Protein 1EIJ (pdb70)

Organism: Methanothermobacter thermautotrophicus (strain ATCC 29096 / DSM 1053 / JCM 10044 / NBRC 100330 / Delta H) (NCBI:txid187420)

CATH classification: 1.10.8.140

Nearest PDB structures (foldseek):
  1eij-assembly1_A  TM=1.014E+00  e=2.139E-12  Methanothermobacter thermautotrophicus
  2jxn-assembly1_A  TM=6.626E-01  e=1.504E-01  Saccharomyces cerevisiae
  2fh0-assembly1_A  TM=5.954E-01  e=1.720E-01  Saccharomyces cerevisiae
  1eij-assembly1_A  TM=9.034E-01  e=3.703E-11  Methanothermobacter thermautotrophicus
  2jxn-assembly1_A  TM=6.481E-01  e=1.674E-01  Saccharomyces cerevisiae

Solvent-accessible surface area: 6238 Å² total; per-residue (Å²): 224,205,139,160,125,122,74,120,106,139,116,16,106,174,86,84,12,50,92,121,0,116,73,79,17,64,93,8,154,137,78,96,90,81,0,12,109,93,0,68,111,87,13,80,117,39,20,134,86,68,214,103,124,3,8,12,20,30,120,94,0,94,87,28,25,145,187,21,23,66,208,230

Structure (mmCIF, N/CA/C/O backbone):
data_1EIJ
#
_entry.id   1EIJ
#
_cell.length_a   1.0
_cell.length_b   1.0
_cell.length_c   1.0
_cell.angle_alpha   90.0
_cell.angle_beta   90.0
_cell.angle_gamma   90.0
#
_symmetry.space_group_name_H-M   'P 1'
#
loop_
_atom_site.group_PDB
_atom_site.id
_atom_site.type_symbol
_atom_site.label_atom_id
_atom_site.label_alt_id
_atom_site.label_comp_id
_atom_site.label_asym_id
_atom_site.label_entity_id
_atom_site.label_seq_id
_atom_site.pdbx_PDB_ins_code
_atom_site.Cartn_x
_atom_site.Cartn_y
_atom_site.Cartn_z
_atom_site.occupancy
_atom_site.B_iso_or_equiv
_atom_site.auth_seq_id
_atom_site.auth_comp_id
_atom_site.auth_asym_id
_atom_site.auth_atom_id
_atom_site.pdbx_PDB_model_num
ATOM 1 N N . MET A 1 1 ? 3.880 21.642 -18.090 1.00 0.00 1 MET A N 1
ATOM 2 C CA . MET A 1 1 ? 2.744 20.695 -18.230 1.00 0.00 1 MET A CA 1
ATOM 3 C C . MET A 1 1 ? 3.096 19.323 -17.666 1.00 0.00 1 MET A C 1
ATOM 4 O O . MET A 1 1 ? 4.135 18.752 -17.999 1.00 0.00 1 MET A O 1
ATOM 20 N N . ARG A 1 2 ? 2.225 18.798 -16.811 1.00 0.00 2 ARG A N 1
ATOM 21 C CA . ARG A 1 2 ? 2.446 17.492 -16.200 1.00 0.00 2 ARG A CA 1
ATOM 22 C C . ARG A 1 2 ? 3.726 17.491 -15.371 1.00 0.00 2 ARG A C 1
ATOM 23 O O . ARG A 1 2 ? 4.450 18.485 -15.326 1.00 0.00 2 ARG A O 1
ATOM 44 N N . GLN A 1 3 ? 3.999 16.367 -14.715 1.00 0.00 3 GLN A N 1
ATOM 45 C CA . GLN A 1 3 ? 5.192 16.238 -13.885 1.00 0.00 3 GLN A CA 1
ATOM 46 C C . GLN A 1 3 ? 5.088 17.114 -12.642 1.00 0.00 3 GLN A C 1
ATOM 47 O O . GLN A 1 3 ? 5.041 16.613 -11.518 1.00 0.00 3 GLN A O 1
ATOM 61 N N . GLN A 1 4 ? 5.053 18.426 -12.851 1.00 0.00 4 GLN A N 1
ATOM 62 C CA . GLN A 1 4 ? 4.952 19.372 -11.746 1.00 0.00 4 GLN A CA 1
ATOM 63 C C . GLN A 1 4 ? 3.503 19.524 -11.292 1.00 0.00 4 GLN A C 1
ATOM 64 O O . GLN A 1 4 ? 3.227 19.663 -10.100 1.00 0.00 4 GLN A O 1
ATOM 78 N N . LEU A 1 5 ? 2.584 19.496 -12.251 1.00 0.00 5 LEU A N 1
ATOM 79 C CA . LEU A 1 5 ? 1.163 19.629 -11.951 1.00 0.00 5 LEU A CA 1
ATOM 80 C C . LEU A 1 5 ? 0.738 18.636 -10.875 1.00 0.00 5 LEU A C 1
ATOM 81 O O . LEU A 1 5 ? 0.457 17.475 -11.168 1.00 0.00 5 LEU A O 1
ATOM 97 N N . GLU A 1 6 ? 0.704 19.102 -9.628 1.00 0.00 6 GLU A N 1
ATOM 98 C CA . GLU A 1 6 ? 0.301 18.271 -8.501 1.00 0.00 6 GLU A CA 1
ATOM 99 C C . GLU A 1 6 ? 1.021 16.921 -8.507 1.00 0.00 6 GLU A C 1
ATOM 100 O O . GLU A 1 6 ? 2.079 16.774 -7.896 1.00 0.00 6 GLU A O 1
ATOM 112 N N . MET A 1 7 ? 0.443 15.934 -9.191 1.00 0.00 7 MET A N 1
ATOM 113 C CA . MET A 1 7 ? 1.038 14.600 -9.268 1.00 0.00 7 MET A CA 1
ATOM 114 C C . MET A 1 7 ? 0.844 13.842 -7.960 1.00 0.00 7 MET A C 1
ATOM 115 O O . MET A 1 7 ? 1.745 13.785 -7.123 1.00 0.00 7 MET A O 1
ATOM 129 N N . GLN A 1 8 ? -0.337 13.254 -7.794 1.00 0.00 8 GLN A N 1
ATOM 130 C CA . GLN A 1 8 ? -0.650 12.496 -6.590 1.00 0.00 8 GLN A CA 1
ATOM 131 C C . GLN A 1 8 ? -0.163 11.056 -6.713 1.00 0.00 8 GLN A C 1
ATOM 132 O O . GLN A 1 8 ? -0.910 10.170 -7.126 1.00 0.00 8 GLN A O 1
ATOM 146 N N . LYS A 1 9 ? 1.097 10.829 -6.355 1.00 0.00 9 LYS A N 1
ATOM 147 C CA . LYS A 1 9 ? 1.684 9.498 -6.427 1.00 0.00 9 LYS A CA 1
ATOM 148 C C . LYS A 1 9 ? 2.934 9.402 -5.559 1.00 0.00 9 LYS A C 1
ATOM 149 O O . LYS A 1 9 ? 2.984 8.617 -4.611 1.00 0.00 9 LYS A O 1
ATOM 168 N N . LYS A 1 10 ? 3.941 10.205 -5.886 1.00 0.00 10 LYS A N 1
ATOM 169 C CA . LYS A 1 10 ? 5.189 10.211 -5.134 1.00 0.00 10 LYS A CA 1
ATOM 170 C C . LYS A 1 10 ? 4.935 10.549 -3.668 1.00 0.00 10 LYS A C 1
ATOM 171 O O . LYS A 1 10 ? 5.618 10.042 -2.777 1.00 0.00 10 LYS A O 1
ATOM 190 N N . GLN A 1 11 ? 3.935 11.391 -3.421 1.00 0.00 11 GLN A N 1
ATOM 191 C CA . GLN A 1 11 ? 3.584 11.772 -2.060 1.00 0.00 11 GLN A CA 1
ATOM 192 C C . GLN A 1 11 ? 3.347 10.525 -1.217 1.00 0.00 11 GLN A C 1
ATOM 193 O O . GLN A 1 11 ? 3.766 10.451 -0.062 1.00 0.00 11 GLN A O 1
ATOM 207 N N . ILE A 1 12 ? 2.707 9.532 -1.824 1.00 0.00 12 ILE A N 1
ATOM 208 C CA . ILE A 1 12 ? 2.451 8.267 -1.162 1.00 0.00 12 ILE A CA 1
ATOM 209 C C . ILE A 1 12 ? 3.752 7.516 -0.921 1.00 0.00 12 ILE A C 1
ATOM 210 O O . ILE A 1 12 ? 3.968 6.941 0.145 1.00 0.00 12 ILE A O 1
ATOM 226 N N . MET A 1 13 ? 4.611 7.520 -1.935 1.00 0.00 13 MET A N 1
ATOM 227 C CA . MET A 1 13 ? 5.889 6.826 -1.866 1.00 0.00 13 MET A CA 1
ATOM 228 C C . MET A 1 13 ? 6.687 7.257 -0.645 1.00 0.00 13 MET A C 1
ATOM 229 O O . MET A 1 13 ? 7.482 6.486 -0.106 1.00 0.00 13 MET A O 1
ATOM 243 N N . MET A 1 14 ? 6.483 8.495 -0.219 1.00 0.00 14 MET A N 1
ATOM 244 C CA . MET A 1 14 ? 7.198 9.034 0.921 1.00 0.00 14 MET A CA 1
ATOM 245 C C . MET A 1 14 ? 6.601 8.537 2.240 1.00 0.00 14 MET A C 1
ATOM 246 O O . MET A 1 14 ? 7.241 8.636 3.287 1.00 0.00 14 MET A O 1
ATOM 260 N N . GLN A 1 15 ? 5.375 8.017 2.198 1.00 0.00 15 GLN A N 1
ATOM 261 C CA . GLN A 1 15 ? 4.722 7.548 3.417 1.00 0.00 15 GLN A CA 1
ATOM 262 C C . GLN A 1 15 ? 4.826 6.031 3.579 1.00 0.00 15 GLN A C 1
ATOM 263 O O . GLN A 1 15 ? 5.206 5.554 4.644 1.00 0.00 15 GLN A O 1
ATOM 277 N N . ILE A 1 16 ? 4.536 5.285 2.507 1.00 0.00 16 ILE A N 1
ATOM 278 C CA . ILE A 1 16 ? 4.624 3.817 2.529 1.00 0.00 16 ILE A CA 1
ATOM 279 C C . ILE A 1 16 ? 4.216 3.210 1.186 1.00 0.00 16 ILE A C 1
ATOM 280 O O . ILE A 1 16 ? 3.539 2.183 1.145 1.00 0.00 16 ILE A O 1
ATOM 296 N N . LEU A 1 17 ? 4.620 3.836 0.087 1.00 0.00 17 LEU A N 1
ATOM 297 C CA . LEU A 1 17 ? 4.269 3.321 -1.232 1.00 0.00 17 LEU A CA 1
ATOM 298 C C . LEU A 1 17 ? 5.513 2.985 -2.047 1.00 0.00 17 LEU A C 1
ATOM 299 O O . LEU A 1 17 ? 6.436 3.790 -2.164 1.00 0.00 17 LEU A O 1
ATOM 315 N N . THR A 1 18 ? 5.534 1.777 -2.598 1.00 0.00 18 THR A N 1
ATOM 316 C CA . THR A 1 18 ? 6.650 1.329 -3.418 1.00 0.00 18 THR A CA 1
ATOM 317 C C . THR A 1 18 ? 6.173 0.976 -4.822 1.00 0.00 18 THR A C 1
ATOM 318 O O . THR A 1 18 ? 5.075 0.448 -4.996 1.00 0.00 18 THR A O 1
ATOM 329 N N . PRO A 1 19 ? 6.996 1.247 -5.847 1.00 0.00 19 PRO A N 1
ATOM 330 C CA . PRO A 1 19 ? 6.648 0.927 -7.232 1.00 0.00 19 PRO A CA 1
ATOM 331 C C . PRO A 1 19 ? 6.135 -0.500 -7.364 1.00 0.00 19 PRO A C 1
ATOM 332 O O . PRO A 1 19 ? 5.315 -0.803 -8.231 1.00 0.00 19 PRO A O 1
ATOM 343 N N . GLU A 1 20 ? 6.621 -1.373 -6.486 1.00 0.00 20 GLU A N 1
ATOM 344 C CA . GLU A 1 20 ? 6.211 -2.770 -6.485 1.00 0.00 20 GLU A CA 1
ATOM 345 C C . GLU A 1 20 ? 4.795 -2.924 -5.940 1.00 0.00 20 GLU A C 1
ATOM 346 O O . GLU A 1 20 ? 4.044 -3.793 -6.379 1.00 0.00 20 GLU A O 1
ATOM 358 N N . ALA A 1 21 ? 4.441 -2.085 -4.971 1.00 0.00 21 ALA A N 1
ATOM 359 C CA . ALA A 1 21 ? 3.117 -2.142 -4.359 1.00 0.00 21 ALA A CA 1
ATOM 360 C C . ALA A 1 21 ? 2.022 -1.964 -5.405 1.00 0.00 21 ALA A C 1
ATOM 361 O O . ALA A 1 21 ? 1.082 -2.756 -5.473 1.00 0.00 21 ALA A O 1
ATOM 368 N N . ARG A 1 22 ? 2.151 -0.924 -6.223 1.00 0.00 22 ARG A N 1
ATOM 369 C CA . ARG A 1 22 ? 1.172 -0.654 -7.269 1.00 0.00 22 ARG A CA 1
ATOM 370 C C . ARG A 1 22 ? 1.172 -1.771 -8.308 1.00 0.00 22 ARG A C 1
ATOM 371 O O . ARG A 1 22 ? 0.120 -2.304 -8.666 1.00 0.00 22 ARG A O 1
ATOM 392 N N . SER A 1 23 ? 2.362 -2.127 -8.785 1.00 0.00 23 SER A N 1
ATOM 393 C CA . SER A 1 23 ? 2.504 -3.187 -9.777 1.00 0.00 23 SER A CA 1
ATOM 394 C C . SER A 1 23 ? 2.061 -4.529 -9.204 1.00 0.00 23 SER A C 1
ATOM 395 O O . SER A 1 23 ? 1.560 -5.390 -9.927 1.00 0.00 23 SER A O 1
ATOM 403 N N . ARG A 1 24 ? 2.252 -4.700 -7.900 1.00 0.00 24 ARG A N 1
ATOM 404 C CA . ARG A 1 24 ? 1.867 -5.931 -7.224 1.00 0.00 24 ARG A CA 1
ATOM 405 C C . ARG A 1 24 ? 0.361 -6.146 -7.331 1.00 0.00 24 ARG A C 1
ATOM 406 O O . ARG A 1 24 ? -0.098 -7.189 -7.798 1.00 0.00 24 ARG A O 1
ATOM 427 N N . LEU A 1 25 ? -0.399 -5.149 -6.898 1.00 0.00 25 LEU A N 1
ATOM 428 C CA . LEU A 1 25 ? -1.852 -5.224 -6.945 1.00 0.00 25 LEU A CA 1
ATOM 429 C C . LEU A 1 25 ? -2.322 -5.600 -8.342 1.00 0.00 25 LEU A C 1
ATOM 430 O O . LEU A 1 25 ? -3.069 -6.562 -8.521 1.00 0.00 25 LEU A O 1
ATOM 446 N N . ALA A 1 26 ? -1.853 -4.852 -9.330 1.00 0.00 26 ALA A N 1
ATOM 447 C CA . ALA A 1 26 ? -2.193 -5.128 -10.718 1.00 0.00 26 ALA A CA 1
ATOM 448 C C . ALA A 1 26 ? -1.758 -6.534 -11.104 1.00 0.00 26 ALA A C 1
ATOM 449 O O . ALA A 1 26 ? -2.389 -7.193 -11.930 1.00 0.00 26 ALA A O 1
ATOM 456 N N . ASN A 1 27 ? -0.651 -6.972 -10.516 1.00 0.00 27 ASN A N 1
ATOM 457 C CA . ASN A 1 27 ? -0.098 -8.290 -10.789 1.00 0.00 27 ASN A CA 1
ATOM 458 C C . ASN A 1 27 ? -0.942 -9.390 -10.161 1.00 0.00 27 ASN A C 1
ATOM 459 O O . ASN A 1 27 ? -1.157 -10.439 -10.761 1.00 0.00 27 ASN A O 1
ATOM 470 N N . LEU A 1 28 ? -1.380 -9.156 -8.931 1.00 0.00 28 LEU A N 1
ATOM 471 C CA . LEU A 1 28 ? -2.168 -10.133 -8.189 1.00 0.00 28 LEU A CA 1
ATOM 472 C C . LEU A 1 28 ? -3.587 -10.250 -8.736 1.00 0.00 28 LEU A C 1
ATOM 473 O O . LEU A 1 28 ? -4.261 -11.259 -8.536 1.00 0.00 28 LEU A O 1
ATOM 489 N N . ARG A 1 29 ? -4.050 -9.199 -9.394 1.00 0.00 29 ARG A N 1
ATOM 490 C CA . ARG A 1 29 ? -5.411 -9.165 -9.919 1.00 0.00 29 ARG A CA 1
ATOM 491 C C . ARG A 1 29 ? -5.730 -10.435 -10.705 1.00 0.00 29 ARG A C 1
ATOM 492 O O . ARG A 1 29 ? -6.881 -10.870 -10.748 1.00 0.00 29 ARG A O 1
ATOM 513 N N . LEU A 1 30 ? -4.710 -11.037 -11.303 1.00 0.00 30 LEU A N 1
ATOM 514 C CA . LEU A 1 30 ? -4.894 -12.256 -12.071 1.00 0.00 30 LEU A CA 1
ATOM 515 C C . LEU A 1 30 ? -4.797 -13.499 -11.183 1.00 0.00 30 LEU A C 1
ATOM 516 O O . LEU A 1 30 ? -5.212 -14.585 -11.587 1.00 0.00 30 LEU A O 1
ATOM 532 N N . THR A 1 31 ? -4.244 -13.342 -9.980 1.00 0.00 31 THR A N 1
ATOM 533 C CA . THR A 1 31 ? -4.104 -14.466 -9.059 1.00 0.00 31 THR A CA 1
ATOM 534 C C . THR A 1 31 ? -5.365 -14.644 -8.216 1.00 0.00 31 THR A C 1
ATOM 535 O O . THR A 1 31 ? -6.219 -15.470 -8.541 1.00 0.00 31 THR A O 1
ATOM 546 N N . ARG A 1 32 ? -5.490 -13.868 -7.141 1.00 0.00 32 ARG A N 1
ATOM 547 C CA . ARG A 1 32 ? -6.670 -13.959 -6.286 1.00 0.00 32 ARG A CA 1
ATOM 548 C C . ARG A 1 32 ? -7.512 -12.687 -6.370 1.00 0.00 32 ARG A C 1
ATOM 549 O O . ARG A 1 32 ? -7.002 -11.584 -6.176 1.00 0.00 32 ARG A O 1
ATOM 570 N N . PRO A 1 33 ? -8.826 -12.824 -6.631 1.00 0.00 33 PRO A N 1
ATOM 571 C CA . PRO A 1 33 ? -9.743 -11.683 -6.682 1.00 0.00 33 PRO A CA 1
ATOM 572 C C . PRO A 1 33 ? -10.039 -11.115 -5.297 1.00 0.00 33 PRO A C 1
ATOM 573 O O . PRO A 1 33 ? -10.534 -9.995 -5.167 1.00 0.00 33 PRO A O 1
ATOM 584 N N . ASP A 1 34 ? -9.783 -11.918 -4.265 1.00 0.00 34 ASP A N 1
ATOM 585 C CA . ASP A 1 34 ? -10.061 -11.514 -2.892 1.00 0.00 34 ASP A CA 1
ATOM 586 C C . ASP A 1 34 ? -9.117 -10.411 -2.437 1.00 0.00 34 ASP A C 1
ATOM 587 O O . ASP A 1 34 ? -9.545 -9.399 -1.882 1.00 0.00 34 ASP A O 1
ATOM 596 N N . PHE A 1 35 ? -7.830 -10.617 -2.672 1.00 0.00 35 PHE A N 1
ATOM 597 C CA . PHE A 1 35 ? -6.815 -9.651 -2.282 1.00 0.00 35 PHE A CA 1
ATOM 598 C C . PHE A 1 35 ? -7.144 -8.263 -2.836 1.00 0.00 35 PHE A C 1
ATOM 599 O O . PHE A 1 35 ? -7.202 -7.287 -2.092 1.00 0.00 35 PHE A O 1
ATOM 616 N N . VAL A 1 36 ? -7.351 -8.187 -4.142 1.00 0.00 36 VAL A N 1
ATOM 617 C CA . VAL A 1 36 ? -7.622 -6.915 -4.797 1.00 0.00 36 VAL A CA 1
ATOM 618 C C . VAL A 1 36 ? -8.887 -6.243 -4.265 1.00 0.00 36 VAL A C 1
ATOM 619 O O . VAL A 1 36 ? -8.884 -5.049 -3.996 1.00 0.00 36 VAL A O 1
ATOM 632 N N . GLU A 1 37 ? -9.973 -6.999 -4.145 1.00 0.00 37 GLU A N 1
ATOM 633 C CA . GLU A 1 37 ? -11.254 -6.427 -3.730 1.00 0.00 37 GLU A CA 1
ATOM 634 C C . GLU A 1 37 ? -11.168 -5.720 -2.375 1.00 0.00 37 GLU A C 1
ATOM 635 O O . GLU A 1 37 ? -11.487 -4.531 -2.262 1.00 0.00 37 GLU A O 1
ATOM 647 N N . GLN A 1 38 ? -10.686 -6.429 -1.361 1.00 0.00 38 GLN A N 1
ATOM 648 C CA . GLN A 1 38 ? -10.574 -5.855 -0.025 1.00 0.00 38 GLN A CA 1
ATOM 649 C C . GLN A 1 38 ? -9.481 -4.797 0.011 1.00 0.00 38 GLN A C 1
ATOM 650 O O . GLN A 1 38 ? -9.707 -3.654 0.430 1.00 0.00 38 GLN A O 1
ATOM 664 N N . ILE A 1 39 ? -8.301 -5.172 -0.460 1.00 0.00 39 ILE A N 1
ATOM 665 C CA . ILE A 1 39 ? -7.185 -4.250 -0.503 1.00 0.00 39 ILE A CA 1
ATOM 666 C C . ILE A 1 39 ? -7.563 -3.006 -1.302 1.00 0.00 39 ILE A C 1
ATOM 667 O O . ILE A 1 39 ? -7.273 -1.896 -0.885 1.00 0.00 39 ILE A O 1
ATOM 683 N N . GLU A 1 40 ? -8.258 -3.191 -2.422 1.00 0.00 40 GLU A N 1
ATOM 684 C CA . GLU A 1 40 ? -8.659 -2.057 -3.251 1.00 0.00 40 GLU A CA 1
ATOM 685 C C . GLU A 1 40 ? -9.393 -1.022 -2.415 1.00 0.00 40 GLU A C 1
ATOM 686 O O . GLU A 1 40 ? -9.054 0.160 -2.441 1.00 0.00 40 GLU A O 1
ATOM 698 N N . LEU A 1 41 ? -10.389 -1.469 -1.658 1.00 0.00 41 LEU A N 1
ATOM 699 C CA . LEU A 1 41 ? -11.155 -0.564 -0.811 1.00 0.00 41 LEU A CA 1
ATOM 700 C C . LEU A 1 41 ? -10.227 0.290 0.051 1.00 0.00 41 LEU A C 1
ATOM 701 O O . LEU A 1 41 ? -10.300 1.521 0.033 1.00 0.00 41 LEU A O 1
ATOM 717 N N . GLN A 1 42 ? -9.327 -0.371 0.774 1.00 0.00 42 GLN A N 1
ATOM 718 C CA . GLN A 1 42 ? -8.384 0.332 1.645 1.00 0.00 42 GLN A CA 1
ATOM 719 C C . GLN A 1 42 ? -7.315 1.061 0.833 1.00 0.00 42 GLN A C 1
ATOM 720 O O . GLN A 1 42 ? -6.830 2.121 1.230 1.00 0.00 42 GLN A O 1
ATOM 734 N N . LEU A 1 43 ? -6.944 0.473 -0.297 1.00 0.00 43 LEU A N 1
ATOM 735 C CA . LEU A 1 43 ? -5.913 1.027 -1.167 1.00 0.00 43 LEU A CA 1
ATOM 736 C C . LEU A 1 43 ? -6.400 2.287 -1.877 1.00 0.00 43 LEU A C 1
ATOM 737 O O . LEU A 1 43 ? -5.729 3.319 -1.862 1.00 0.00 43 LEU A O 1
ATOM 753 N N . ILE A 1 44 ? -7.565 2.192 -2.508 1.00 0.00 44 ILE A N 1
ATOM 754 C CA . ILE A 1 44 ? -8.134 3.317 -3.239 1.00 0.00 44 ILE A CA 1
ATOM 755 C C . ILE A 1 44 ? -8.391 4.509 -2.322 1.00 0.00 44 ILE A C 1
ATOM 756 O O . ILE A 1 44 ? -8.126 5.653 -2.690 1.00 0.00 44 ILE A O 1
ATOM 772 N N . GLN A 1 45 ? -8.913 4.239 -1.129 1.00 0.00 45 GLN A N 1
ATOM 773 C CA . GLN A 1 45 ? -9.218 5.301 -0.178 1.00 0.00 45 GLN A CA 1
ATOM 774 C C . GLN A 1 45 ? -7.946 5.931 0.384 1.00 0.00 45 GLN A C 1
ATOM 775 O O . GLN A 1 45 ? -7.894 7.137 0.622 1.00 0.00 45 GLN A O 1
ATOM 789 N N . LEU A 1 46 ? -6.929 5.105 0.614 1.00 0.00 46 LEU A N 1
ATOM 790 C CA . LEU A 1 46 ? -5.672 5.581 1.185 1.00 0.00 46 LEU A CA 1
ATOM 791 C C . LEU A 1 46 ? -4.881 6.439 0.199 1.00 0.00 46 LEU A C 1
ATOM 792 O O . LEU A 1 46 ? -4.472 7.552 0.526 1.00 0.00 46 LEU A O 1
ATOM 808 N N . ALA A 1 47 ? -4.649 5.912 -1.000 1.00 0.00 47 ALA A N 1
ATOM 809 C CA . ALA A 1 47 ? -3.868 6.623 -2.005 1.00 0.00 47 ALA A CA 1
ATOM 810 C C . ALA A 1 47 ? -4.561 7.906 -2.456 1.00 0.00 47 ALA A C 1
ATOM 811 O O . ALA A 1 47 ? -3.961 8.980 -2.448 1.00 0.00 47 ALA A O 1
ATOM 818 N N . GLN A 1 48 ? -5.821 7.787 -2.857 1.00 0.00 48 GLN A N 1
ATOM 819 C CA . GLN A 1 48 ? -6.584 8.938 -3.327 1.00 0.00 48 GLN A CA 1
ATOM 820 C C . GLN A 1 48 ? -6.574 10.066 -2.298 1.00 0.00 48 GLN A C 1
ATOM 821 O O . GLN A 1 48 ? -6.769 11.232 -2.640 1.00 0.00 48 GLN A O 1
ATOM 835 N N . MET A 1 49 ? -6.340 9.712 -1.038 1.00 0.00 49 MET A N 1
ATOM 836 C CA . MET A 1 49 ? -6.302 10.698 0.036 1.00 0.00 49 MET A CA 1
ATOM 837 C C . MET A 1 49 ? -5.063 11.580 -0.077 1.00 0.00 49 MET A C 1
ATOM 838 O O . MET A 1 49 ? -4.042 11.165 -0.628 1.00 0.00 49 MET A O 1
ATOM 852 N N . GLY A 1 50 ? -5.159 12.799 0.446 1.00 0.00 50 GLY A N 1
ATOM 853 C CA . GLY A 1 50 ? -4.038 13.719 0.390 1.00 0.00 50 GLY A CA 1
ATOM 854 C C . GLY A 1 50 ? -3.779 14.403 1.718 1.00 0.00 50 GLY A C 1
ATOM 855 O O . GLY A 1 50 ? -4.007 15.605 1.859 1.00 0.00 50 GLY A O 1
ATOM 859 N N . ARG A 1 51 ? -3.299 13.638 2.693 1.00 0.00 51 ARG A N 1
ATOM 860 C CA . ARG A 1 51 ? -3.004 14.181 4.015 1.00 0.00 51 ARG A CA 1
ATOM 861 C C . ARG A 1 51 ? -1.965 13.328 4.735 1.00 0.00 51 ARG A C 1
ATOM 862 O O . ARG A 1 51 ? -0.797 13.706 4.831 1.00 0.00 51 ARG A O 1
ATOM 883 N N . VAL A 1 52 ? -2.396 12.176 5.239 1.00 0.00 52 VAL A N 1
ATOM 884 C CA . VAL A 1 52 ? -1.499 11.273 5.953 1.00 0.00 52 VAL A CA 1
ATOM 885 C C . VAL A 1 52 ? -1.877 9.815 5.710 1.00 0.00 52 VAL A C 1
ATOM 886 O O . VAL A 1 52 ? -1.617 8.949 6.547 1.00 0.00 52 VAL A O 1
ATOM 899 N N . ARG A 1 53 ? -2.485 9.549 4.559 1.00 0.00 53 ARG A N 1
ATOM 900 C CA . ARG A 1 53 ? -2.892 8.193 4.202 1.00 0.00 53 ARG A CA 1
ATOM 901 C C . ARG A 1 53 ? -2.290 7.782 2.862 1.00 0.00 53 ARG A C 1
ATOM 902 O O . ARG A 1 53 ? -2.594 8.374 1.826 1.00 0.00 53 ARG A O 1
ATOM 923 N N . SER A 1 54 ? -1.427 6.772 2.890 1.00 0.00 54 SER A N 1
ATOM 924 C CA . SER A 1 54 ? -0.770 6.291 1.680 1.00 0.00 54 SER A CA 1
ATOM 925 C C . SER A 1 54 ? -1.100 4.817 1.430 1.00 0.00 54 SER A C 1
ATOM 926 O O . SER A 1 54 ? -1.312 4.054 2.373 1.00 0.00 54 SER A O 1
ATOM 934 N N . LYS A 1 55 ? -1.118 4.417 0.158 1.00 0.00 55 LYS A N 1
ATOM 935 C CA . LYS A 1 55 ? -1.411 3.043 -0.205 1.00 0.00 55 LYS A CA 1
ATOM 936 C C . LYS A 1 55 ? -0.407 2.084 0.428 1.00 0.00 55 LYS A C 1
ATOM 937 O O . LYS A 1 55 ? 0.765 2.418 0.605 1.00 0.00 55 LYS A O 1
ATOM 956 N N . ILE A 1 56 ? -0.888 0.906 0.795 1.00 0.00 56 ILE A N 1
ATOM 957 C CA . ILE A 1 56 ? -0.060 -0.093 1.452 1.00 0.00 56 ILE A CA 1
ATOM 958 C C . ILE A 1 56 ? 1.065 -0.583 0.541 1.00 0.00 56 ILE A C 1
ATOM 959 O O . ILE A 1 56 ? 0.880 -0.739 -0.665 1.00 0.00 56 ILE A O 1
ATOM 975 N N . THR A 1 57 ? 2.232 -0.822 1.137 1.00 0.00 57 THR A N 1
ATOM 976 C CA . THR A 1 57 ? 3.399 -1.290 0.394 1.00 0.00 57 THR A CA 1
ATOM 977 C C . THR A 1 57 ? 3.289 -2.778 0.077 1.00 0.00 57 THR A C 1
ATOM 978 O O . THR A 1 57 ? 2.524 -3.504 0.713 1.00 0.00 57 THR A O 1
ATOM 989 N N . ASP A 1 58 ? 4.063 -3.226 -0.907 1.00 0.00 58 ASP A N 1
ATOM 990 C CA . ASP A 1 58 ? 4.063 -4.630 -1.302 1.00 0.00 58 ASP A CA 1
ATOM 991 C C . ASP A 1 58 ? 4.333 -5.526 -0.100 1.00 0.00 58 ASP A C 1
ATOM 992 O O . ASP A 1 58 ? 3.815 -6.640 -0.015 1.00 0.00 58 ASP A O 1
ATOM 1001 N N . GLU A 1 59 ? 5.139 -5.030 0.832 1.00 0.00 59 GLU A N 1
ATOM 1002 C CA . GLU A 1 59 ? 5.459 -5.779 2.038 1.00 0.00 59 GLU A CA 1
ATOM 1003 C C . GLU A 1 59 ? 4.212 -5.974 2.892 1.00 0.00 59 GLU A C 1
ATOM 1004 O O . GLU A 1 59 ? 3.869 -7.096 3.263 1.00 0.00 59 GLU A O 1
ATOM 1016 N N . GLN A 1 60 ? 3.531 -4.872 3.189 1.00 0.00 60 GLN A N 1
ATOM 1017 C CA . GLN A 1 60 ? 2.310 -4.927 3.980 1.00 0.00 60 GLN A CA 1
ATOM 1018 C C . GLN A 1 60 ? 1.195 -5.587 3.179 1.00 0.00 60 GLN A C 1
ATOM 1019 O O . GLN A 1 60 ? 0.392 -6.345 3.722 1.00 0.00 60 GLN A O 1
ATOM 1033 N N . LEU A 1 61 ? 1.170 -5.318 1.876 1.00 0.00 61 LEU A N 1
ATOM 1034 C CA . LEU A 1 61 ? 0.186 -5.929 0.994 1.00 0.00 61 LEU A CA 1
ATOM 1035 C C . LEU A 1 61 ? 0.300 -7.444 1.067 1.00 0.00 61 LEU A C 1
ATOM 1036 O O . LEU A 1 61 ? -0.698 -8.149 1.210 1.00 0.00 61 LEU A O 1
ATOM 1052 N N . LYS A 1 62 ? 1.532 -7.933 0.982 1.00 0.00 62 LYS A N 1
ATOM 1053 C CA . LYS A 1 62 ? 1.790 -9.362 1.062 1.00 0.00 62 LYS A CA 1
ATOM 1054 C C . LYS A 1 62 ? 1.173 -9.933 2.332 1.00 0.00 62 LYS A C 1
ATOM 1055 O O . LYS A 1 62 ? 0.400 -10.892 2.283 1.00 0.00 62 LYS A O 1
ATOM 1074 N N . GLU A 1 63 ? 1.487 -9.314 3.468 1.00 0.00 63 GLU A N 1
ATOM 1075 C CA . GLU A 1 63 ? 0.899 -9.723 4.733 1.00 0.00 63 GLU A CA 1
ATOM 1076 C C . GLU A 1 63 ? -0.613 -9.625 4.633 1.00 0.00 63 GLU A C 1
ATOM 1077 O O . GLU A 1 63 ? -1.345 -10.439 5.196 1.00 0.00 63 GLU A O 1
ATOM 1089 N N . LEU A 1 64 ? -1.071 -8.632 3.877 1.00 0.00 64 LEU A N 1
ATOM 1090 C CA . LEU A 1 64 ? -2.492 -8.447 3.639 1.00 0.00 64 LEU A CA 1
ATOM 1091 C C . LEU A 1 64 ? -3.028 -9.601 2.800 1.00 0.00 64 LEU A C 1
ATOM 1092 O O . LEU A 1 64 ? -4.172 -10.026 2.964 1.00 0.00 64 LEU A O 1
ATOM 1108 N N . LEU A 1 65 ? -2.179 -10.122 1.915 1.00 0.00 65 LEU A N 1
ATOM 1109 C CA . LEU A 1 65 ? -2.547 -11.249 1.071 1.00 0.00 65 LEU A CA 1
ATOM 1110 C C . LEU A 1 65 ? -2.953 -12.439 1.927 1.00 0.00 65 LEU A C 1
ATOM 1111 O O . LEU A 1 65 ? -3.974 -13.083 1.682 1.00 0.00 65 LEU A O 1
ATOM 1127 N N . LYS A 1 66 ? -2.141 -12.729 2.935 1.00 0.00 66 LYS A N 1
ATOM 1128 C CA . LYS A 1 66 ? -2.445 -13.804 3.864 1.00 0.00 66 LYS A CA 1
ATOM 1129 C C . LYS A 1 66 ? -3.711 -13.462 4.639 1.00 0.00 66 LYS A C 1
ATOM 1130 O O . LYS A 1 66 ? -4.488 -14.341 5.011 1.00 0.00 66 LYS A O 1
ATOM 1149 N N . ARG A 1 67 ? -3.915 -12.165 4.853 1.00 0.00 67 ARG A N 1
ATOM 1150 C CA . ARG A 1 67 ? -5.092 -11.666 5.550 1.00 0.00 67 ARG A CA 1
ATOM 1151 C C . ARG A 1 67 ? -6.344 -11.876 4.708 1.00 0.00 67 ARG A C 1
ATOM 1152 O O . ARG A 1 67 ? -7.312 -12.499 5.143 1.00 0.00 67 ARG A O 1
ATOM 1173 N N . VAL A 1 68 ? -6.279 -11.392 3.472 1.00 0.00 68 VAL A N 1
ATOM 1174 C CA . VAL A 1 68 ? -7.385 -11.489 2.537 1.00 0.00 68 VAL A CA 1
ATOM 1175 C C . VAL A 1 68 ? -7.569 -12.917 2.031 1.00 0.00 68 VAL A C 1
ATOM 1176 O O . VAL A 1 68 ? -8.694 -13.402 1.912 1.00 0.00 68 VAL A O 1
ATOM 1189 N N . ALA A 1 69 ? -6.459 -13.582 1.725 1.00 0.00 69 ALA A N 1
ATOM 1190 C CA . ALA A 1 69 ? -6.504 -14.950 1.222 1.00 0.00 69 ALA A CA 1
ATOM 1191 C C . ALA A 1 69 ? -6.942 -15.924 2.311 1.00 0.00 69 ALA A C 1
ATOM 1192 O O . ALA A 1 69 ? -6.318 -16.011 3.368 1.00 0.00 69 ALA A O 1
ATOM 1199 N N . GLY A 1 70 ? -8.018 -16.657 2.043 1.00 0.00 70 GLY A N 1
ATOM 1200 C CA . GLY A 1 70 ? -8.519 -17.618 3.008 1.00 0.00 70 GLY A CA 1
ATOM 1201 C C . GLY A 1 70 ? -7.474 -18.645 3.398 1.00 0.00 70 GLY A C 1
ATOM 1202 O O . GLY A 1 70 ? -6.284 -18.455 3.147 1.00 0.00 70 GLY A O 1
ATOM 1206 N N . LYS A 1 71 ? -7.920 -19.735 4.012 1.00 0.00 71 LYS A N 1
ATOM 1207 C CA . LYS A 1 71 ? -7.013 -20.797 4.436 1.00 0.00 71 LYS A CA 1
ATOM 1208 C C . LYS A 1 71 ? -6.810 -21.816 3.320 1.00 0.00 71 LYS A C 1
ATOM 1209 O O . LYS A 1 71 ? -7.619 -21.910 2.397 1.00 0.00 71 LYS A O 1
ATOM 1228 N N . LYS A 1 72 ? -5.725 -22.578 3.411 1.00 0.00 72 LYS A N 1
ATOM 1229 C CA . LYS A 1 72 ? -5.416 -23.590 2.408 1.00 0.00 72 LYS A CA 1
ATOM 1230 C C . LYS A 1 72 ? -4.769 -24.812 3.050 1.00 0.00 72 LYS A C 1
ATOM 1231 O O . LYS A 1 72 ? -5.061 -25.940 2.601 1.00 0.00 72 LYS A O 1
ATOM 1250 N N . MET A 1 1 ? 11.519 20.290 -11.082 1.00 0.00 1 MET A N 2
ATOM 1251 C CA . MET A 1 1 ? 11.366 20.929 -12.415 1.00 0.00 1 MET A CA 2
ATOM 1252 C C . MET A 1 1 ? 9.930 20.824 -12.919 1.00 0.00 1 MET A C 2
ATOM 1253 O O . MET A 1 1 ? 9.379 19.730 -13.034 1.00 0.00 1 MET A O 2
ATOM 1269 N N . ARG A 1 2 ? 9.329 21.972 -13.218 1.00 0.00 2 ARG A N 2
ATOM 1270 C CA . ARG A 1 2 ? 7.957 22.012 -13.711 1.00 0.00 2 ARG A CA 2
ATOM 1271 C C . ARG A 1 2 ? 6.980 21.532 -12.643 1.00 0.00 2 ARG A C 2
ATOM 1272 O O . ARG A 1 2 ? 6.293 20.526 -12.823 1.00 0.00 2 ARG A O 2
ATOM 1293 N N . GLN A 1 3 ? 6.921 22.256 -11.529 1.00 0.00 3 GLN A N 2
ATOM 1294 C CA . GLN A 1 3 ? 6.027 21.903 -10.433 1.00 0.00 3 GLN A CA 2
ATOM 1295 C C . GLN A 1 3 ? 4.963 22.975 -10.226 1.00 0.00 3 GLN A C 2
ATOM 1296 O O . GLN A 1 3 ? 4.953 23.666 -9.207 1.00 0.00 3 GLN A O 2
ATOM 1310 N N . GLN A 1 4 ? 4.066 23.107 -11.199 1.00 0.00 4 GLN A N 2
ATOM 1311 C CA . GLN A 1 4 ? 2.995 24.095 -11.123 1.00 0.00 4 GLN A CA 2
ATOM 1312 C C . GLN A 1 4 ? 1.726 23.479 -10.544 1.00 0.00 4 GLN A C 2
ATOM 1313 O O . GLN A 1 4 ? 0.910 24.170 -9.934 1.00 0.00 4 GLN A O 2
ATOM 1327 N N . LEU A 1 5 ? 1.565 22.174 -10.739 1.00 0.00 5 LEU A N 2
ATOM 1328 C CA . LEU A 1 5 ? 0.394 21.465 -10.235 1.00 0.00 5 LEU A CA 2
ATOM 1329 C C . LEU A 1 5 ? 0.779 20.509 -9.110 1.00 0.00 5 LEU A C 2
ATOM 1330 O O . LEU A 1 5 ? 1.961 20.259 -8.871 1.00 0.00 5 LEU A O 2
ATOM 1346 N N . GLU A 1 6 ? -0.225 19.981 -8.419 1.00 0.00 6 GLU A N 2
ATOM 1347 C CA . GLU A 1 6 ? 0.010 19.057 -7.316 1.00 0.00 6 GLU A CA 2
ATOM 1348 C C . GLU A 1 6 ? -0.265 17.619 -7.739 1.00 0.00 6 GLU A C 2
ATOM 1349 O O . GLU A 1 6 ? -1.366 17.289 -8.176 1.00 0.00 6 GLU A O 2
ATOM 1361 N N . MET A 1 7 ? 0.746 16.767 -7.604 1.00 0.00 7 MET A N 2
ATOM 1362 C CA . MET A 1 7 ? 0.615 15.363 -7.972 1.00 0.00 7 MET A CA 2
ATOM 1363 C C . MET A 1 7 ? -0.066 14.572 -6.859 1.00 0.00 7 MET A C 2
ATOM 1364 O O . MET A 1 7 ? -0.066 14.988 -5.700 1.00 0.00 7 MET A O 2
ATOM 1378 N N . GLN A 1 8 ? -0.644 13.432 -7.219 1.00 0.00 8 GLN A N 2
ATOM 1379 C CA . GLN A 1 8 ? -1.331 12.586 -6.250 1.00 0.00 8 GLN A CA 2
ATOM 1380 C C . GLN A 1 8 ? -0.867 11.137 -6.367 1.00 0.00 8 GLN A C 2
ATOM 1381 O O . GLN A 1 8 ? -1.675 10.230 -6.565 1.00 0.00 8 GLN A O 2
ATOM 1395 N N . LYS A 1 9 ? 0.439 10.928 -6.237 1.00 0.00 9 LYS A N 2
ATOM 1396 C CA . LYS A 1 9 ? 1.011 9.589 -6.322 1.00 0.00 9 LYS A CA 2
ATOM 1397 C C . LYS A 1 9 ? 2.362 9.530 -5.622 1.00 0.00 9 LYS A C 2
ATOM 1398 O O . LYS A 1 9 ? 2.611 8.643 -4.804 1.00 0.00 9 LYS A O 2
ATOM 1417 N N . LYS A 1 10 ? 3.236 10.476 -5.950 1.00 0.00 10 LYS A N 2
ATOM 1418 C CA . LYS A 1 10 ? 4.565 10.526 -5.354 1.00 0.00 10 LYS A CA 2
ATOM 1419 C C . LYS A 1 10 ? 4.478 10.756 -3.849 1.00 0.00 10 LYS A C 2
ATOM 1420 O O . LYS A 1 10 ? 5.295 10.246 -3.081 1.00 0.00 10 LYS A O 2
ATOM 1439 N N . GLN A 1 11 ? 3.468 11.504 -3.423 1.00 0.00 11 GLN A N 2
ATOM 1440 C CA . GLN A 1 11 ? 3.276 11.775 -2.006 1.00 0.00 11 GLN A CA 2
ATOM 1441 C C . GLN A 1 11 ? 3.249 10.468 -1.226 1.00 0.00 11 GLN A C 2
ATOM 1442 O O . GLN A 1 11 ? 3.757 10.385 -0.108 1.00 0.00 11 GLN A O 2
ATOM 1456 N N . ILE A 1 12 ? 2.667 9.445 -1.841 1.00 0.00 12 ILE A N 2
ATOM 1457 C CA . ILE A 1 12 ? 2.576 8.133 -1.224 1.00 0.00 12 ILE A CA 2
ATOM 1458 C C . ILE A 1 12 ? 3.943 7.464 -1.123 1.00 0.00 12 ILE A C 2
ATOM 1459 O O . ILE A 1 12 ? 4.300 6.922 -0.078 1.00 0.00 12 ILE A O 2
ATOM 1475 N N . MET A 1 13 ? 4.701 7.483 -2.220 1.00 0.00 13 MET A N 2
ATOM 1476 C CA . MET A 1 13 ? 5.996 6.833 -2.261 1.00 0.00 13 MET A CA 2
ATOM 1477 C C . MET A 1 13 ? 6.898 7.298 -1.132 1.00 0.00 13 MET A C 2
ATOM 1478 O O . MET A 1 13 ? 7.732 6.541 -0.637 1.00 0.00 13 MET A O 2
ATOM 1492 N N . MET A 1 14 ? 6.743 8.550 -0.742 1.00 0.00 14 MET A N 2
ATOM 1493 C CA . MET A 1 14 ? 7.582 9.126 0.283 1.00 0.00 14 MET A CA 2
ATOM 1494 C C . MET A 1 14 ? 7.070 8.783 1.683 1.00 0.00 14 MET A C 2
ATOM 1495 O O . MET A 1 14 ? 7.803 8.912 2.664 1.00 0.00 14 MET A O 2
ATOM 1509 N N . GLN A 1 15 ? 5.815 8.348 1.778 1.00 0.00 15 GLN A N 2
ATOM 1510 C CA . GLN A 1 15 ? 5.237 8.002 3.071 1.00 0.00 15 GLN A CA 2
ATOM 1511 C C . GLN A 1 15 ? 5.275 6.497 3.316 1.00 0.00 15 GLN A C 2
ATOM 1512 O O . GLN A 1 15 ? 5.672 6.050 4.391 1.00 0.00 15 GLN A O 2
ATOM 1526 N N . ILE A 1 16 ? 4.885 5.714 2.310 1.00 0.00 16 ILE A N 2
ATOM 1527 C CA . ILE A 1 16 ? 4.899 4.258 2.431 1.00 0.00 16 ILE A CA 2
ATOM 1528 C C . ILE A 1 16 ? 4.361 3.579 1.170 1.00 0.00 16 ILE A C 2
ATOM 1529 O O . ILE A 1 16 ? 3.424 2.783 1.237 1.00 0.00 16 ILE A O 2
ATOM 1545 N N . LEU A 1 17 ? 4.957 3.885 0.023 1.00 0.00 17 LEU A N 2
ATOM 1546 C CA . LEU A 1 17 ? 4.540 3.273 -1.237 1.00 0.00 17 LEU A CA 2
ATOM 1547 C C . LEU A 1 17 ? 5.757 2.920 -2.088 1.00 0.00 17 LEU A C 2
ATOM 1548 O O . LEU A 1 17 ? 6.643 3.749 -2.298 1.00 0.00 17 LEU A O 2
ATOM 1564 N N . THR A 1 18 ? 5.797 1.681 -2.568 1.00 0.00 18 THR A N 2
ATOM 1565 C CA . THR A 1 18 ? 6.906 1.215 -3.392 1.00 0.00 18 THR A CA 2
ATOM 1566 C C . THR A 1 18 ? 6.435 0.903 -4.809 1.00 0.00 18 THR A C 2
ATOM 1567 O O . THR A 1 18 ? 5.340 0.373 -5.007 1.00 0.00 18 THR A O 2
ATOM 1578 N N . PRO A 1 19 ? 7.259 1.221 -5.820 1.00 0.00 19 PRO A N 2
ATOM 1579 C CA . PRO A 1 19 ? 6.917 0.974 -7.224 1.00 0.00 19 PRO A CA 2
ATOM 1580 C C . PRO A 1 19 ? 6.394 -0.440 -7.447 1.00 0.00 19 PRO A C 2
ATOM 1581 O O . PRO A 1 19 ? 5.555 -0.675 -8.318 1.00 0.00 19 PRO A O 2
ATOM 1592 N N . GLU A 1 20 ? 6.892 -1.381 -6.650 1.00 0.00 20 GLU A N 2
ATOM 1593 C CA . GLU A 1 20 ? 6.467 -2.771 -6.749 1.00 0.00 20 GLU A CA 2
ATOM 1594 C C . GLU A 1 20 ? 5.058 -2.948 -6.194 1.00 0.00 20 GLU A C 2
ATOM 1595 O O . GLU A 1 20 ? 4.291 -3.784 -6.671 1.00 0.00 20 GLU A O 2
ATOM 1607 N N . ALA A 1 21 ? 4.727 -2.161 -5.176 1.00 0.00 21 ALA A N 2
ATOM 1608 C CA . ALA A 1 21 ? 3.414 -2.236 -4.545 1.00 0.00 21 ALA A CA 2
ATOM 1609 C C . ALA A 1 21 ? 2.296 -2.013 -5.559 1.00 0.00 21 ALA A C 2
ATOM 1610 O O . ALA A 1 21 ? 1.325 -2.769 -5.601 1.00 0.00 21 ALA A O 2
ATOM 1617 N N . ARG A 1 22 ? 2.432 -0.969 -6.372 1.00 0.00 22 ARG A N 2
ATOM 1618 C CA . ARG A 1 22 ? 1.423 -0.652 -7.378 1.00 0.00 22 ARG A CA 2
ATOM 1619 C C . ARG A 1 22 ? 1.405 -1.704 -8.483 1.00 0.00 22 ARG A C 2
ATOM 1620 O O . ARG A 1 22 ? 0.348 -2.234 -8.834 1.00 0.00 22 ARG A O 2
ATOM 1641 N N . SER A 1 23 ? 2.582 -2.012 -9.020 1.00 0.00 23 SER A N 2
ATOM 1642 C CA . SER A 1 23 ? 2.700 -3.007 -10.080 1.00 0.00 23 SER A CA 2
ATOM 1643 C C . SER A 1 23 ? 2.290 -4.384 -9.570 1.00 0.00 23 SER A C 2
ATOM 1644 O O . SER A 1 23 ? 1.746 -5.197 -10.317 1.00 0.00 23 SER A O 2
ATOM 1652 N N . ARG A 1 24 ? 2.549 -4.633 -8.292 1.00 0.00 24 ARG A N 2
ATOM 1653 C CA . ARG A 1 24 ? 2.193 -5.901 -7.673 1.00 0.00 24 ARG A CA 2
ATOM 1654 C C . ARG A 1 24 ? 0.684 -6.109 -7.711 1.00 0.00 24 ARG A C 2
ATOM 1655 O O . ARG A 1 24 ? 0.200 -7.157 -8.136 1.00 0.00 24 ARG A O 2
ATOM 1676 N N . LEU A 1 25 ? -0.055 -5.094 -7.272 1.00 0.00 25 LEU A N 2
ATOM 1677 C CA . LEU A 1 25 ? -1.511 -5.151 -7.278 1.00 0.00 25 LEU A CA 2
ATOM 1678 C C . LEU A 1 25 ? -2.020 -5.531 -8.657 1.00 0.00 25 LEU A C 2
ATOM 1679 O O . LEU A 1 25 ? -2.781 -6.486 -8.812 1.00 0.00 25 LEU A O 2
ATOM 1695 N N . ALA A 1 26 ? -1.565 -4.793 -9.657 1.00 0.00 26 ALA A N 2
ATOM 1696 C CA . ALA A 1 26 ? -1.954 -5.057 -11.036 1.00 0.00 26 ALA A CA 2
ATOM 1697 C C . ALA A 1 26 ? -1.701 -6.517 -11.388 1.00 0.00 26 ALA A C 2
ATOM 1698 O O . ALA A 1 26 ? -2.461 -7.132 -12.136 1.00 0.00 26 ALA A O 2
ATOM 1705 N N . ASN A 1 27 ? -0.613 -7.056 -10.852 1.00 0.00 27 ASN A N 2
ATOM 1706 C CA . ASN A 1 27 ? -0.240 -8.442 -11.090 1.00 0.00 27 ASN A CA 2
ATOM 1707 C C . ASN A 1 27 ? -1.153 -9.402 -10.337 1.00 0.00 27 ASN A C 2
ATOM 1708 O O . ASN A 1 27 ? -1.672 -10.357 -10.906 1.00 0.00 27 ASN A O 2
ATOM 1719 N N . LEU A 1 28 ? -1.308 -9.160 -9.044 1.00 0.00 28 LEU A N 2
ATOM 1720 C CA . LEU A 1 28 ? -2.124 -10.013 -8.188 1.00 0.00 28 LEU A CA 2
ATOM 1721 C C . LEU A 1 28 ? -3.542 -10.195 -8.733 1.00 0.00 28 LEU A C 2
ATOM 1722 O O . LEU A 1 28 ? -4.221 -11.166 -8.404 1.00 0.00 28 LEU A O 2
ATOM 1738 N N . ARG A 1 29 ? -4.000 -9.239 -9.524 1.00 0.00 29 ARG A N 2
ATOM 1739 C CA . ARG A 1 29 ? -5.362 -9.270 -10.050 1.00 0.00 29 ARG A CA 2
ATOM 1740 C C . ARG A 1 29 ? -5.691 -10.616 -10.692 1.00 0.00 29 ARG A C 2
ATOM 1741 O O . ARG A 1 29 ? -6.846 -11.043 -10.684 1.00 0.00 29 ARG A O 2
ATOM 1762 N N . LEU A 1 30 ? -4.685 -11.293 -11.237 1.00 0.00 30 LEU A N 2
ATOM 1763 C CA . LEU A 1 30 ? -4.903 -12.582 -11.874 1.00 0.00 30 LEU A CA 2
ATOM 1764 C C . LEU A 1 30 ? -4.725 -13.737 -10.890 1.00 0.00 30 LEU A C 2
ATOM 1765 O O . LEU A 1 30 ? -5.126 -14.866 -11.175 1.00 0.00 30 LEU A O 2
ATOM 1781 N N . THR A 1 31 ? -4.131 -13.461 -9.728 1.00 0.00 31 THR A N 2
ATOM 1782 C CA . THR A 1 31 ? -3.929 -14.496 -8.717 1.00 0.00 31 THR A CA 2
ATOM 1783 C C . THR A 1 31 ? -5.194 -14.689 -7.885 1.00 0.00 31 THR A C 2
ATOM 1784 O O . THR A 1 31 ? -5.987 -15.594 -8.149 1.00 0.00 31 THR A O 2
ATOM 1795 N N . ARG A 1 32 ? -5.385 -13.834 -6.884 1.00 0.00 32 ARG A N 2
ATOM 1796 C CA . ARG A 1 32 ? -6.574 -13.912 -6.039 1.00 0.00 32 ARG A CA 2
ATOM 1797 C C . ARG A 1 32 ? -7.366 -12.607 -6.091 1.00 0.00 32 ARG A C 2
ATOM 1798 O O . ARG A 1 32 ? -6.808 -11.529 -5.889 1.00 0.00 32 ARG A O 2
ATOM 1819 N N . PRO A 1 33 ? -8.684 -12.685 -6.343 1.00 0.00 33 PRO A N 2
ATOM 1820 C CA . PRO A 1 33 ? -9.549 -11.505 -6.364 1.00 0.00 33 PRO A CA 2
ATOM 1821 C C . PRO A 1 33 ? -9.784 -10.949 -4.964 1.00 0.00 33 PRO A C 2
ATOM 1822 O O . PRO A 1 33 ? -10.137 -9.781 -4.797 1.00 0.00 33 PRO A O 2
ATOM 1833 N N . ASP A 1 34 ? -9.618 -11.809 -3.962 1.00 0.00 34 ASP A N 2
ATOM 1834 C CA . ASP A 1 34 ? -9.824 -11.421 -2.572 1.00 0.00 34 ASP A CA 2
ATOM 1835 C C . ASP A 1 34 ? -8.908 -10.269 -2.188 1.00 0.00 34 ASP A C 2
ATOM 1836 O O . ASP A 1 34 ? -9.356 -9.253 -1.653 1.00 0.00 34 ASP A O 2
ATOM 1845 N N . PHE A 1 35 ? -7.626 -10.432 -2.475 1.00 0.00 35 PHE A N 2
ATOM 1846 C CA . PHE A 1 35 ? -6.635 -9.415 -2.164 1.00 0.00 35 PHE A CA 2
ATOM 1847 C C . PHE A 1 35 ? -7.025 -8.078 -2.792 1.00 0.00 35 PHE A C 2
ATOM 1848 O O . PHE A 1 35 ? -7.078 -7.055 -2.114 1.00 0.00 35 PHE A O 2
ATOM 1865 N N . VAL A 1 36 ? -7.307 -8.105 -4.087 1.00 0.00 36 VAL A N 2
ATOM 1866 C CA . VAL A 1 36 ? -7.654 -6.898 -4.823 1.00 0.00 36 VAL A CA 2
ATOM 1867 C C . VAL A 1 36 ? -8.918 -6.228 -4.283 1.00 0.00 36 VAL A C 2
ATOM 1868 O O . VAL A 1 36 ? -9.008 -5.003 -4.257 1.00 0.00 36 VAL A O 2
ATOM 1881 N N . GLU A 1 37 ? -9.906 -7.024 -3.887 1.00 0.00 37 GLU A N 2
ATOM 1882 C CA . GLU A 1 37 ? -11.181 -6.473 -3.429 1.00 0.00 37 GLU A CA 2
ATOM 1883 C C . GLU A 1 37 ? -11.020 -5.622 -2.171 1.00 0.00 37 GLU A C 2
ATOM 1884 O O . GLU A 1 37 ? -11.390 -4.444 -2.160 1.00 0.00 37 GLU A O 2
ATOM 1896 N N . GLN A 1 38 ? -10.415 -6.191 -1.134 1.00 0.00 38 GLN A N 2
ATOM 1897 C CA . GLN A 1 38 ? -10.218 -5.466 0.109 1.00 0.00 38 GLN A CA 2
ATOM 1898 C C . GLN A 1 38 ? -9.152 -4.398 -0.060 1.00 0.00 38 GLN A C 2
ATOM 1899 O O . GLN A 1 38 ? -9.363 -3.232 0.270 1.00 0.00 38 GLN A O 2
ATOM 1913 N N . ILE A 1 39 ? -8.002 -4.810 -0.569 1.00 0.00 39 ILE A N 2
ATOM 1914 C CA . ILE A 1 39 ? -6.900 -3.891 -0.771 1.00 0.00 39 ILE A CA 2
ATOM 1915 C C . ILE A 1 39 ? -7.349 -2.692 -1.603 1.00 0.00 39 ILE A C 2
ATOM 1916 O O . ILE A 1 39 ? -7.092 -1.559 -1.233 1.00 0.00 39 ILE A O 2
ATOM 1932 N N . GLU A 1 40 ? -8.052 -2.934 -2.702 1.00 0.00 40 GLU A N 2
ATOM 1933 C CA . GLU A 1 40 ? -8.520 -1.832 -3.535 1.00 0.00 40 GLU A CA 2
ATOM 1934 C C . GLU A 1 40 ? -9.312 -0.828 -2.705 1.00 0.00 40 GLU A C 2
ATOM 1935 O O . GLU A 1 40 ? -9.015 0.365 -2.715 1.00 0.00 40 GLU A O 2
ATOM 1947 N N . LEU A 1 41 ? -10.317 -1.317 -1.984 1.00 0.00 41 LEU A N 2
ATOM 1948 C CA . LEU A 1 41 ? -11.140 -0.448 -1.147 1.00 0.00 41 LEU A CA 2
ATOM 1949 C C . LEU A 1 41 ? -10.279 0.301 -0.133 1.00 0.00 41 LEU A C 2
ATOM 1950 O O . LEU A 1 41 ? -10.343 1.527 -0.028 1.00 0.00 41 LEU A O 2
ATOM 1966 N N . GLN A 1 42 ? -9.471 -0.448 0.607 1.00 0.00 42 GLN A N 2
ATOM 1967 C CA . GLN A 1 42 ? -8.597 0.132 1.617 1.00 0.00 42 GLN A CA 2
ATOM 1968 C C . GLN A 1 42 ? -7.561 1.063 0.983 1.00 0.00 42 GLN A C 2
ATOM 1969 O O . GLN A 1 42 ? -7.238 2.116 1.533 1.00 0.00 42 GLN A O 2
ATOM 1983 N N . LEU A 1 43 ? -7.048 0.663 -0.176 1.00 0.00 43 LEU A N 2
ATOM 1984 C CA . LEU A 1 43 ? -6.032 1.433 -0.886 1.00 0.00 43 LEU A CA 2
ATOM 1985 C C . LEU A 1 43 ? -6.617 2.664 -1.565 1.00 0.00 43 LEU A C 2
ATOM 1986 O O . LEU A 1 43 ? -6.117 3.775 -1.391 1.00 0.00 43 LEU A O 2
ATOM 2002 N N . ILE A 1 44 ? -7.666 2.462 -2.355 1.00 0.00 44 ILE A N 2
ATOM 2003 C CA . ILE A 1 44 ? -8.291 3.558 -3.083 1.00 0.00 44 ILE A CA 2
ATOM 2004 C C . ILE A 1 44 ? -8.609 4.714 -2.147 1.00 0.00 44 ILE A C 2
ATOM 2005 O O . ILE A 1 44 ? -8.434 5.881 -2.495 1.00 0.00 44 ILE A O 2
ATOM 2021 N N . GLN A 1 45 ? -9.086 4.375 -0.959 1.00 0.00 45 GLN A N 2
ATOM 2022 C CA . GLN A 1 45 ? -9.450 5.360 0.022 1.00 0.00 45 GLN A CA 2
ATOM 2023 C C . GLN A 1 45 ? -8.219 6.011 0.647 1.00 0.00 45 GLN A C 2
ATOM 2024 O O . GLN A 1 45 ? -8.183 7.224 0.846 1.00 0.00 45 GLN A O 2
ATOM 2038 N N . LEU A 1 46 ? -7.219 5.194 0.968 1.00 0.00 46 LEU A N 2
ATOM 2039 C CA . LEU A 1 46 ? -6.002 5.684 1.607 1.00 0.00 46 LEU A CA 2
ATOM 2040 C C . LEU A 1 46 ? -5.132 6.509 0.658 1.00 0.00 46 LEU A C 2
ATOM 2041 O O . LEU A 1 46 ? -4.766 7.638 0.970 1.00 0.00 46 LEU A O 2
ATOM 2057 N N . ALA A 1 47 ? -4.799 5.940 -0.497 1.00 0.00 47 ALA A N 2
ATOM 2058 C CA . ALA A 1 47 ? -3.926 6.613 -1.455 1.00 0.00 47 ALA A CA 2
ATOM 2059 C C . ALA A 1 47 ? -4.566 7.876 -2.024 1.00 0.00 47 ALA A C 2
ATOM 2060 O O . ALA A 1 47 ? -3.955 8.945 -2.021 1.00 0.00 47 ALA A O 2
ATOM 2067 N N . GLN A 1 48 ? -5.787 7.748 -2.530 1.00 0.00 48 GLN A N 2
ATOM 2068 C CA . GLN A 1 48 ? -6.488 8.878 -3.133 1.00 0.00 48 GLN A CA 2
ATOM 2069 C C . GLN A 1 48 ? -6.591 10.057 -2.169 1.00 0.00 48 GLN A C 2
ATOM 2070 O O . GLN A 1 48 ? -6.696 11.207 -2.598 1.00 0.00 48 GLN A O 2
ATOM 2084 N N . MET A 1 49 ? -6.567 9.773 -0.871 1.00 0.00 49 MET A N 2
ATOM 2085 C CA . MET A 1 49 ? -6.662 10.825 0.136 1.00 0.00 49 MET A CA 2
ATOM 2086 C C . MET A 1 49 ? -5.620 11.910 -0.113 1.00 0.00 49 MET A C 2
ATOM 2087 O O . MET A 1 49 ? -4.874 11.856 -1.090 1.00 0.00 49 MET A O 2
ATOM 2101 N N . GLY A 1 50 ? -5.576 12.893 0.779 1.00 0.00 50 GLY A N 2
ATOM 2102 C CA . GLY A 1 50 ? -4.621 13.977 0.641 1.00 0.00 50 GLY A CA 2
ATOM 2103 C C . GLY A 1 50 ? -4.160 14.513 1.982 1.00 0.00 50 GLY A C 2
ATOM 2104 O O . GLY A 1 50 ? -3.737 15.665 2.086 1.00 0.00 50 GLY A O 2
ATOM 2108 N N . ARG A 1 51 ? -4.245 13.676 3.011 1.00 0.00 51 ARG A N 2
ATOM 2109 C CA . ARG A 1 51 ? -3.840 14.073 4.354 1.00 0.00 51 ARG A CA 2
ATOM 2110 C C . ARG A 1 51 ? -2.613 13.289 4.809 1.00 0.00 51 ARG A C 2
ATOM 2111 O O . ARG A 1 51 ? -1.491 13.790 4.762 1.00 0.00 51 ARG A O 2
ATOM 2132 N N . VAL A 1 52 ? -2.835 12.056 5.256 1.00 0.00 52 VAL A N 2
ATOM 2133 C CA . VAL A 1 52 ? -1.745 11.206 5.724 1.00 0.00 52 VAL A CA 2
ATOM 2134 C C . VAL A 1 52 ? -2.067 9.729 5.521 1.00 0.00 52 VAL A C 2
ATOM 2135 O O . VAL A 1 52 ? -1.844 8.907 6.410 1.00 0.00 52 VAL A O 2
ATOM 2148 N N . ARG A 1 53 ? -2.587 9.398 4.345 1.00 0.00 53 ARG A N 2
ATOM 2149 C CA . ARG A 1 53 ? -2.934 8.019 4.023 1.00 0.00 53 ARG A CA 2
ATOM 2150 C C . ARG A 1 53 ? -2.268 7.582 2.724 1.00 0.00 53 ARG A C 2
ATOM 2151 O O . ARG A 1 53 ? -2.516 8.158 1.666 1.00 0.00 53 ARG A O 2
ATOM 2172 N N . SER A 1 54 ? -1.392 6.589 2.816 1.00 0.00 54 SER A N 2
ATOM 2173 C CA . SER A 1 54 ? -0.681 6.093 1.645 1.00 0.00 54 SER A CA 2
ATOM 2174 C C . SER A 1 54 ? -0.946 4.602 1.421 1.00 0.00 54 SER A C 2
ATOM 2175 O O . SER A 1 54 ? -1.157 3.852 2.374 1.00 0.00 54 SER A O 2
ATOM 2183 N N . LYS A 1 55 ? -0.912 4.175 0.156 1.00 0.00 55 LYS A N 2
ATOM 2184 C CA . LYS A 1 55 ? -1.156 2.783 -0.193 1.00 0.00 55 LYS A CA 2
ATOM 2185 C C . LYS A 1 55 ? -0.151 1.850 0.476 1.00 0.00 55 LYS A C 2
ATOM 2186 O O . LYS A 1 55 ? 1.007 2.210 0.694 1.00 0.00 55 LYS A O 2
ATOM 2205 N N . ILE A 1 56 ? -0.625 0.665 0.834 1.00 0.00 56 ILE A N 2
ATOM 2206 C CA . ILE A 1 56 ? 0.192 -0.331 1.516 1.00 0.00 56 ILE A CA 2
ATOM 2207 C C . ILE A 1 56 ? 1.342 -0.825 0.641 1.00 0.00 56 ILE A C 2
ATOM 2208 O O . ILE A 1 56 ? 1.193 -0.984 -0.571 1.00 0.00 56 ILE A O 2
ATOM 2224 N N . THR A 1 57 ? 2.488 -1.073 1.273 1.00 0.00 57 THR A N 2
ATOM 2225 C CA . THR A 1 57 ? 3.670 -1.562 0.570 1.00 0.00 57 THR A CA 2
ATOM 2226 C C . THR A 1 57 ? 3.538 -3.045 0.244 1.00 0.00 57 THR A C 2
ATOM 2227 O O . THR A 1 57 ? 2.674 -3.733 0.785 1.00 0.00 57 THR A O 2
ATOM 2238 N N . ASP A 1 58 ? 4.399 -3.534 -0.644 1.00 0.00 58 ASP A N 2
ATOM 2239 C CA . ASP A 1 58 ? 4.379 -4.939 -1.035 1.00 0.00 58 ASP A CA 2
ATOM 2240 C C . ASP A 1 58 ? 4.541 -5.843 0.180 1.00 0.00 58 ASP A C 2
ATOM 2241 O O . ASP A 1 58 ? 4.059 -6.975 0.195 1.00 0.00 58 ASP A O 2
ATOM 2250 N N . GLU A 1 59 ? 5.229 -5.336 1.197 1.00 0.00 59 GLU A N 2
ATOM 2251 C CA . GLU A 1 59 ? 5.459 -6.095 2.420 1.00 0.00 59 GLU A CA 2
ATOM 2252 C C . GLU A 1 59 ? 4.168 -6.237 3.218 1.00 0.00 59 GLU A C 2
ATOM 2253 O O . GLU A 1 59 ? 3.750 -7.347 3.554 1.00 0.00 59 GLU A O 2
ATOM 2265 N N . GLN A 1 60 ? 3.523 -5.110 3.496 1.00 0.00 60 GLN A N 2
ATOM 2266 C CA . GLN A 1 60 ? 2.266 -5.125 4.227 1.00 0.00 60 GLN A CA 2
ATOM 2267 C C . GLN A 1 60 ? 1.157 -5.667 3.334 1.00 0.00 60 GLN A C 2
ATOM 2268 O O . GLN A 1 60 ? 0.230 -6.324 3.805 1.00 0.00 60 GLN A O 2
ATOM 2282 N N . LEU A 1 61 ? 1.289 -5.422 2.032 1.00 0.00 61 LEU A N 2
ATOM 2283 C CA . LEU A 1 61 ? 0.337 -5.942 1.061 1.00 0.00 61 LEU A CA 2
ATOM 2284 C C . LEU A 1 61 ? 0.397 -7.463 1.056 1.00 0.00 61 LEU A C 2
ATOM 2285 O O . LEU A 1 61 ? -0.622 -8.141 0.922 1.00 0.00 61 LEU A O 2
ATOM 2301 N N . LYS A 1 62 ? 1.605 -7.988 1.235 1.00 0.00 62 LYS A N 2
ATOM 2302 C CA . LYS A 1 62 ? 1.818 -9.427 1.305 1.00 0.00 62 LYS A CA 2
ATOM 2303 C C . LYS A 1 62 ? 1.032 -10.007 2.477 1.00 0.00 62 LYS A C 2
ATOM 2304 O O . LYS A 1 62 ? 0.262 -10.960 2.321 1.00 0.00 62 LYS A O 2
ATOM 2323 N N . GLU A 1 63 ? 1.220 -9.416 3.652 1.00 0.00 63 GLU A N 2
ATOM 2324 C CA . GLU A 1 63 ? 0.482 -9.839 4.826 1.00 0.00 63 GLU A CA 2
ATOM 2325 C C . GLU A 1 63 ? -1.006 -9.709 4.547 1.00 0.00 63 GLU A C 2
ATOM 2326 O O . GLU A 1 63 ? -1.813 -10.514 5.009 1.00 0.00 63 GLU A O 2
ATOM 2338 N N . LEU A 1 64 ? -1.348 -8.693 3.758 1.00 0.00 64 LEU A N 2
ATOM 2339 C CA . LEU A 1 64 ? -2.730 -8.445 3.372 1.00 0.00 64 LEU A CA 2
ATOM 2340 C C . LEU A 1 64 ? -3.273 -9.600 2.533 1.00 0.00 64 LEU A C 2
ATOM 2341 O O . LEU A 1 64 ? -4.439 -9.975 2.662 1.00 0.00 64 LEU A O 2
ATOM 2357 N N . LEU A 1 65 ? -2.420 -10.175 1.684 1.00 0.00 65 LEU A N 2
ATOM 2358 C CA . LEU A 1 65 ? -2.825 -11.303 0.852 1.00 0.00 65 LEU A CA 2
ATOM 2359 C C . LEU A 1 65 ? -3.283 -12.459 1.725 1.00 0.00 65 LEU A C 2
ATOM 2360 O O . LEU A 1 65 ? -4.375 -12.998 1.545 1.00 0.00 65 LEU A O 2
ATOM 2376 N N . LYS A 1 66 ? -2.441 -12.827 2.683 1.00 0.00 66 LYS A N 2
ATOM 2377 C CA . LYS A 1 66 ? -2.776 -13.891 3.620 1.00 0.00 66 LYS A CA 2
ATOM 2378 C C . LYS A 1 66 ? -3.945 -13.454 4.493 1.00 0.00 66 LYS A C 2
ATOM 2379 O O . LYS A 1 66 ? -4.780 -14.263 4.898 1.00 0.00 66 LYS A O 2
ATOM 2398 N N . ARG A 1 67 ? -4.001 -12.154 4.745 1.00 0.00 67 ARG A N 2
ATOM 2399 C CA . ARG A 1 67 ? -5.065 -11.551 5.531 1.00 0.00 67 ARG A CA 2
ATOM 2400 C C . ARG A 1 67 ? -6.433 -11.872 4.941 1.00 0.00 67 ARG A C 2
ATOM 2401 O O . ARG A 1 67 ? -7.341 -12.314 5.644 1.00 0.00 67 ARG A O 2
ATOM 2422 N N . VAL A 1 68 ? -6.571 -11.622 3.642 1.00 0.00 68 VAL A N 2
ATOM 2423 C CA . VAL A 1 68 ? -7.827 -11.855 2.942 1.00 0.00 68 VAL A CA 2
ATOM 2424 C C . VAL A 1 68 ? -8.033 -13.341 2.651 1.00 0.00 68 VAL A C 2
ATOM 2425 O O . VAL A 1 68 ? -9.104 -13.892 2.906 1.00 0.00 68 VAL A O 2
ATOM 2438 N N . ALA A 1 69 ? -7.002 -13.977 2.103 1.00 0.00 69 ALA A N 2
ATOM 2439 C CA . ALA A 1 69 ? -7.074 -15.390 1.757 1.00 0.00 69 ALA A CA 2
ATOM 2440 C C . ALA A 1 69 ? -7.024 -16.265 3.005 1.00 0.00 69 ALA A C 2
ATOM 2441 O O . ALA A 1 69 ? -6.232 -16.022 3.915 1.00 0.00 69 ALA A O 2
ATOM 2448 N N . GLY A 1 70 ? -7.877 -17.284 3.039 1.00 0.00 70 GLY A N 2
ATOM 2449 C CA . GLY A 1 70 ? -7.914 -18.184 4.177 1.00 0.00 70 GLY A CA 2
ATOM 2450 C C . GLY A 1 70 ? -7.953 -19.641 3.760 1.00 0.00 70 GLY A C 2
ATOM 2451 O O . GLY A 1 70 ? -7.246 -20.475 4.328 1.00 0.00 70 GLY A O 2
ATOM 2455 N N . LYS A 1 71 ? -8.776 -19.947 2.764 1.00 0.00 71 LYS A N 2
ATOM 2456 C CA . LYS A 1 71 ? -8.903 -21.312 2.268 1.00 0.00 71 LYS A CA 2
ATOM 2457 C C . LYS A 1 71 ? -7.612 -21.768 1.594 1.00 0.00 71 LYS A C 2
ATOM 2458 O O . LYS A 1 71 ? -6.780 -20.947 1.207 1.00 0.00 71 LYS A O 2
ATOM 2477 N N . LYS A 1 72 ? -7.454 -23.079 1.457 1.00 0.00 72 LYS A N 2
ATOM 2478 C CA . LYS A 1 72 ? -6.265 -23.642 0.829 1.00 0.00 72 LYS A CA 2
ATOM 2479 C C . LYS A 1 72 ? -6.626 -24.839 -0.046 1.00 0.00 72 LYS A C 2
ATOM 2480 O O . LYS A 1 72 ? -5.741 -25.318 -0.786 1.00 0.00 72 LYS A O 2
ATOM 2499 N N . MET A 1 1 ? 6.974 6.060 -18.620 1.00 0.00 1 MET A N 3
ATOM 2500 C CA . MET A 1 1 ? 5.550 5.875 -19.007 1.00 0.00 1 MET A CA 3
ATOM 2501 C C . MET A 1 1 ? 4.852 7.216 -19.203 1.00 0.00 1 MET A C 3
ATOM 2502 O O . MET A 1 1 ? 5.152 8.190 -18.511 1.00 0.00 1 MET A O 3
ATOM 2518 N N . ARG A 1 2 ? 3.923 7.261 -20.151 1.00 0.00 2 ARG A N 3
ATOM 2519 C CA . ARG A 1 2 ? 3.182 8.484 -20.438 1.00 0.00 2 ARG A CA 3
ATOM 2520 C C . ARG A 1 2 ? 1.680 8.218 -20.456 1.00 0.00 2 ARG A C 3
ATOM 2521 O O . ARG A 1 2 ? 1.243 7.067 -20.463 1.00 0.00 2 ARG A O 3
ATOM 2542 N N . GLN A 1 3 ? 0.895 9.289 -20.464 1.00 0.00 3 GLN A N 3
ATOM 2543 C CA . GLN A 1 3 ? -0.557 9.173 -20.479 1.00 0.00 3 GLN A CA 3
ATOM 2544 C C . GLN A 1 3 ? -1.209 10.544 -20.629 1.00 0.00 3 GLN A C 3
ATOM 2545 O O . GLN A 1 3 ? -1.760 10.869 -21.680 1.00 0.00 3 GLN A O 3
ATOM 2559 N N . GLN A 1 4 ? -1.135 11.345 -19.571 1.00 0.00 4 GLN A N 3
ATOM 2560 C CA . GLN A 1 4 ? -1.713 12.684 -19.585 1.00 0.00 4 GLN A CA 3
ATOM 2561 C C . GLN A 1 4 ? -1.542 13.365 -18.231 1.00 0.00 4 GLN A C 3
ATOM 2562 O O . GLN A 1 4 ? -0.716 14.264 -18.079 1.00 0.00 4 GLN A O 3
ATOM 2576 N N . LEU A 1 5 ? -2.326 12.929 -17.251 1.00 0.00 5 LEU A N 3
ATOM 2577 C CA . LEU A 1 5 ? -2.262 13.497 -15.911 1.00 0.00 5 LEU A CA 3
ATOM 2578 C C . LEU A 1 5 ? -1.525 12.566 -14.955 1.00 0.00 5 LEU A C 3
ATOM 2579 O O . LEU A 1 5 ? -2.145 11.853 -14.165 1.00 0.00 5 LEU A O 3
ATOM 2595 N N . GLU A 1 6 ? -0.198 12.578 -15.029 1.00 0.00 6 GLU A N 3
ATOM 2596 C CA . GLU A 1 6 ? 0.623 11.737 -14.167 1.00 0.00 6 GLU A CA 3
ATOM 2597 C C . GLU A 1 6 ? 1.202 12.547 -13.012 1.00 0.00 6 GLU A C 3
ATOM 2598 O O . GLU A 1 6 ? 2.419 12.613 -12.836 1.00 0.00 6 GLU A O 3
ATOM 2610 N N . MET A 1 7 ? 0.322 13.161 -12.229 1.00 0.00 7 MET A N 3
ATOM 2611 C CA . MET A 1 7 ? 0.745 13.969 -11.091 1.00 0.00 7 MET A CA 3
ATOM 2612 C C . MET A 1 7 ? 0.423 13.269 -9.774 1.00 0.00 7 MET A C 3
ATOM 2613 O O . MET A 1 7 ? -0.464 12.419 -9.712 1.00 0.00 7 MET A O 3
ATOM 2627 N N . GLN A 1 8 ? 1.150 13.637 -8.724 1.00 0.00 8 GLN A N 3
ATOM 2628 C CA . GLN A 1 8 ?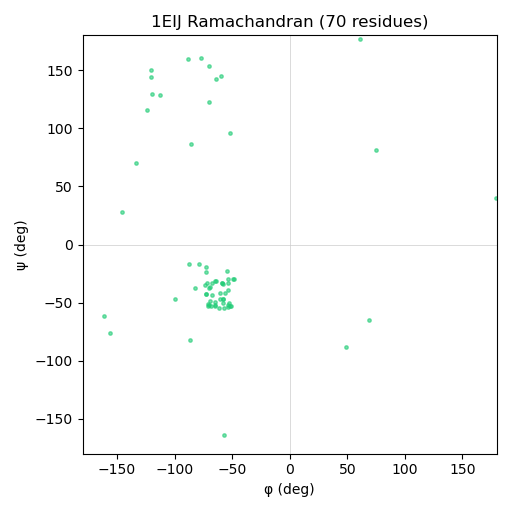 0.945 13.046 -7.406 1.00 0.00 8 GLN A CA 3
ATOM 2629 C C . GLN A 1 8 ? 1.160 11.537 -7.445 1.00 0.00 8 GLN A C 3
ATOM 2630 O O . GLN A 1 8 ? 0.275 10.781 -7.847 1.00 0.00 8 GLN A O 3
ATOM 2644 N N . LYS A 1 9 ? 2.343 11.106 -7.021 1.00 0.00 9 LYS A N 3
ATOM 2645 C CA . LYS A 1 9 ? 2.684 9.688 -7.003 1.00 0.00 9 LYS A CA 3
ATOM 2646 C C . LYS A 1 9 ? 3.890 9.437 -6.106 1.00 0.00 9 LYS A C 3
ATOM 2647 O O . LYS A 1 9 ? 3.895 8.511 -5.295 1.00 0.00 9 LYS A O 3
ATOM 2666 N N . LYS A 1 10 ? 4.908 10.277 -6.255 1.00 0.00 10 LYS A N 3
ATOM 2667 C CA . LYS A 1 10 ? 6.122 10.166 -5.456 1.00 0.00 10 LYS A CA 3
ATOM 2668 C C . LYS A 1 10 ? 5.834 10.449 -3.986 1.00 0.00 10 LYS A C 3
ATOM 2669 O O . LYS A 1 10 ? 6.482 9.894 -3.098 1.00 0.00 10 LYS A O 3
ATOM 2688 N N . GLN A 1 11 ? 4.862 11.321 -3.735 1.00 0.00 11 GLN A N 3
ATOM 2689 C CA . GLN A 1 11 ? 4.508 11.694 -2.372 1.00 0.00 11 GLN A CA 3
ATOM 2690 C C . GLN A 1 11 ? 4.241 10.454 -1.528 1.00 0.00 11 GLN A C 3
ATOM 2691 O O . GLN A 1 11 ? 4.832 10.282 -0.462 1.00 0.00 11 GLN A O 3
ATOM 2705 N N . ILE A 1 12 ? 3.370 9.579 -2.018 1.00 0.00 12 ILE A N 3
ATOM 2706 C CA . ILE A 1 12 ? 3.062 8.347 -1.308 1.00 0.00 12 ILE A CA 3
ATOM 2707 C C . ILE A 1 12 ? 4.323 7.525 -1.090 1.00 0.00 12 ILE A C 3
ATOM 2708 O O . ILE A 1 12 ? 4.540 6.972 -0.011 1.00 0.00 12 ILE A O 3
ATOM 2724 N N . MET A 1 13 ? 5.150 7.450 -2.123 1.00 0.00 13 MET A N 3
ATOM 2725 C CA . MET A 1 13 ? 6.393 6.697 -2.057 1.00 0.00 13 MET A CA 3
ATOM 2726 C C . MET A 1 13 ? 7.230 7.141 -0.866 1.00 0.00 13 MET A C 3
ATOM 2727 O O . MET A 1 13 ? 8.002 6.361 -0.309 1.00 0.00 13 MET A O 3
ATOM 2741 N N . MET A 1 14 ? 7.079 8.404 -0.491 1.00 0.00 14 MET A N 3
ATOM 2742 C CA . MET A 1 14 ? 7.830 8.967 0.614 1.00 0.00 14 MET A CA 3
ATOM 2743 C C . MET A 1 14 ? 7.214 8.582 1.961 1.00 0.00 14 MET A C 3
ATOM 2744 O O . MET A 1 14 ? 7.876 8.676 2.996 1.00 0.00 14 MET A O 3
ATOM 2758 N N . GLN A 1 15 ? 5.948 8.167 1.957 1.00 0.00 15 GLN A N 3
ATOM 2759 C CA . GLN A 1 15 ? 5.276 7.808 3.203 1.00 0.00 15 GLN A CA 3
ATOM 2760 C C . GLN A 1 15 ? 5.252 6.296 3.429 1.00 0.00 15 GLN A C 3
ATOM 2761 O O . GLN A 1 15 ? 5.619 5.832 4.504 1.00 0.00 15 GLN A O 3
ATOM 2775 N N . ILE A 1 16 ? 4.878 5.536 2.394 1.00 0.00 16 ILE A N 3
ATOM 2776 C CA . ILE A 1 16 ? 4.837 4.069 2.476 1.00 0.00 16 ILE A CA 3
ATOM 2777 C C . ILE A 1 16 ? 4.352 3.454 1.164 1.00 0.00 16 ILE A C 3
ATOM 2778 O O . ILE A 1 16 ? 3.444 2.621 1.161 1.00 0.00 16 ILE A O 3
ATOM 2794 N N . LEU A 1 17 ? 4.947 3.856 0.048 1.00 0.00 17 LEU A N 3
ATOM 2795 C CA . LEU A 1 17 ? 4.553 3.302 -1.242 1.00 0.00 17 LEU A CA 3
ATOM 2796 C C . LEU A 1 17 ? 5.769 2.855 -2.043 1.00 0.00 17 LEU A C 3
ATOM 2797 O O . LEU A 1 17 ? 6.734 3.600 -2.203 1.00 0.00 17 LEU A O 3
ATOM 2813 N N . THR A 1 18 ? 5.721 1.623 -2.530 1.00 0.00 18 THR A N 3
ATOM 2814 C CA . THR A 1 18 ? 6.804 1.074 -3.330 1.00 0.00 18 THR A CA 3
ATOM 2815 C C . THR A 1 18 ? 6.298 0.671 -4.709 1.00 0.00 18 THR A C 3
ATOM 2816 O O . THR A 1 18 ? 5.150 0.249 -4.857 1.00 0.00 18 THR A O 3
ATOM 2827 N N . PRO A 1 19 ? 7.152 0.769 -5.738 1.00 0.00 19 PRO A N 3
ATOM 2828 C CA . PRO A 1 19 ? 6.779 0.380 -7.098 1.00 0.00 19 PRO A CA 3
ATOM 2829 C C . PRO A 1 19 ? 6.106 -0.987 -7.123 1.00 0.00 19 PRO A C 3
ATOM 2830 O O . PRO A 1 19 ? 5.310 -1.287 -8.012 1.00 0.00 19 PRO A O 3
ATOM 2841 N N . GLU A 1 20 ? 6.429 -1.808 -6.127 1.00 0.00 20 GLU A N 3
ATOM 2842 C CA . GLU A 1 20 ? 5.865 -3.146 -6.020 1.00 0.00 20 GLU A CA 3
ATOM 2843 C C . GLU A 1 20 ? 4.397 -3.103 -5.603 1.00 0.00 20 GLU A C 3
ATOM 2844 O O . GLU A 1 20 ? 3.574 -3.832 -6.148 1.00 0.00 20 GLU A O 3
ATOM 2856 N N . ALA A 1 21 ? 4.071 -2.254 -4.630 1.00 0.00 21 ALA A N 3
ATOM 2857 C CA . ALA A 1 21 ? 2.694 -2.146 -4.148 1.00 0.00 21 ALA A CA 3
ATOM 2858 C C . ALA A 1 21 ? 1.726 -1.895 -5.301 1.00 0.00 21 ALA A C 3
ATOM 2859 O O . ALA A 1 21 ? 0.689 -2.550 -5.407 1.00 0.00 21 ALA A O 3
ATOM 2866 N N . ARG A 1 22 ? 2.071 -0.942 -6.163 1.00 0.00 22 ARG A N 3
ATOM 2867 C CA . ARG A 1 22 ? 1.228 -0.602 -7.304 1.00 0.00 22 ARG A CA 3
ATOM 2868 C C . ARG A 1 22 ? 1.312 -1.669 -8.392 1.00 0.00 22 ARG A C 3
ATOM 2869 O O . ARG A 1 22 ? 0.290 -2.156 -8.879 1.00 0.00 22 ARG A O 3
ATOM 2890 N N . SER A 1 23 ? 2.534 -2.039 -8.762 1.00 0.00 23 SER A N 3
ATOM 2891 C CA . SER A 1 23 ? 2.750 -3.044 -9.796 1.00 0.00 23 SER A CA 3
ATOM 2892 C C . SER A 1 23 ? 2.155 -4.387 -9.390 1.00 0.00 23 SER A C 3
ATOM 2893 O O . SER A 1 23 ? 1.537 -5.074 -10.203 1.00 0.00 23 SER A O 3
ATOM 2901 N N . ARG A 1 24 ? 2.351 -4.759 -8.131 1.00 0.00 24 ARG A N 3
ATOM 2902 C CA . ARG A 1 24 ? 1.834 -6.019 -7.618 1.00 0.00 24 ARG A CA 3
ATOM 2903 C C . ARG A 1 24 ? 0.317 -6.069 -7.745 1.00 0.00 24 ARG A C 3
ATOM 2904 O O . ARG A 1 24 ? -0.238 -7.000 -8.326 1.00 0.00 24 ARG A O 3
ATOM 2925 N N . LEU A 1 25 ? -0.347 -5.069 -7.182 1.00 0.00 25 LEU A N 3
ATOM 2926 C CA . LEU A 1 25 ? -1.799 -5.015 -7.201 1.00 0.00 25 LEU A CA 3
ATOM 2927 C C . LEU A 1 25 ? -2.331 -5.211 -8.614 1.00 0.00 25 LEU A C 3
ATOM 2928 O O . LEU A 1 25 ? -3.331 -5.899 -8.821 1.00 0.00 25 LEU A O 3
ATOM 2944 N N . ALA A 1 26 ? -1.637 -4.637 -9.587 1.00 0.00 26 ALA A N 3
ATOM 2945 C CA . ALA A 1 26 ? -2.013 -4.800 -10.984 1.00 0.00 26 ALA A CA 3
ATOM 2946 C C . ALA A 1 26 ? -1.807 -6.247 -11.416 1.00 0.00 26 ALA A C 3
ATOM 2947 O O . ALA A 1 26 ? -2.556 -6.783 -12.233 1.00 0.00 26 ALA A O 3
ATOM 2954 N N . ASN A 1 27 ? -0.745 -6.846 -10.895 1.00 0.00 27 ASN A N 3
ATOM 2955 C CA . ASN A 1 27 ? -0.403 -8.229 -11.197 1.00 0.00 27 ASN A CA 3
ATOM 2956 C C . ASN A 1 27 ? -1.336 -9.203 -10.487 1.00 0.00 27 ASN A C 3
ATOM 2957 O O . ASN A 1 27 ? -1.848 -10.144 -11.091 1.00 0.00 27 ASN A O 3
ATOM 2968 N N . LEU A 1 28 ? -1.509 -8.993 -9.189 1.00 0.00 28 LEU A N 3
ATOM 2969 C CA . LEU A 1 28 ? -2.331 -9.867 -8.367 1.00 0.00 28 LEU A CA 3
ATOM 2970 C C . LEU A 1 28 ? -3.716 -10.062 -8.967 1.00 0.00 28 LEU A C 3
ATOM 2971 O O . LEU A 1 28 ? -4.388 -11.056 -8.694 1.00 0.00 28 LEU A O 3
ATOM 2987 N N . ARG A 1 29 ? -4.145 -9.103 -9.775 1.00 0.00 29 ARG A N 3
ATOM 2988 C CA . ARG A 1 29 ? -5.463 -9.166 -10.403 1.00 0.00 29 ARG A CA 3
ATOM 2989 C C . ARG A 1 29 ? -5.675 -10.523 -11.068 1.00 0.00 29 ARG A C 3
ATOM 2990 O O . ARG A 1 29 ? -6.801 -11.007 -11.173 1.00 0.00 29 ARG A O 3
ATOM 3011 N N . LEU A 1 30 ? -4.580 -11.134 -11.509 1.00 0.00 30 LEU A N 3
ATOM 3012 C CA . LEU A 1 30 ? -4.642 -12.434 -12.171 1.00 0.00 30 LEU A CA 3
ATOM 3013 C C . LEU A 1 30 ? -4.540 -13.585 -11.162 1.00 0.00 30 LEU A C 3
ATOM 3014 O O . LEU A 1 30 ? -4.873 -14.726 -11.482 1.00 0.00 30 LEU A O 3
ATOM 3030 N N . THR A 1 31 ? -4.065 -13.286 -9.955 1.00 0.00 31 THR A N 3
ATOM 3031 C CA . THR A 1 31 ? -3.905 -14.309 -8.928 1.00 0.00 31 THR A CA 3
ATOM 3032 C C . THR A 1 31 ? -5.195 -14.509 -8.143 1.00 0.00 31 THR A C 3
ATOM 3033 O O . THR A 1 31 ? -5.980 -15.409 -8.443 1.00 0.00 31 THR A O 3
ATOM 3044 N N . ARG A 1 32 ? -5.409 -13.674 -7.129 1.00 0.00 32 ARG A N 3
ATOM 3045 C CA . ARG A 1 32 ? -6.614 -13.777 -6.314 1.00 0.00 32 ARG A CA 3
ATOM 3046 C C . ARG A 1 32 ? -7.412 -12.475 -6.336 1.00 0.00 32 ARG A C 3
ATOM 3047 O O . ARG A 1 32 ? -6.873 -11.405 -6.054 1.00 0.00 32 ARG A O 3
ATOM 3068 N N . PRO A 1 33 ? -8.723 -12.551 -6.635 1.00 0.00 33 PRO A N 3
ATOM 3069 C CA . PRO A 1 33 ? -9.602 -11.379 -6.636 1.00 0.00 33 PRO A CA 3
ATOM 3070 C C . PRO A 1 33 ? -9.907 -10.880 -5.226 1.00 0.00 33 PRO A C 3
ATOM 3071 O O . PRO A 1 33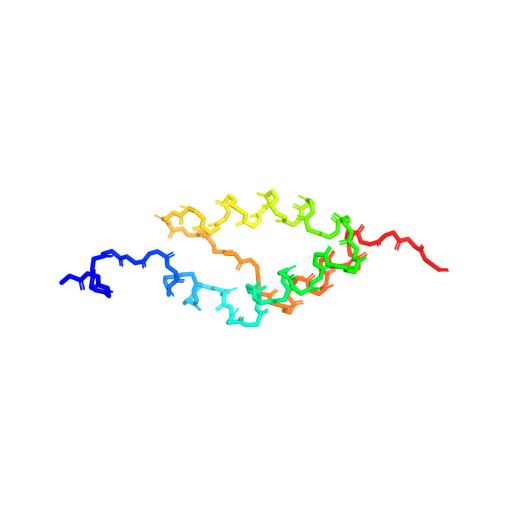 ? -10.377 -9.757 -5.042 1.00 0.00 33 PRO A O 3
ATOM 3082 N N . ASP A 1 34 ? -9.681 -11.741 -4.235 1.00 0.00 34 ASP A N 3
ATOM 3083 C CA . ASP A 1 34 ? -9.975 -11.407 -2.845 1.00 0.00 34 ASP A CA 3
ATOM 3084 C C . ASP A 1 34 ? -9.054 -10.310 -2.327 1.00 0.00 34 ASP A C 3
ATOM 3085 O O . ASP A 1 34 ? -9.513 -9.304 -1.787 1.00 0.00 34 ASP A O 3
ATOM 3094 N N . PHE A 1 35 ? -7.753 -10.514 -2.487 1.00 0.00 35 PHE A N 3
ATOM 3095 C CA . PHE A 1 35 ? -6.770 -9.547 -2.024 1.00 0.00 35 PHE A CA 3
ATOM 3096 C C . PHE A 1 35 ? -7.083 -8.157 -2.589 1.00 0.00 35 PHE A C 3
ATOM 3097 O O . PHE A 1 35 ? -7.166 -7.178 -1.848 1.00 0.00 35 PHE A O 3
ATOM 3114 N N . VAL A 1 36 ? -7.253 -8.086 -3.903 1.00 0.00 36 VAL A N 3
ATOM 3115 C CA . VAL A 1 36 ? -7.534 -6.820 -4.568 1.00 0.00 36 VAL A CA 3
ATOM 3116 C C . VAL A 1 36 ? -8.737 -6.113 -3.954 1.00 0.00 36 VAL A C 3
ATOM 3117 O O . VAL A 1 36 ? -8.659 -4.940 -3.601 1.00 0.00 36 VAL A O 3
ATOM 3130 N N . GLU A 1 37 ? -9.860 -6.816 -3.863 1.00 0.00 37 GLU A N 3
ATOM 3131 C CA . GLU A 1 37 ? -11.094 -6.223 -3.354 1.00 0.00 37 GLU A CA 3
ATOM 3132 C C . GLU A 1 37 ? -10.888 -5.528 -2.010 1.00 0.00 37 GLU A C 3
ATOM 3133 O O . GLU A 1 37 ? -11.225 -4.354 -1.850 1.00 0.00 37 GLU A O 3
ATOM 3145 N N . GLN A 1 38 ? -10.316 -6.246 -1.047 1.00 0.00 38 GLN A N 3
ATOM 3146 C CA . GLN A 1 38 ? -10.093 -5.689 0.283 1.00 0.00 38 GLN A CA 3
ATOM 3147 C C . GLN A 1 38 ? -8.964 -4.667 0.263 1.00 0.00 38 GLN A C 3
ATOM 3148 O O . GLN A 1 38 ? -9.129 -3.526 0.706 1.00 0.00 38 GLN A O 3
ATOM 3162 N N . ILE A 1 39 ? -7.823 -5.074 -0.277 1.00 0.00 39 ILE A N 3
ATOM 3163 C CA . ILE A 1 39 ? -6.671 -4.193 -0.367 1.00 0.00 39 ILE A CA 3
ATOM 3164 C C . ILE A 1 39 ? -7.042 -2.911 -1.110 1.00 0.00 39 ILE A C 3
ATOM 3165 O O . ILE A 1 39 ? -6.765 -1.815 -0.634 1.00 0.00 39 ILE A O 3
ATOM 3181 N N . GLU A 1 40 ? -7.720 -3.054 -2.245 1.00 0.00 40 GLU A N 3
ATOM 3182 C CA . GLU A 1 40 ? -8.129 -1.901 -3.041 1.00 0.00 40 GLU A CA 3
ATOM 3183 C C . GLU A 1 40 ? -8.910 -0.897 -2.205 1.00 0.00 40 GLU A C 3
ATOM 3184 O O . GLU A 1 40 ? -8.613 0.293 -2.221 1.00 0.00 40 GLU A O 3
ATOM 3196 N N . LEU A 1 41 ? -9.913 -1.377 -1.476 1.00 0.00 41 LEU A N 3
ATOM 3197 C CA . LEU A 1 41 ? -10.733 -0.495 -0.653 1.00 0.00 41 LEU A CA 3
ATOM 3198 C C . LEU A 1 41 ? -9.856 0.394 0.227 1.00 0.00 41 LEU A C 3
ATOM 3199 O O . LEU A 1 41 ? -9.964 1.622 0.194 1.00 0.00 41 LEU A O 3
ATOM 3215 N N . GLN A 1 42 ? -8.950 -0.234 0.971 1.00 0.00 42 GLN A N 3
ATOM 3216 C CA . GLN A 1 42 ? -8.041 0.499 1.845 1.00 0.00 42 GLN A CA 3
ATOM 3217 C C . GLN A 1 42 ? -6.969 1.224 1.036 1.00 0.00 42 GLN A C 3
ATOM 3218 O O . GLN A 1 42 ? -6.507 2.300 1.415 1.00 0.00 42 GLN A O 3
ATOM 3232 N N . LEU A 1 43 ? -6.569 0.616 -0.076 1.00 0.00 43 LEU A N 3
ATOM 3233 C CA . LEU A 1 43 ? -5.536 1.178 -0.936 1.00 0.00 43 LEU A CA 3
ATOM 3234 C C . LEU A 1 43 ? -6.022 2.441 -1.643 1.00 0.00 43 LEU A C 3
ATOM 3235 O O . LEU A 1 43 ? -5.385 3.491 -1.571 1.00 0.00 43 LEU A O 3
ATOM 3251 N N . ILE A 1 44 ? -7.169 2.338 -2.305 1.00 0.00 44 ILE A N 3
ATOM 3252 C CA . ILE A 1 44 ? -7.736 3.462 -3.038 1.00 0.00 44 ILE A CA 3
ATOM 3253 C C . ILE A 1 44 ? -8.027 4.639 -2.117 1.00 0.00 44 ILE A C 3
ATOM 3254 O O . ILE A 1 44 ? -7.774 5.790 -2.471 1.00 0.00 44 ILE A O 3
ATOM 3270 N N . GLN A 1 45 ? -8.569 4.349 -0.939 1.00 0.00 45 GLN A N 3
ATOM 3271 C CA . GLN A 1 45 ? -8.915 5.397 0.011 1.00 0.00 45 GLN A CA 3
ATOM 3272 C C . GLN A 1 45 ? -7.668 6.059 0.591 1.00 0.00 45 GLN A C 3
ATOM 3273 O O . GLN A 1 45 ? -7.681 7.247 0.913 1.00 0.00 45 GLN A O 3
ATOM 3287 N N . LEU A 1 46 ? -6.598 5.285 0.740 1.00 0.00 46 LEU A N 3
ATOM 3288 C CA . LEU A 1 46 ? -5.362 5.799 1.319 1.00 0.00 46 LEU A CA 3
ATOM 3289 C C . LEU A 1 46 ? -4.653 6.773 0.378 1.00 0.00 46 LEU A C 3
ATOM 3290 O O . LEU A 1 46 ? -4.357 7.907 0.755 1.00 0.00 46 LEU A O 3
ATOM 3306 N N . ALA A 1 47 ? -4.392 6.330 -0.848 1.00 0.00 47 ALA A N 3
ATOM 3307 C CA . ALA A 1 47 ? -3.696 7.155 -1.830 1.00 0.00 47 ALA A CA 3
ATOM 3308 C C . ALA A 1 47 ? -4.596 8.254 -2.388 1.00 0.00 47 ALA A C 3
ATOM 3309 O O . ALA A 1 47 ? -4.230 9.429 -2.387 1.00 0.00 47 ALA A O 3
ATOM 3316 N N . GLN A 1 48 ? -5.762 7.862 -2.887 1.00 0.00 48 GLN A N 3
ATOM 3317 C CA . GLN A 1 48 ? -6.695 8.806 -3.493 1.00 0.00 48 GLN A CA 3
ATOM 3318 C C . GLN A 1 48 ? -7.372 9.686 -2.445 1.00 0.00 48 GLN A C 3
ATOM 3319 O O . GLN A 1 48 ? -7.582 10.878 -2.670 1.00 0.00 48 GLN A O 3
ATOM 3333 N N . MET A 1 49 ? -7.732 9.094 -1.312 1.00 0.00 49 MET A N 3
ATOM 3334 C CA . MET A 1 49 ? -8.409 9.834 -0.254 1.00 0.00 49 MET A CA 3
ATOM 3335 C C . MET A 1 49 ? -7.450 10.183 0.879 1.00 0.00 49 MET A C 3
ATOM 3336 O O . MET A 1 49 ? -6.414 9.541 1.050 1.00 0.00 49 MET A O 3
ATOM 3350 N N . GLY A 1 50 ? -7.806 11.205 1.651 1.00 0.00 50 GLY A N 3
ATOM 3351 C CA . GLY A 1 50 ? -6.974 11.623 2.761 1.00 0.00 50 GLY A CA 3
ATOM 3352 C C . GLY A 1 50 ? -5.748 12.394 2.312 1.00 0.00 50 GLY A C 3
ATOM 3353 O O . GLY A 1 50 ? -5.223 12.162 1.223 1.00 0.00 50 GLY A O 3
ATOM 3357 N N . ARG A 1 51 ? -5.290 13.314 3.156 1.00 0.00 51 ARG A N 3
ATOM 3358 C CA . ARG A 1 51 ? -4.115 14.117 2.846 1.00 0.00 51 ARG A CA 3
ATOM 3359 C C . ARG A 1 51 ? -2.855 13.473 3.414 1.00 0.00 51 ARG A C 3
ATOM 3360 O O . ARG A 1 51 ? -1.791 13.514 2.797 1.00 0.00 51 ARG A O 3
ATOM 3381 N N . VAL A 1 52 ? -2.985 12.878 4.595 1.00 0.00 52 VAL A N 3
ATOM 3382 C CA . VAL A 1 52 ? -1.861 12.219 5.248 1.00 0.00 52 VAL A CA 3
ATOM 3383 C C . VAL A 1 52 ? -2.004 10.703 5.183 1.00 0.00 52 VAL A C 3
ATOM 3384 O O . VAL A 1 52 ? -1.669 9.996 6.134 1.00 0.00 52 VAL A O 3
ATOM 3397 N N . ARG A 1 53 ? -2.507 10.210 4.056 1.00 0.00 53 ARG A N 3
ATOM 3398 C CA . ARG A 1 53 ? -2.700 8.778 3.865 1.00 0.00 53 ARG A CA 3
ATOM 3399 C C . ARG A 1 53 ? -2.039 8.306 2.573 1.00 0.00 53 ARG A C 3
ATOM 3400 O O . ARG A 1 53 ? -2.264 8.876 1.506 1.00 0.00 53 ARG A O 3
ATOM 3421 N N . SER A 1 54 ? -1.211 7.272 2.682 1.00 0.00 54 SER A N 3
ATOM 3422 C CA . SER A 1 54 ? -0.503 6.731 1.526 1.00 0.00 54 SER A CA 3
ATOM 3423 C C . SER A 1 54 ? -0.860 5.261 1.305 1.00 0.00 54 SER A C 3
ATOM 3424 O O . SER A 1 54 ? -1.116 4.528 2.260 1.00 0.00 54 SER A O 3
ATOM 3432 N N . LYS A 1 55 ? -0.849 4.826 0.044 1.00 0.00 55 LYS A N 3
ATOM 3433 C CA . LYS A 1 55 ? -1.167 3.451 -0.291 1.00 0.00 55 LYS A CA 3
ATOM 3434 C C . LYS A 1 55 ? -0.204 2.488 0.409 1.00 0.00 55 LYS A C 3
ATOM 3435 O O . LYS A 1 55 ? 0.959 2.816 0.644 1.00 0.00 55 LYS A O 3
ATOM 3454 N N . ILE A 1 56 ? -0.725 1.337 0.807 1.00 0.00 56 ILE A N 3
ATOM 3455 C CA . ILE A 1 56 ? 0.048 0.345 1.534 1.00 0.00 56 ILE A CA 3
ATOM 3456 C C . ILE A 1 56 ? 1.167 -0.247 0.681 1.00 0.00 56 ILE A C 3
ATOM 3457 O O . ILE A 1 56 ? 1.009 -0.447 -0.523 1.00 0.00 56 ILE A O 3
ATOM 3473 N N . THR A 1 57 ? 2.303 -0.519 1.322 1.00 0.00 57 THR A N 3
ATOM 3474 C CA . THR A 1 57 ? 3.459 -1.088 0.637 1.00 0.00 57 THR A CA 3
ATOM 3475 C C . THR A 1 57 ? 3.262 -2.577 0.369 1.00 0.00 57 THR A C 3
ATOM 3476 O O . THR A 1 57 ? 2.499 -3.247 1.063 1.00 0.00 57 THR A O 3
ATOM 3487 N N . ASP A 1 58 ? 3.974 -3.089 -0.631 1.00 0.00 58 ASP A N 3
ATOM 3488 C CA . ASP A 1 58 ? 3.880 -4.497 -0.998 1.00 0.00 58 ASP A CA 3
ATOM 3489 C C . ASP A 1 58 ? 4.079 -5.391 0.220 1.00 0.00 58 ASP A C 3
ATOM 3490 O O . ASP A 1 58 ? 3.453 -6.445 0.338 1.00 0.00 58 ASP A O 3
ATOM 3499 N N . GLU A 1 59 ? 4.948 -4.962 1.126 1.00 0.00 59 GLU A N 3
ATOM 3500 C CA . GLU A 1 59 ? 5.218 -5.720 2.339 1.00 0.00 59 GLU A CA 3
ATOM 3501 C C . GLU A 1 59 ? 3.922 -6.009 3.088 1.00 0.00 59 GLU A C 3
ATOM 3502 O O . GLU A 1 59 ? 3.631 -7.154 3.433 1.00 0.00 59 GLU A O 3
ATOM 3514 N N . GLN A 1 60 ? 3.140 -4.962 3.329 1.00 0.00 60 GLN A N 3
ATOM 3515 C CA . GLN A 1 60 ? 1.875 -5.109 4.034 1.00 0.00 60 GLN A CA 3
ATOM 3516 C C . GLN A 1 60 ? 0.854 -5.837 3.164 1.00 0.00 60 GLN A C 3
ATOM 3517 O O . GLN A 1 60 ? 0.180 -6.755 3.630 1.00 0.00 60 GLN A O 3
ATOM 3531 N N . LEU A 1 61 ? 0.771 -5.459 1.885 1.00 0.00 61 LEU A N 3
ATOM 3532 C CA . LEU A 1 61 ? -0.138 -6.125 0.960 1.00 0.00 61 LEU A CA 3
ATOM 3533 C C . LEU A 1 61 ? 0.095 -7.621 0.996 1.00 0.00 61 LEU A C 3
ATOM 3534 O O . LEU A 1 61 ? -0.834 -8.412 0.841 1.00 0.00 61 LEU A O 3
ATOM 3550 N N . LYS A 1 62 ? 1.349 -8.004 1.202 1.00 0.00 62 LYS A N 3
ATOM 3551 C CA . LYS A 1 62 ? 1.693 -9.407 1.253 1.00 0.00 62 LYS A CA 3
ATOM 3552 C C . LYS A 1 62 ? 1.073 -10.044 2.497 1.00 0.00 62 LYS A C 3
ATOM 3553 O O . LYS A 1 62 ? 0.389 -11.064 2.410 1.00 0.00 62 LYS A O 3
ATOM 3572 N N . GLU A 1 63 ? 1.283 -9.407 3.648 1.00 0.00 63 GLU A N 3
ATOM 3573 C CA . GLU A 1 63 ? 0.664 -9.859 4.886 1.00 0.00 63 GLU A CA 3
ATOM 3574 C C . GLU A 1 63 ? -0.843 -9.846 4.718 1.00 0.00 63 GLU A C 3
ATOM 3575 O O . GLU A 1 63 ? -1.555 -10.684 5.272 1.00 0.00 63 GLU A O 3
ATOM 3587 N N . LEU A 1 64 ? -1.321 -8.882 3.940 1.00 0.00 64 LEU A N 3
ATOM 3588 C CA . LEU A 1 64 ? -2.735 -8.778 3.641 1.00 0.00 64 LEU A CA 3
ATOM 3589 C C . LEU A 1 64 ? -3.169 -9.962 2.788 1.00 0.00 64 LEU A C 3
ATOM 3590 O O . LEU A 1 64 ? -4.250 -10.505 2.972 1.00 0.00 64 LEU A O 3
ATOM 3606 N N . LEU A 1 65 ? -2.288 -10.385 1.884 1.00 0.00 65 LEU A N 3
ATOM 3607 C CA . LEU A 1 65 ? -2.566 -11.512 1.007 1.00 0.00 65 LEU A CA 3
ATOM 3608 C C . LEU A 1 65 ? -2.902 -12.769 1.797 1.00 0.00 65 LEU A C 3
ATOM 3609 O O . LEU A 1 65 ? -3.837 -13.497 1.463 1.00 0.00 65 LEU A O 3
ATOM 3625 N N . LYS A 1 66 ? -2.102 -13.046 2.814 1.00 0.00 66 LYS A N 3
ATOM 3626 C CA . LYS A 1 66 ? -2.299 -14.231 3.634 1.00 0.00 66 LYS A CA 3
ATOM 3627 C C . LYS A 1 66 ? -3.592 -14.137 4.433 1.00 0.00 66 LYS A C 3
ATOM 3628 O O . LYS A 1 66 ? -4.342 -15.109 4.536 1.00 0.00 66 LYS A O 3
ATOM 3647 N N . ARG A 1 67 ? -3.844 -12.967 5.010 1.00 0.00 67 ARG A N 3
ATOM 3648 C CA . ARG A 1 67 ? -5.039 -12.760 5.818 1.00 0.00 67 ARG A CA 3
ATOM 3649 C C . ARG A 1 67 ? -6.290 -12.595 4.949 1.00 0.00 67 ARG A C 3
ATOM 3650 O O . ARG A 1 67 ? -7.370 -13.052 5.320 1.00 0.00 67 ARG A O 3
ATOM 3671 N N . VAL A 1 68 ? -6.142 -11.956 3.786 1.00 0.00 68 VAL A N 3
ATOM 3672 C CA . VAL A 1 68 ? -7.263 -11.742 2.887 1.00 0.00 68 VAL A CA 3
ATOM 3673 C C . VAL A 1 68 ? -7.673 -13.034 2.188 1.00 0.00 68 VAL A C 3
ATOM 3674 O O . VAL A 1 68 ? -8.861 -13.319 2.037 1.00 0.00 68 VAL A O 3
ATOM 3687 N N . ALA A 1 69 ? -6.683 -13.806 1.754 1.00 0.00 69 ALA A N 3
ATOM 3688 C CA . ALA A 1 69 ? -6.941 -15.062 1.062 1.00 0.00 69 ALA A CA 3
ATOM 3689 C C . ALA A 1 69 ? -7.673 -16.048 1.965 1.00 0.00 69 ALA A C 3
ATOM 3690 O O . ALA A 1 69 ? -7.274 -16.275 3.106 1.00 0.00 69 ALA A O 3
ATOM 3697 N N . GLY A 1 70 ? -8.749 -16.630 1.444 1.00 0.00 70 GLY A N 3
ATOM 3698 C CA . GLY A 1 70 ? -9.518 -17.589 2.214 1.00 0.00 70 GLY A CA 3
ATOM 3699 C C . GLY A 1 70 ? -8.826 -18.933 2.318 1.00 0.00 70 GLY A C 3
ATOM 3700 O O . GLY A 1 70 ? -9.182 -19.878 1.614 1.00 0.00 70 GLY A O 3
ATOM 3704 N N . LYS A 1 71 ? -7.832 -19.019 3.196 1.00 0.00 71 LYS A N 3
ATOM 3705 C CA . LYS A 1 71 ? -7.085 -20.256 3.386 1.00 0.00 71 LYS A CA 3
ATOM 3706 C C . LYS A 1 71 ? -6.197 -20.172 4.624 1.00 0.00 71 LYS A C 3
ATOM 3707 O O . LYS A 1 71 ? -6.083 -21.134 5.383 1.00 0.00 71 LYS A O 3
ATOM 3726 N N . LYS A 1 72 ? -5.571 -19.017 4.821 1.00 0.00 72 LYS A N 3
ATOM 3727 C CA . LYS A 1 72 ? -4.693 -18.810 5.965 1.00 0.00 72 LYS A CA 3
ATOM 3728 C C . LYS A 1 72 ? -5.205 -17.677 6.849 1.00 0.00 72 LYS A C 3
ATOM 3729 O O . LYS A 1 72 ? -4.802 -17.621 8.030 1.00 0.00 72 LYS A O 3
ATOM 3748 N N . MET A 1 1 ? -2.340 5.849 -22.962 1.00 0.00 1 MET A N 4
ATOM 3749 C CA . MET A 1 1 ? -1.722 6.553 -21.810 1.00 0.00 1 MET A CA 4
ATOM 3750 C C . MET A 1 1 ? -1.130 7.893 -22.234 1.00 0.00 1 MET A C 4
ATOM 3751 O O . MET A 1 1 ? 0.038 7.975 -22.614 1.00 0.00 1 MET A O 4
ATOM 3767 N N . ARG A 1 2 ? -1.944 8.942 -22.166 1.00 0.00 2 ARG A N 4
ATOM 3768 C CA . ARG A 1 2 ? -1.499 10.279 -22.543 1.00 0.00 2 ARG A CA 4
ATOM 3769 C C . ARG A 1 2 ? -2.123 11.335 -21.637 1.00 0.00 2 ARG A C 4
ATOM 3770 O O . ARG A 1 2 ? -3.269 11.202 -21.209 1.00 0.00 2 ARG A O 4
ATOM 3791 N N . GLN A 1 3 ? -1.360 12.385 -21.348 1.00 0.00 3 GLN A N 4
ATOM 3792 C CA . GLN A 1 3 ? -1.836 13.464 -20.490 1.00 0.00 3 GLN A CA 4
ATOM 3793 C C . GLN A 1 3 ? -2.304 12.922 -19.143 1.00 0.00 3 GLN A C 4
ATOM 3794 O O . GLN A 1 3 ? -3.471 12.565 -18.978 1.00 0.00 3 GLN A O 4
ATOM 3808 N N . GLN A 1 4 ? -1.388 12.865 -18.183 1.00 0.00 4 GLN A N 4
ATOM 3809 C CA . GLN A 1 4 ? -1.707 12.368 -16.850 1.00 0.00 4 GLN A CA 4
ATOM 3810 C C . GLN A 1 4 ? -1.758 13.510 -15.841 1.00 0.00 4 GLN A C 4
ATOM 3811 O O . GLN A 1 4 ? -1.616 14.677 -16.203 1.00 0.00 4 GLN A O 4
ATOM 3825 N N . LEU A 1 5 ? -1.964 13.165 -14.574 1.00 0.00 5 LEU A N 4
ATOM 3826 C CA . LEU A 1 5 ? -2.034 14.161 -13.512 1.00 0.00 5 LEU A CA 4
ATOM 3827 C C . LEU A 1 5 ? -0.785 14.116 -12.638 1.00 0.00 5 LEU A C 4
ATOM 3828 O O . LEU A 1 5 ? -0.324 13.042 -12.252 1.00 0.00 5 LEU A O 4
ATOM 3844 N N . GLU A 1 6 ? -0.244 15.290 -12.329 1.00 0.00 6 GLU A N 4
ATOM 3845 C CA . GLU A 1 6 ? 0.952 15.385 -11.498 1.00 0.00 6 GLU A CA 4
ATOM 3846 C C . GLU A 1 6 ? 0.595 15.282 -10.019 1.00 0.00 6 GLU A C 4
ATOM 3847 O O . GLU A 1 6 ? -0.527 15.587 -9.618 1.00 0.00 6 GLU A O 4
ATOM 3859 N N . MET A 1 7 ? 1.560 14.850 -9.213 1.00 0.00 7 MET A N 4
ATOM 3860 C CA . MET A 1 7 ? 1.348 14.705 -7.778 1.00 0.00 7 MET A CA 4
ATOM 3861 C C . MET A 1 7 ? 0.386 13.559 -7.484 1.00 0.00 7 MET A C 4
ATOM 3862 O O . MET A 1 7 ? -0.086 12.881 -8.396 1.00 0.00 7 MET A O 4
ATOM 3876 N N . GLN A 1 8 ? 0.101 13.347 -6.203 1.00 0.00 8 GLN A N 4
ATOM 3877 C CA . GLN A 1 8 ? -0.802 12.280 -5.789 1.00 0.00 8 GLN A CA 4
ATOM 3878 C C . GLN A 1 8 ? -0.202 10.912 -6.095 1.00 0.00 8 GLN A C 4
ATOM 3879 O O . GLN A 1 8 ? -0.922 9.959 -6.392 1.00 0.00 8 GLN A O 4
ATOM 3893 N N . LYS A 1 9 ? 1.122 10.824 -6.024 1.00 0.00 9 LYS A N 4
ATOM 3894 C CA . LYS A 1 9 ? 1.821 9.574 -6.298 1.00 0.00 9 LYS A CA 4
ATOM 3895 C C . LYS A 1 9 ? 3.131 9.496 -5.522 1.00 0.00 9 LYS A C 4
ATOM 3896 O O . LYS A 1 9 ? 3.265 8.706 -4.587 1.00 0.00 9 LYS A O 4
ATOM 3915 N N . LYS A 1 10 ? 4.095 10.320 -5.917 1.00 0.00 10 LYS A N 4
ATOM 3916 C CA . LYS A 1 10 ? 5.401 10.343 -5.269 1.00 0.00 10 LYS A CA 4
ATOM 3917 C C . LYS A 1 10 ? 5.276 10.675 -3.786 1.00 0.00 10 LYS A C 4
ATOM 3918 O O . LYS A 1 10 ? 6.053 10.186 -2.965 1.00 0.00 10 LYS A O 4
ATOM 3937 N N . GLN A 1 11 ? 4.289 11.499 -3.441 1.00 0.00 11 GLN A N 4
ATOM 3938 C CA . GLN A 1 11 ? 4.071 11.877 -2.049 1.00 0.00 11 GLN A CA 4
ATOM 3939 C C . GLN A 1 11 ? 3.958 10.627 -1.185 1.00 0.00 11 GLN A C 4
ATOM 3940 O O . GLN A 1 11 ? 4.620 10.508 -0.153 1.00 0.00 11 GLN A O 4
ATOM 3954 N N . ILE A 1 12 ? 3.156 9.676 -1.647 1.00 0.00 12 ILE A N 4
ATOM 3955 C CA . ILE A 1 12 ? 2.994 8.409 -0.964 1.00 0.00 12 ILE A CA 4
ATOM 3956 C C . ILE A 1 12 ? 4.319 7.664 -0.902 1.00 0.00 12 ILE A C 4
ATOM 3957 O O . ILE A 1 12 ? 4.675 7.078 0.120 1.00 0.00 12 ILE A O 4
ATOM 3973 N N . MET A 1 13 ? 5.035 7.681 -2.021 1.00 0.00 13 MET A N 4
ATOM 3974 C CA . MET A 1 13 ? 6.306 6.982 -2.137 1.00 0.00 13 MET A CA 4
ATOM 3975 C C . MET A 1 13 ? 7.262 7.382 -1.021 1.00 0.00 13 MET A C 4
ATOM 3976 O O . MET A 1 13 ? 8.115 6.596 -0.609 1.00 0.00 13 MET A O 4
ATOM 3990 N N . MET A 1 14 ? 7.126 8.614 -0.547 1.00 0.00 14 MET A N 4
ATOM 3991 C CA . MET A 1 14 ? 7.988 9.128 0.499 1.00 0.00 14 MET A CA 4
ATOM 3992 C C . MET A 1 14 ? 7.522 8.670 1.883 1.00 0.00 14 MET A C 4
ATOM 3993 O O . MET A 1 14 ? 8.276 8.750 2.853 1.00 0.00 14 MET A O 4
ATOM 4007 N N . GLN A 1 15 ? 6.276 8.207 1.981 1.00 0.00 15 GLN A N 4
ATOM 4008 C CA . GLN A 1 15 ? 5.736 7.778 3.267 1.00 0.00 15 GLN A CA 4
ATOM 4009 C C . GLN A 1 15 ? 5.789 6.261 3.435 1.00 0.00 15 GLN A C 4
ATOM 4010 O O . GLN A 1 15 ? 6.216 5.766 4.478 1.00 0.00 15 GLN A O 4
ATOM 4024 N N . ILE A 1 16 ? 5.379 5.523 2.404 1.00 0.00 16 ILE A N 4
ATOM 4025 C CA . ILE A 1 16 ? 5.395 4.062 2.463 1.00 0.00 16 ILE A CA 4
ATOM 4026 C C . ILE A 1 16 ? 4.843 3.435 1.186 1.00 0.00 16 ILE A C 4
ATOM 4027 O O . ILE A 1 16 ? 4.085 2.466 1.240 1.00 0.00 16 ILE A O 4
ATOM 4043 N N . LEU A 1 17 ? 5.216 3.984 0.037 1.00 0.00 17 LEU A N 4
ATOM 4044 C CA . LEU A 1 17 ? 4.752 3.448 -1.237 1.00 0.00 17 LEU A CA 4
ATOM 4045 C C . LEU A 1 17 ? 5.932 3.094 -2.132 1.00 0.00 17 LEU A C 4
ATOM 4046 O O . LEU A 1 17 ? 6.849 3.893 -2.315 1.00 0.00 17 LEU A O 4
ATOM 4062 N N . THR A 1 18 ? 5.914 1.881 -2.671 1.00 0.00 18 THR A N 4
ATOM 4063 C CA . THR A 1 18 ? 6.975 1.420 -3.554 1.00 0.00 18 THR A CA 4
ATOM 4064 C C . THR A 1 18 ? 6.422 1.138 -4.947 1.00 0.00 18 THR A C 4
ATOM 4065 O O . THR A 1 18 ? 5.318 0.614 -5.091 1.00 0.00 18 THR A O 4
ATOM 4076 N N . PRO A 1 19 ? 7.182 1.484 -5.998 1.00 0.00 19 PRO A N 4
ATOM 4077 C CA . PRO A 1 19 ? 6.755 1.262 -7.381 1.00 0.00 19 PRO A CA 4
ATOM 4078 C C . PRO A 1 19 ? 6.225 -0.151 -7.590 1.00 0.00 19 PRO A C 4
ATOM 4079 O O . PRO A 1 19 ? 5.344 -0.380 -8.418 1.00 0.00 19 PRO A O 4
ATOM 4090 N N . GLU A 1 20 ? 6.761 -1.093 -6.822 1.00 0.00 20 GLU A N 4
ATOM 4091 C CA . GLU A 1 20 ? 6.332 -2.481 -6.906 1.00 0.00 20 GLU A CA 4
ATOM 4092 C C . GLU A 1 20 ? 4.951 -2.658 -6.284 1.00 0.00 20 GLU A C 4
ATOM 4093 O O . GLU A 1 20 ? 4.154 -3.477 -6.738 1.00 0.00 20 GLU A O 4
ATOM 4105 N N . ALA A 1 21 ? 4.673 -1.876 -5.244 1.00 0.00 21 ALA A N 4
ATOM 4106 C CA . ALA A 1 21 ? 3.387 -1.945 -4.558 1.00 0.00 21 ALA A CA 4
ATOM 4107 C C . ALA A 1 21 ? 2.234 -1.699 -5.525 1.00 0.00 21 ALA A C 4
ATOM 4108 O O . ALA A 1 21 ? 1.277 -2.470 -5.573 1.00 0.00 21 ALA A O 4
ATOM 4115 N N . ARG A 1 22 ? 2.332 -0.621 -6.298 1.00 0.00 22 ARG A N 4
ATOM 4116 C CA . ARG A 1 22 ? 1.297 -0.281 -7.267 1.00 0.00 22 ARG A CA 4
ATOM 4117 C C . ARG A 1 22 ? 1.217 -1.343 -8.359 1.00 0.00 22 ARG A C 4
ATOM 4118 O O . ARG A 1 22 ? 0.138 -1.847 -8.675 1.00 0.00 22 ARG A O 4
ATOM 4139 N N . SER A 1 23 ? 2.370 -1.686 -8.923 1.00 0.00 23 SER A N 4
ATOM 4140 C CA . SER A 1 23 ? 2.440 -2.691 -9.975 1.00 0.00 23 SER A CA 4
ATOM 4141 C C . SER A 1 23 ? 2.013 -4.058 -9.452 1.00 0.00 23 SER A C 4
ATOM 4142 O O . SER A 1 23 ? 1.502 -4.887 -10.204 1.00 0.00 23 SER A O 4
ATOM 4150 N N . ARG A 1 24 ? 2.232 -4.290 -8.161 1.00 0.00 24 ARG A N 4
ATOM 4151 C CA . ARG A 1 24 ? 1.856 -5.555 -7.543 1.00 0.00 24 ARG A CA 4
ATOM 4152 C C . ARG A 1 24 ? 0.342 -5.693 -7.488 1.00 0.00 24 ARG A C 4
ATOM 4153 O O . ARG A 1 24 ? -0.205 -6.755 -7.776 1.00 0.00 24 ARG A O 4
ATOM 4174 N N . LEU A 1 25 ? -0.331 -4.610 -7.121 1.00 0.00 25 LEU A N 4
ATOM 4175 C CA . LEU A 1 25 ? -1.787 -4.602 -7.051 1.00 0.00 25 LEU A CA 4
ATOM 4176 C C . LEU A 1 25 ? -2.378 -4.996 -8.390 1.00 0.00 25 LEU A C 4
ATOM 4177 O O . LEU A 1 25 ? -3.158 -5.943 -8.492 1.00 0.00 25 LEU A O 4
ATOM 4193 N N . ALA A 1 26 ? -1.957 -4.283 -9.418 1.00 0.00 26 ALA A N 4
ATOM 4194 C CA . ALA A 1 26 ? -2.403 -4.562 -10.775 1.00 0.00 26 ALA A CA 4
ATOM 4195 C C . ALA A 1 26 ? -2.107 -6.011 -11.138 1.00 0.00 26 ALA A C 4
ATOM 4196 O O . ALA A 1 26 ? -2.866 -6.657 -11.860 1.00 0.00 26 ALA A O 4
ATOM 4203 N N . ASN A 1 27 ? -0.977 -6.496 -10.643 1.00 0.00 27 ASN A N 4
ATOM 4204 C CA . ASN A 1 27 ? -0.538 -7.861 -10.893 1.00 0.00 27 ASN A CA 4
ATOM 4205 C C . ASN A 1 27 ? -1.369 -8.870 -10.111 1.00 0.00 27 ASN A C 4
ATOM 4206 O O . ASN A 1 27 ? -1.885 -9.835 -10.668 1.00 0.00 27 ASN A O 4
ATOM 4217 N N . LEU A 1 28 ? -1.526 -8.613 -8.820 1.00 0.00 28 LEU A N 4
ATOM 4218 C CA . LEU A 1 28 ? -2.240 -9.520 -7.935 1.00 0.00 28 LEU A CA 4
ATOM 4219 C C . LEU A 1 28 ? -3.600 -9.913 -8.500 1.00 0.00 28 LEU A C 4
ATOM 4220 O O . LEU A 1 28 ? -4.160 -10.945 -8.128 1.00 0.00 28 LEU A O 4
ATOM 4236 N N . ARG A 1 29 ? -4.150 -9.064 -9.353 1.00 0.00 29 ARG A N 4
ATOM 4237 C CA . ARG A 1 29 ? -5.445 -9.338 -9.973 1.00 0.00 29 ARG A CA 4
ATOM 4238 C C . ARG A 1 29 ? -5.442 -10.727 -10.602 1.00 0.00 29 ARG A C 4
ATOM 4239 O O . ARG A 1 29 ? -6.479 -11.385 -10.703 1.00 0.00 29 ARG A O 4
ATOM 4260 N N . LEU A 1 30 ? -4.261 -11.157 -11.022 1.00 0.00 30 LEU A N 4
ATOM 4261 C CA . LEU A 1 30 ? -4.080 -12.441 -11.676 1.00 0.00 30 LEU A CA 4
ATOM 4262 C C . LEU A 1 30 ? -4.080 -13.600 -10.678 1.00 0.00 30 LEU A C 4
ATOM 4263 O O . LEU A 1 30 ? -4.270 -14.755 -11.062 1.00 0.00 30 LEU A O 4
ATOM 4279 N N . THR A 1 31 ? -3.822 -13.297 -9.409 1.00 0.00 31 THR A N 4
ATOM 4280 C CA . THR A 1 31 ? -3.736 -14.334 -8.386 1.00 0.00 31 THR A CA 4
ATOM 4281 C C . THR A 1 31 ? -5.058 -14.522 -7.646 1.00 0.00 31 THR A C 4
ATOM 4282 O O . THR A 1 31 ? -5.849 -15.400 -7.990 1.00 0.00 31 THR A O 4
ATOM 4293 N N . ARG A 1 32 ? -5.276 -13.725 -6.602 1.00 0.00 32 ARG A N 4
ATOM 4294 C CA . ARG A 1 32 ? -6.486 -13.845 -5.795 1.00 0.00 32 ARG A CA 4
ATOM 4295 C C . ARG A 1 32 ? -7.253 -12.526 -5.732 1.00 0.00 32 ARG A C 4
ATOM 4296 O O . ARG A 1 32 ? -6.666 -11.473 -5.483 1.00 0.00 32 ARG A O 4
ATOM 4317 N N . PRO A 1 33 ? -8.582 -12.566 -5.939 1.00 0.00 33 PRO A N 4
ATOM 4318 C CA . PRO A 1 33 ? -9.425 -11.372 -5.860 1.00 0.00 33 PRO A CA 4
ATOM 4319 C C . PRO A 1 33 ? -9.561 -10.872 -4.426 1.00 0.00 33 PRO A C 4
ATOM 4320 O O . PRO A 1 33 ? -9.829 -9.694 -4.189 1.00 0.00 33 PRO A O 4
ATOM 4331 N N . ASP A 1 34 ? -9.371 -11.780 -3.470 1.00 0.00 34 ASP A N 4
ATOM 4332 C CA . ASP A 1 34 ? -9.458 -11.435 -2.055 1.00 0.00 34 ASP A CA 4
ATOM 4333 C C . ASP A 1 34 ? -8.578 -10.238 -1.749 1.00 0.00 34 ASP A C 4
ATOM 4334 O O . ASP A 1 34 ? -9.052 -9.215 -1.254 1.00 0.00 34 ASP A O 4
ATOM 4343 N N . PHE A 1 35 ? -7.312 -10.340 -2.118 1.00 0.00 35 PHE A N 4
ATOM 4344 C CA . PHE A 1 35 ? -6.373 -9.258 -1.893 1.00 0.00 35 PHE A CA 4
ATOM 4345 C C . PHE A 1 35 ? -6.878 -7.981 -2.559 1.00 0.00 35 PHE A C 4
ATOM 4346 O O . PHE A 1 35 ? -7.111 -6.978 -1.895 1.00 0.00 35 PHE A O 4
ATOM 4363 N N . VAL A 1 36 ? -7.137 -8.061 -3.853 1.00 0.00 36 VAL A N 4
ATOM 4364 C CA . VAL A 1 36 ? -7.566 -6.894 -4.612 1.00 0.00 36 VAL A CA 4
ATOM 4365 C C . VAL A 1 36 ? -8.819 -6.244 -4.030 1.00 0.00 36 VAL A C 4
ATOM 4366 O O . VAL A 1 36 ? -8.833 -5.046 -3.778 1.00 0.00 36 VAL A O 4
ATOM 4379 N N . GLU A 1 37 ? -9.887 -7.016 -3.869 1.00 0.00 37 GLU A N 4
ATOM 4380 C CA . GLU A 1 37 ? -11.147 -6.461 -3.381 1.00 0.00 37 GLU A CA 4
ATOM 4381 C C . GLU A 1 37 ? -10.961 -5.733 -2.052 1.00 0.00 37 GLU A C 4
ATOM 4382 O O . GLU A 1 37 ? -11.295 -4.552 -1.924 1.00 0.00 37 GLU A O 4
ATOM 4394 N N . GLN A 1 38 ? -10.375 -6.425 -1.084 1.00 0.00 38 GLN A N 4
ATOM 4395 C CA . GLN A 1 38 ? -10.143 -5.851 0.236 1.00 0.00 38 GLN A CA 4
ATOM 4396 C C . GLN A 1 38 ? -9.081 -4.760 0.173 1.00 0.00 38 GLN A C 4
ATOM 4397 O O . GLN A 1 38 ? -9.270 -3.653 0.683 1.00 0.00 38 GLN A O 4
ATOM 4411 N N . ILE A 1 39 ? -7.967 -5.085 -0.467 1.00 0.00 39 ILE A N 4
ATOM 4412 C CA . ILE A 1 39 ? -6.855 -4.157 -0.594 1.00 0.00 39 ILE A CA 4
ATOM 4413 C C . ILE A 1 39 ? -7.247 -2.916 -1.390 1.00 0.00 39 ILE A C 4
ATOM 4414 O O . ILE A 1 39 ? -7.032 -1.798 -0.938 1.00 0.00 39 ILE A O 4
ATOM 4430 N N . GLU A 1 40 ? -7.844 -3.112 -2.558 1.00 0.00 40 GLU A N 4
ATOM 4431 C CA . GLU A 1 40 ? -8.234 -1.990 -3.404 1.00 0.00 40 GLU A CA 4
ATOM 4432 C C . GLU A 1 40 ? -9.075 -0.984 -2.629 1.00 0.00 40 GLU A C 4
ATOM 4433 O O . GLU A 1 40 ? -8.800 0.215 -2.656 1.00 0.00 40 GLU A O 4
ATOM 4445 N N . LEU A 1 41 ? -10.101 -1.468 -1.934 1.00 0.00 41 LEU A N 4
ATOM 4446 C CA . LEU A 1 41 ? -10.969 -0.586 -1.162 1.00 0.00 41 LEU A CA 4
ATOM 4447 C C . LEU A 1 41 ? -10.157 0.288 -0.209 1.00 0.00 41 LEU A C 4
ATOM 4448 O O . LEU A 1 41 ? -10.261 1.518 -0.235 1.00 0.00 41 LEU A O 4
ATOM 4464 N N . GLN A 1 42 ? -9.319 -0.347 0.604 1.00 0.00 42 GLN A N 4
ATOM 4465 C CA . GLN A 1 42 ? -8.497 0.375 1.572 1.00 0.00 42 GLN A CA 4
ATOM 4466 C C . GLN A 1 42 ? -7.370 1.140 0.881 1.00 0.00 42 GLN A C 4
ATOM 4467 O O . GLN A 1 42 ? -6.964 2.211 1.332 1.00 0.00 42 GLN A O 4
ATOM 4481 N N . LEU A 1 43 ? -6.859 0.571 -0.202 1.00 0.00 43 LEU A N 4
ATOM 4482 C CA . LEU A 1 43 ? -5.763 1.176 -0.949 1.00 0.00 43 LEU A CA 4
ATOM 4483 C C . LEU A 1 43 ? -6.230 2.405 -1.721 1.00 0.00 43 LEU A C 4
ATOM 4484 O O . LEU A 1 43 ? -5.626 3.473 -1.630 1.00 0.00 43 LEU A O 4
ATOM 4500 N N . ILE A 1 44 ? -7.303 2.245 -2.487 1.00 0.00 44 ILE A N 4
ATOM 4501 C CA . ILE A 1 44 ? -7.841 3.338 -3.289 1.00 0.00 44 ILE A CA 4
ATOM 4502 C C . ILE A 1 44 ? -8.191 4.542 -2.423 1.00 0.00 44 ILE A C 4
ATOM 4503 O O . ILE A 1 44 ? -7.908 5.685 -2.782 1.00 0.00 44 ILE A O 4
ATOM 4519 N N . GLN A 1 45 ? -8.840 4.276 -1.297 1.00 0.00 45 GLN A N 4
ATOM 4520 C CA . GLN A 1 45 ? -9.295 5.320 -0.413 1.00 0.00 45 GLN A CA 4
ATOM 4521 C C . GLN A 1 45 ? -8.136 6.051 0.263 1.00 0.00 45 GLN A C 4
ATOM 4522 O O . GLN A 1 45 ? -8.184 7.267 0.447 1.00 0.00 45 GLN A O 4
ATOM 4536 N N . LEU A 1 46 ? -7.108 5.304 0.654 1.00 0.00 46 LEU A N 4
ATOM 4537 C CA . LEU A 1 46 ? -5.961 5.889 1.346 1.00 0.00 46 LEU A CA 4
ATOM 4538 C C . LEU A 1 46 ? -5.106 6.754 0.419 1.00 0.00 46 LEU A C 4
ATOM 4539 O O . LEU A 1 46 ? -4.834 7.916 0.722 1.00 0.00 46 LEU A O 4
ATOM 4555 N N . ALA A 1 47 ? -4.683 6.185 -0.706 1.00 0.00 47 ALA A N 4
ATOM 4556 C CA . ALA A 1 47 ? -3.826 6.900 -1.646 1.00 0.00 47 ALA A CA 4
ATOM 4557 C C . ALA A 1 47 ? -4.592 7.968 -2.423 1.00 0.00 47 ALA A C 4
ATOM 4558 O O . ALA A 1 47 ? -4.184 9.128 -2.464 1.00 0.00 47 ALA A O 4
ATOM 4565 N N . GLN A 1 48 ? -5.691 7.568 -3.054 1.00 0.00 48 GLN A N 4
ATOM 4566 C CA . GLN A 1 48 ? -6.485 8.491 -3.858 1.00 0.00 48 GLN A CA 4
ATOM 4567 C C . GLN A 1 48 ? -7.279 9.458 -2.984 1.00 0.00 48 GLN A C 4
ATOM 4568 O O . GLN A 1 48 ? -7.432 10.631 -3.324 1.00 0.00 48 GLN A O 4
ATOM 4582 N N . MET A 1 49 ? -7.790 8.961 -1.863 1.00 0.00 49 MET A N 4
ATOM 4583 C CA . MET A 1 49 ? -8.579 9.788 -0.957 1.00 0.00 49 MET A CA 4
ATOM 4584 C C . MET A 1 49 ? -7.794 10.129 0.305 1.00 0.00 49 MET A C 4
ATOM 4585 O O . MET A 1 49 ? -6.966 9.343 0.766 1.00 0.00 49 MET A O 4
ATOM 4599 N N . GLY A 1 50 ? -8.062 11.308 0.858 1.00 0.00 50 GLY A N 4
ATOM 4600 C CA . GLY A 1 50 ? -7.379 11.737 2.065 1.00 0.00 50 GLY A CA 4
ATOM 4601 C C . GLY A 1 50 ? -5.885 11.899 1.865 1.00 0.00 50 GLY A C 4
ATOM 4602 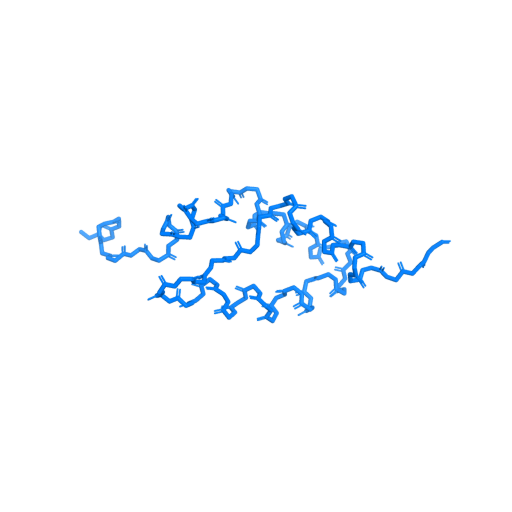O O . GLY A 1 50 ? -5.232 11.032 1.284 1.00 0.00 50 GLY A O 4
ATOM 4606 N N . ARG A 1 51 ? -5.342 13.011 2.352 1.00 0.00 51 ARG A N 4
ATOM 4607 C CA . ARG A 1 51 ? -3.915 13.283 2.231 1.00 0.00 51 ARG A CA 4
ATOM 4608 C C . ARG A 1 51 ? -3.202 13.037 3.557 1.00 0.00 51 ARG A C 4
ATOM 4609 O O . ARG A 1 51 ? -2.235 13.721 3.890 1.00 0.00 51 ARG A O 4
ATOM 4630 N N . VAL A 1 52 ? -3.689 12.057 4.311 1.00 0.00 52 VAL A N 4
ATOM 4631 C CA . VAL A 1 52 ? -3.101 11.721 5.602 1.00 0.00 52 VAL A CA 4
ATOM 4632 C C . VAL A 1 52 ? -2.824 10.225 5.708 1.00 0.00 52 VAL A C 4
ATOM 4633 O O . VAL A 1 52 ? -2.754 9.672 6.806 1.00 0.00 52 VAL A O 4
ATOM 4646 N N . ARG A 1 53 ? -2.669 9.573 4.560 1.00 0.00 53 ARG A N 4
ATOM 4647 C CA . ARG A 1 53 ? -2.397 8.140 4.522 1.00 0.00 53 ARG A CA 4
ATOM 4648 C C . ARG A 1 53 ? -1.780 7.742 3.184 1.00 0.00 53 ARG A C 4
ATOM 4649 O O . ARG A 1 53 ? -2.082 8.337 2.151 1.00 0.00 53 ARG A O 4
ATOM 4670 N N . SER A 1 54 ? -0.908 6.739 3.211 1.00 0.00 54 SER A N 4
ATOM 4671 C CA . SER A 1 54 ? -0.240 6.280 1.999 1.00 0.00 54 SER A CA 4
ATOM 4672 C C . SER A 1 54 ? -0.550 4.808 1.717 1.00 0.00 54 SER A C 4
ATOM 4673 O O . SER A 1 54 ? -0.772 4.023 2.638 1.00 0.00 54 SER A O 4
ATOM 4681 N N . LYS A 1 55 ? -0.554 4.440 0.434 1.00 0.00 55 LYS A N 4
ATOM 4682 C CA . LYS A 1 55 ? -0.852 3.077 0.020 1.00 0.00 55 LYS A CA 4
ATOM 4683 C C . LYS A 1 55 ? 0.131 2.077 0.625 1.00 0.00 55 LYS A C 4
ATOM 4684 O O . LYS A 1 55 ? 1.297 2.391 0.859 1.00 0.00 55 LYS A O 4
ATOM 4703 N N . ILE A 1 56 ? -0.377 0.887 0.919 1.00 0.00 56 ILE A N 4
ATOM 4704 C CA . ILE A 1 56 ? 0.413 -0.168 1.539 1.00 0.00 56 ILE A CA 4
ATOM 4705 C C . ILE A 1 56 ? 1.550 -0.634 0.632 1.00 0.00 56 ILE A C 4
ATOM 4706 O O . ILE A 1 56 ? 1.397 -0.713 -0.587 1.00 0.00 56 ILE A O 4
ATOM 4722 N N . THR A 1 57 ? 2.692 -0.937 1.244 1.00 0.00 57 THR A N 4
ATOM 4723 C CA . THR A 1 57 ? 3.864 -1.399 0.507 1.00 0.00 57 THR A CA 4
ATOM 4724 C C . THR A 1 57 ? 3.723 -2.866 0.117 1.00 0.00 57 THR A C 4
ATOM 4725 O O . THR A 1 57 ? 2.914 -3.597 0.689 1.00 0.00 57 THR A O 4
ATOM 4736 N N . ASP A 1 58 ? 4.519 -3.293 -0.859 1.00 0.00 58 ASP A N 4
ATOM 4737 C CA . ASP A 1 58 ? 4.488 -4.675 -1.323 1.00 0.00 58 ASP A CA 4
ATOM 4738 C C . ASP A 1 58 ? 4.702 -5.639 -0.162 1.00 0.00 58 ASP A C 4
ATOM 4739 O O . ASP A 1 58 ? 4.159 -6.744 -0.149 1.00 0.00 58 ASP A O 4
ATOM 4748 N N . GLU A 1 59 ? 5.500 -5.213 0.812 1.00 0.00 59 GLU A N 4
ATOM 4749 C CA . GLU A 1 59 ? 5.780 -6.031 1.986 1.00 0.00 59 GLU A CA 4
ATOM 4750 C C . GLU A 1 59 ? 4.515 -6.220 2.815 1.00 0.00 59 GLU A C 4
ATOM 4751 O O . GLU A 1 59 ? 4.109 -7.349 3.106 1.00 0.00 59 GLU A O 4
ATOM 4763 N N . GLN A 1 60 ? 3.876 -5.109 3.164 1.00 0.00 60 GLN A N 4
ATOM 4764 C CA . GLN A 1 60 ? 2.638 -5.154 3.925 1.00 0.00 60 GLN A CA 4
ATOM 4765 C C . GLN A 1 60 ? 1.533 -5.769 3.078 1.00 0.00 60 GLN A C 4
ATOM 4766 O O . GLN A 1 60 ? 0.752 -6.591 3.556 1.00 0.00 60 GLN A O 4
ATOM 4780 N N . LEU A 1 61 ? 1.500 -5.391 1.803 1.00 0.00 61 LEU A N 4
ATOM 4781 C CA . LEU A 1 61 ? 0.526 -5.938 0.873 1.00 0.00 61 LEU A CA 4
ATOM 4782 C C . LEU A 1 61 ? 0.657 -7.454 0.811 1.00 0.00 61 LEU A C 4
ATOM 4783 O O . LEU A 1 61 ? -0.334 -8.169 0.663 1.00 0.00 61 LEU A O 4
ATOM 4799 N N . LYS A 1 62 ? 1.888 -7.939 0.948 1.00 0.00 62 LYS A N 4
ATOM 4800 C CA . LYS A 1 62 ? 2.149 -9.371 0.942 1.00 0.00 62 LYS A CA 4
ATOM 4801 C C . LYS A 1 62 ? 1.440 -10.036 2.116 1.00 0.00 62 LYS A C 4
ATOM 4802 O O . LYS A 1 62 ? 0.690 -11.000 1.945 1.00 0.00 62 LYS A O 4
ATOM 4821 N N . GLU A 1 63 ? 1.660 -9.499 3.309 1.00 0.00 63 GLU A N 4
ATOM 4822 C CA . GLU A 1 63 ? 0.984 -10.002 4.493 1.00 0.00 63 GLU A CA 4
ATOM 4823 C C . GLU A 1 63 ? -0.521 -9.944 4.280 1.00 0.00 63 GLU A C 4
ATOM 4824 O O . GLU A 1 63 ? -1.266 -10.797 4.760 1.00 0.00 63 GLU A O 4
ATOM 4836 N N . LEU A 1 64 ? -0.957 -8.927 3.540 1.00 0.00 64 LEU A N 4
ATOM 4837 C CA . LEU A 1 64 ? -2.369 -8.746 3.243 1.00 0.00 64 LEU A CA 4
ATOM 4838 C C . LEU A 1 64 ? -2.893 -9.880 2.370 1.00 0.00 64 LEU A C 4
ATOM 4839 O O . LEU A 1 64 ? -4.047 -10.291 2.500 1.00 0.00 64 LEU A O 4
ATOM 4855 N N . LEU A 1 65 ? -2.035 -10.404 1.501 1.00 0.00 65 LEU A N 4
ATOM 4856 C CA . LEU A 1 65 ? -2.409 -11.527 0.651 1.00 0.00 65 LEU A CA 4
ATOM 4857 C C . LEU A 1 65 ? -2.714 -12.748 1.504 1.00 0.00 65 LEU A C 4
ATOM 4858 O O . LEU A 1 65 ? -3.687 -13.465 1.269 1.00 0.00 65 LEU A O 4
ATOM 4874 N N . LYS A 1 66 ? -1.857 -12.977 2.491 1.00 0.00 66 LYS A N 4
ATOM 4875 C CA . LYS A 1 66 ? -1.983 -14.131 3.369 1.00 0.00 66 LYS A CA 4
ATOM 4876 C C . LYS A 1 66 ? -3.209 -14.034 4.275 1.00 0.00 66 LYS A C 4
ATOM 4877 O O . LYS A 1 66 ? -3.924 -15.018 4.464 1.00 0.00 66 LYS A O 4
ATOM 4896 N N . ARG A 1 67 ? -3.444 -12.857 4.850 1.00 0.00 67 ARG A N 4
ATOM 4897 C CA . ARG A 1 67 ? -4.567 -12.677 5.764 1.00 0.00 67 ARG A CA 4
ATOM 4898 C C . ARG A 1 67 ? -5.907 -12.746 5.033 1.00 0.00 67 ARG A C 4
ATOM 4899 O O . ARG A 1 67 ? -6.831 -13.420 5.490 1.00 0.00 67 ARG A O 4
ATOM 4920 N N . VAL A 1 68 ? -6.017 -12.050 3.905 1.00 0.00 68 VAL A N 4
ATOM 4921 C CA . VAL A 1 68 ? -7.264 -12.050 3.145 1.00 0.00 68 VAL A CA 4
ATOM 4922 C C . VAL A 1 68 ? -7.609 -13.465 2.671 1.00 0.00 68 VAL A C 4
ATOM 4923 O O . VAL A 1 68 ? -8.746 -13.915 2.804 1.00 0.00 68 VAL A O 4
ATOM 4936 N N . ALA A 1 69 ? -6.617 -14.152 2.111 1.00 0.00 69 ALA A N 4
ATOM 4937 C CA . ALA A 1 69 ? -6.813 -15.507 1.616 1.00 0.00 69 ALA A CA 4
ATOM 4938 C C . ALA A 1 69 ? -7.133 -16.466 2.757 1.00 0.00 69 ALA A C 4
ATOM 4939 O O . ALA A 1 69 ? -6.310 -16.683 3.647 1.00 0.00 69 ALA A O 4
ATOM 4946 N N . GLY A 1 70 ? -8.333 -17.035 2.729 1.00 0.00 70 GLY A N 4
ATOM 4947 C CA . GLY A 1 70 ? -8.739 -17.962 3.768 1.00 0.00 70 GLY A CA 4
ATOM 4948 C C . GLY A 1 70 ? -10.226 -18.246 3.744 1.00 0.00 70 GLY A C 4
ATOM 4949 O O . GLY A 1 70 ? -10.881 -18.261 4.786 1.00 0.00 70 GLY A O 4
ATOM 4953 N N . LYS A 1 71 ? -10.764 -18.469 2.549 1.00 0.00 71 LYS A N 4
ATOM 4954 C CA . LYS A 1 71 ? -12.184 -18.753 2.391 1.00 0.00 71 LYS A CA 4
ATOM 4955 C C . LYS A 1 71 ? -12.396 -20.069 1.652 1.00 0.00 71 LYS A C 4
ATOM 4956 O O . LYS A 1 71 ? -12.639 -21.106 2.269 1.00 0.00 71 LYS A O 4
ATOM 4975 N N . LYS A 1 72 ? -12.297 -20.021 0.328 1.00 0.00 72 LYS A N 4
ATOM 4976 C CA . LYS A 1 72 ? -12.475 -21.212 -0.495 1.00 0.00 72 LYS A CA 4
ATOM 4977 C C . LYS A 1 72 ? -11.144 -21.676 -1.078 1.00 0.00 72 LYS A C 4
ATOM 4978 O O . LYS A 1 72 ? -10.100 -21.111 -0.688 1.00 0.00 72 LYS A O 4
ATOM 4997 N N . MET A 1 1 ? -6.144 23.488 -10.636 1.00 0.00 1 MET A N 5
ATOM 4998 C CA . MET A 1 1 ? -4.971 24.300 -11.053 1.00 0.00 1 MET A CA 5
ATOM 4999 C C . MET A 1 1 ? -3.772 24.041 -10.147 1.00 0.00 1 MET A C 5
ATOM 5000 O O . MET A 1 1 ? -3.885 24.085 -8.922 1.00 0.00 1 MET A O 5
ATOM 5016 N N . ARG A 1 2 ? -2.623 23.769 -10.759 1.00 0.00 2 ARG A N 5
ATOM 5017 C CA . ARG A 1 2 ? -1.402 23.499 -10.009 1.00 0.00 2 ARG A CA 5
ATOM 5018 C C . ARG A 1 2 ? -0.817 24.786 -9.435 1.00 0.00 2 ARG A C 5
ATOM 5019 O O . ARG A 1 2 ? -1.034 25.872 -9.972 1.00 0.00 2 ARG A O 5
ATOM 5040 N N . GLN A 1 3 ? -0.074 24.656 -8.340 1.00 0.00 3 GLN A N 5
ATOM 5041 C CA . GLN A 1 3 ? 0.543 25.808 -7.694 1.00 0.00 3 GLN A CA 5
ATOM 5042 C C . GLN A 1 3 ? 1.672 25.374 -6.765 1.00 0.00 3 GLN A C 5
ATOM 5043 O O . GLN A 1 3 ? 2.838 25.692 -6.998 1.00 0.00 3 GLN A O 5
ATOM 5057 N N . GLN A 1 4 ? 1.318 24.645 -5.711 1.00 0.00 4 GLN A N 5
ATOM 5058 C CA . GLN A 1 4 ? 2.302 24.167 -4.748 1.00 0.00 4 GLN A CA 5
ATOM 5059 C C . GLN A 1 4 ? 1.974 22.749 -4.290 1.00 0.00 4 GLN A C 5
ATOM 5060 O O . GLN A 1 4 ? 1.446 22.547 -3.197 1.00 0.00 4 GLN A O 5
ATOM 5074 N N . LEU A 1 5 ? 2.293 21.772 -5.132 1.00 0.00 5 LEU A N 5
ATOM 5075 C CA . LEU A 1 5 ? 2.034 20.374 -4.811 1.00 0.00 5 LEU A CA 5
ATOM 5076 C C . LEU A 1 5 ? 3.235 19.504 -5.166 1.00 0.00 5 LEU A C 5
ATOM 5077 O O . LEU A 1 5 ? 3.960 19.789 -6.121 1.00 0.00 5 LEU A O 5
ATOM 5093 N N . GLU A 1 6 ? 3.444 18.447 -4.389 1.00 0.00 6 GLU A N 5
ATOM 5094 C CA . GLU A 1 6 ? 4.561 17.539 -4.618 1.00 0.00 6 GLU A CA 5
ATOM 5095 C C . GLU A 1 6 ? 4.147 16.381 -5.521 1.00 0.00 6 GLU A C 5
ATOM 5096 O O . GLU A 1 6 ? 4.384 15.214 -5.202 1.00 0.00 6 GLU A O 5
ATOM 5108 N N . MET A 1 7 ? 3.530 16.709 -6.651 1.00 0.00 7 MET A N 5
ATOM 5109 C CA . MET A 1 7 ? 3.082 15.697 -7.601 1.00 0.00 7 MET A CA 5
ATOM 5110 C C . MET A 1 7 ? 1.897 14.915 -7.047 1.00 0.00 7 MET A C 5
ATOM 5111 O O . MET A 1 7 ? 1.613 14.961 -5.850 1.00 0.00 7 MET A O 5
ATOM 5125 N N . GLN A 1 8 ? 1.206 14.199 -7.926 1.00 0.00 8 GLN A N 5
ATOM 5126 C CA . GLN A 1 8 ? 0.052 13.402 -7.528 1.00 0.00 8 GLN A CA 5
ATOM 5127 C C . GLN A 1 8 ? 0.449 11.947 -7.309 1.00 0.00 8 GLN A C 5
ATOM 5128 O O . GLN A 1 8 ? -0.363 11.038 -7.479 1.00 0.00 8 GLN A O 5
ATOM 5142 N N . LYS A 1 9 ? 1.706 11.733 -6.933 1.00 0.00 9 LYS A N 5
ATOM 5143 C CA . LYS A 1 9 ? 2.215 10.387 -6.693 1.00 0.00 9 LYS A CA 5
ATOM 5144 C C . LYS A 1 9 ? 3.330 10.400 -5.651 1.00 0.00 9 LYS A C 5
ATOM 5145 O O . LYS A 1 9 ? 3.369 9.552 -4.758 1.00 0.00 9 LYS A O 5
ATOM 5164 N N . LYS A 1 10 ? 4.233 11.369 -5.766 1.00 0.00 10 LYS A N 5
ATOM 5165 C CA . LYS A 1 10 ? 5.350 11.488 -4.836 1.00 0.00 10 LYS A CA 5
ATOM 5166 C C . LYS A 1 10 ? 4.862 11.517 -3.391 1.00 0.00 10 LYS A C 5
ATOM 5167 O O . LYS A 1 10 ? 5.539 11.026 -2.488 1.00 0.00 10 LYS A O 5
ATOM 5186 N N . GLN A 1 11 ? 3.686 12.099 -3.177 1.00 0.00 11 GLN A N 5
ATOM 5187 C CA . GLN A 1 11 ? 3.115 12.196 -1.840 1.00 0.00 11 GLN A CA 5
ATOM 5188 C C . GLN A 1 11 ? 3.036 10.823 -1.179 1.00 0.00 11 GLN A C 5
ATOM 5189 O O . GLN A 1 11 ? 3.506 10.635 -0.058 1.00 0.00 11 GLN A O 5
ATOM 5203 N N . ILE A 1 12 ? 2.441 9.867 -1.885 1.00 0.00 12 ILE A N 5
ATOM 5204 C CA . ILE A 1 12 ? 2.310 8.508 -1.373 1.00 0.00 12 ILE A CA 5
ATOM 5205 C C . ILE A 1 12 ? 3.669 7.826 -1.309 1.00 0.00 12 ILE A C 5
ATOM 5206 O O . ILE A 1 12 ? 3.983 7.126 -0.346 1.00 0.00 12 ILE A O 5
ATOM 5222 N N . MET A 1 13 ? 4.469 8.039 -2.345 1.00 0.00 13 MET A N 5
ATOM 5223 C CA . MET A 1 13 ? 5.800 7.471 -2.422 1.00 0.00 13 MET A CA 5
ATOM 5224 C C . MET A 1 13 ? 6.642 7.888 -1.223 1.00 0.00 13 MET A C 5
ATOM 5225 O O . MET A 1 13 ? 7.552 7.169 -0.810 1.00 0.00 13 MET A O 5
ATOM 5239 N N . MET A 1 14 ? 6.340 9.056 -0.676 1.00 0.00 14 MET A N 5
ATOM 5240 C CA . MET A 1 14 ? 7.065 9.578 0.467 1.00 0.00 14 MET A CA 5
ATOM 5241 C C . MET A 1 14 ? 6.531 9.008 1.785 1.00 0.00 14 MET A C 5
ATOM 5242 O O . MET A 1 14 ? 7.185 9.129 2.822 1.00 0.00 14 MET A O 5
ATOM 5256 N N . GLN A 1 15 ? 5.332 8.421 1.762 1.00 0.00 15 GLN A N 5
ATOM 5257 C CA . GLN A 1 15 ? 4.725 7.917 2.993 1.00 0.00 15 GLN A CA 5
ATOM 5258 C C . GLN A 1 15 ? 4.919 6.412 3.188 1.00 0.00 15 GLN A C 5
ATOM 5259 O O . GLN A 1 15 ? 5.352 5.989 4.256 1.00 0.00 15 GLN A O 5
ATOM 5273 N N . ILE A 1 16 ? 4.666 5.617 2.144 1.00 0.00 16 ILE A N 5
ATOM 5274 C CA . ILE A 1 16 ? 4.830 4.157 2.221 1.00 0.00 16 ILE A CA 5
ATOM 5275 C C . ILE A 1 16 ? 4.481 3.485 0.895 1.00 0.00 16 ILE A C 5
ATOM 5276 O O . ILE A 1 16 ? 3.836 2.438 0.873 1.00 0.00 16 ILE A O 5
ATOM 5292 N N . LEU A 1 17 ? 4.903 4.086 -0.208 1.00 0.00 17 LEU A N 5
ATOM 5293 C CA . LEU A 1 17 ? 4.648 3.513 -1.523 1.00 0.00 17 LEU A CA 5
ATOM 5294 C C . LEU A 1 17 ? 5.894 2.807 -2.044 1.00 0.00 17 LEU A C 5
ATOM 5295 O O . LEU A 1 17 ? 6.993 3.360 -2.000 1.00 0.00 17 LEU A O 5
ATOM 5311 N N . THR A 1 18 ? 5.720 1.594 -2.548 1.00 0.00 18 THR A N 5
ATOM 5312 C CA . THR A 1 18 ? 6.835 0.839 -3.101 1.00 0.00 18 THR A CA 5
ATOM 5313 C C . THR A 1 18 ? 6.594 0.541 -4.576 1.00 0.00 18 THR A C 5
ATOM 5314 O O . THR A 1 18 ? 5.456 0.336 -4.996 1.00 0.00 18 THR A O 5
ATOM 5325 N N . PRO A 1 19 ? 7.659 0.546 -5.392 1.00 0.00 19 PRO A N 5
ATOM 5326 C CA . PRO A 1 19 ? 7.550 0.260 -6.822 1.00 0.00 19 PRO A CA 5
ATOM 5327 C C . PRO A 1 19 ? 6.730 -0.997 -7.071 1.00 0.00 19 PRO A C 5
ATOM 5328 O O . PRO A 1 19 ? 5.932 -1.061 -8.006 1.00 0.00 19 PRO A O 5
ATOM 5339 N N . GLU A 1 20 ? 6.926 -1.991 -6.215 1.00 0.00 20 GLU A N 5
ATOM 5340 C CA . GLU A 1 20 ? 6.192 -3.244 -6.309 1.00 0.00 20 GLU A CA 5
ATOM 5341 C C . GLU A 1 20 ? 4.748 -3.069 -5.848 1.00 0.00 20 GLU A C 5
ATOM 5342 O O . GLU A 1 20 ? 3.845 -3.722 -6.358 1.00 0.00 20 GLU A O 5
ATOM 5354 N N . ALA A 1 21 ? 4.536 -2.186 -4.879 1.00 0.00 21 ALA A N 5
ATOM 5355 C CA . ALA A 1 21 ? 3.204 -1.973 -4.320 1.00 0.00 21 ALA A CA 5
ATOM 5356 C C . ALA A 1 21 ? 2.169 -1.696 -5.410 1.00 0.00 21 ALA A C 5
ATOM 5357 O O . ALA A 1 21 ? 1.131 -2.360 -5.476 1.00 0.00 21 ALA A O 5
ATOM 5364 N N . ARG A 1 22 ? 2.472 -0.743 -6.284 1.00 0.00 22 ARG A N 5
ATOM 5365 C CA . ARG A 1 22 ? 1.548 -0.363 -7.347 1.00 0.00 22 ARG A CA 5
ATOM 5366 C C . ARG A 1 22 ? 1.469 -1.432 -8.437 1.00 0.00 22 ARG A C 5
ATOM 5367 O O . ARG A 1 22 ? 0.378 -1.849 -8.831 1.00 0.00 22 ARG A O 5
ATOM 5388 N N . SER A 1 23 ? 2.625 -1.872 -8.921 1.00 0.00 23 SER A N 5
ATOM 5389 C CA . SER A 1 23 ? 2.679 -2.868 -9.987 1.00 0.00 23 SER A CA 5
ATOM 5390 C C . SER A 1 23 ? 2.163 -4.225 -9.515 1.00 0.00 23 SER A C 5
ATOM 5391 O O . SER A 1 23 ? 1.429 -4.901 -10.236 1.00 0.00 23 SER A O 5
ATOM 5399 N N . ARG A 1 24 ? 2.561 -4.628 -8.314 1.00 0.00 24 ARG A N 5
ATOM 5400 C CA . ARG A 1 24 ? 2.144 -5.913 -7.768 1.00 0.00 24 ARG A CA 5
ATOM 5401 C C . ARG A 1 24 ? 0.627 -6.009 -7.689 1.00 0.00 24 ARG A C 5
ATOM 5402 O O . ARG A 1 24 ? 0.029 -6.945 -8.220 1.00 0.00 24 ARG A O 5
ATOM 5423 N N . LEU A 1 25 ? 0.004 -5.041 -7.022 1.00 0.00 25 LEU A N 5
ATOM 5424 C CA . LEU A 1 25 ? -1.445 -5.042 -6.878 1.00 0.00 25 LEU A CA 5
ATOM 5425 C C . LEU A 1 25 ? -2.123 -5.188 -8.234 1.00 0.00 25 LEU A C 5
ATOM 5426 O O . LEU A 1 25 ? -2.966 -6.065 -8.427 1.00 0.00 25 LEU A O 5
ATOM 5442 N N . ALA A 1 26 ? -1.735 -4.339 -9.175 1.00 0.00 26 ALA A N 5
ATOM 5443 C CA . ALA A 1 26 ? -2.285 -4.394 -10.523 1.00 0.00 26 ALA A CA 5
ATOM 5444 C C . ALA A 1 26 ? -2.139 -5.795 -11.105 1.00 0.00 26 ALA A C 5
ATOM 5445 O O . ALA A 1 26 ? -3.021 -6.287 -11.808 1.00 0.00 26 ALA A O 5
ATOM 5452 N N . ASN A 1 27 ? -0.995 -6.410 -10.833 1.00 0.00 27 ASN A N 5
ATOM 5453 C CA . ASN A 1 27 ? -0.695 -7.748 -11.324 1.00 0.00 27 ASN A CA 5
ATOM 5454 C C . ASN A 1 27 ? -1.498 -8.810 -10.588 1.00 0.00 27 ASN A C 5
ATOM 5455 O O . ASN A 1 27 ? -2.013 -9.748 -11.191 1.00 0.00 27 ASN A O 5
ATOM 5466 N N . LEU A 1 28 ? -1.575 -8.659 -9.275 1.00 0.00 28 LEU A N 5
ATOM 5467 C CA . LEU A 1 28 ? -2.244 -9.630 -8.425 1.00 0.00 28 LEU A CA 5
ATOM 5468 C C . LEU A 1 28 ? -3.649 -9.958 -8.922 1.00 0.00 28 LEU A C 5
ATOM 5469 O O . LEU A 1 28 ? -4.174 -11.037 -8.650 1.00 0.00 28 LEU A O 5
ATOM 5485 N N . ARG A 1 29 ? -4.260 -9.027 -9.640 1.00 0.00 29 ARG A N 5
ATOM 5486 C CA . ARG A 1 29 ? -5.607 -9.236 -10.161 1.00 0.00 29 ARG A CA 5
ATOM 5487 C C . ARG A 1 29 ? -5.699 -10.557 -10.919 1.00 0.00 29 ARG A C 5
ATOM 5488 O O . ARG A 1 29 ? -6.757 -11.183 -10.966 1.00 0.00 29 ARG A O 5
ATOM 5509 N N . LEU A 1 30 ? -4.584 -10.978 -11.507 1.00 0.00 30 LEU A N 5
ATOM 5510 C CA . LEU A 1 30 ? -4.548 -12.221 -12.276 1.00 0.00 30 LEU A CA 5
ATOM 5511 C C . LEU A 1 30 ? -4.307 -13.443 -11.377 1.00 0.00 30 LEU A C 5
ATOM 5512 O O . LEU A 1 30 ? -4.178 -14.562 -11.874 1.00 0.00 30 LEU A O 5
ATOM 5528 N N . THR A 1 31 ? -4.243 -13.233 -10.064 1.00 0.00 31 THR A N 5
ATOM 5529 C CA . THR A 1 31 ? -4.011 -14.334 -9.133 1.00 0.00 31 THR A CA 5
ATOM 5530 C C . THR A 1 31 ? -5.242 -14.596 -8.268 1.00 0.00 31 THR A C 5
ATOM 5531 O O . THR A 1 31 ? -6.020 -15.508 -8.545 1.00 0.00 31 THR A O 5
ATOM 5542 N N . ARG A 1 32 ? -5.403 -13.806 -7.210 1.00 0.00 32 ARG A N 5
ATOM 5543 C CA . ARG A 1 32 ? -6.542 -13.966 -6.312 1.00 0.00 32 ARG A CA 5
ATOM 5544 C C . ARG A 1 32 ? -7.378 -12.689 -6.248 1.00 0.00 32 ARG A C 5
ATOM 5545 O O . ARG A 1 32 ? -6.847 -11.605 -6.009 1.00 0.00 32 ARG A O 5
ATOM 5566 N N . PRO A 1 33 ? -8.707 -12.802 -6.424 1.00 0.00 33 PRO A N 5
ATOM 5567 C CA . PRO A 1 33 ? -9.611 -11.654 -6.325 1.00 0.00 33 PRO A CA 5
ATOM 5568 C C . PRO A 1 33 ? -9.759 -11.167 -4.883 1.00 0.00 33 PRO A C 5
ATOM 5569 O O . PRO A 1 33 ? -10.197 -10.042 -4.639 1.00 0.00 33 PRO A O 5
ATOM 5580 N N . ASP A 1 34 ? -9.408 -12.033 -3.933 1.00 0.00 34 ASP A N 5
ATOM 5581 C CA . ASP A 1 34 ? -9.506 -11.704 -2.514 1.00 0.00 34 ASP A CA 5
ATOM 5582 C C . ASP A 1 34 ? -8.568 -10.565 -2.152 1.00 0.00 34 ASP A C 5
ATOM 5583 O O . ASP A 1 34 ? -8.988 -9.558 -1.580 1.00 0.00 34 ASP A O 5
ATOM 5592 N N . PHE A 1 35 ? -7.300 -10.720 -2.504 1.00 0.00 35 PHE A N 5
ATOM 5593 C CA . PHE A 1 35 ? -6.298 -9.709 -2.205 1.00 0.00 35 PHE A CA 5
ATOM 5594 C C . PHE A 1 35 ? -6.679 -8.364 -2.828 1.00 0.00 35 PHE A C 5
ATOM 5595 O O . PHE A 1 35 ? -6.800 -7.362 -2.127 1.00 0.00 35 PHE A O 5
ATOM 5612 N N . VAL A 1 36 ? -6.912 -8.352 -4.136 1.00 0.00 36 VAL A N 5
ATOM 5613 C CA . VAL A 1 36 ? -7.250 -7.114 -4.830 1.00 0.00 36 VAL A CA 5
ATOM 5614 C C . VAL A 1 36 ? -8.516 -6.471 -4.266 1.00 0.00 36 VAL A C 5
ATOM 5615 O O . VAL A 1 36 ? -8.536 -5.273 -3.995 1.00 0.00 36 VAL A O 5
ATOM 5628 N N . GLU A 1 37 ? -9.579 -7.256 -4.119 1.00 0.00 37 GLU A N 5
ATOM 5629 C CA . GLU A 1 37 ? -10.861 -6.721 -3.659 1.00 0.00 37 GLU A CA 5
ATOM 5630 C C . GLU A 1 37 ? -10.747 -6.039 -2.295 1.00 0.00 37 GLU A C 5
ATOM 5631 O O . GLU A 1 37 ? -11.114 -4.870 -2.145 1.00 0.00 37 GLU A O 5
ATOM 5643 N N . GLN A 1 38 ? -10.204 -6.751 -1.313 1.00 0.00 38 GLN A N 5
ATOM 5644 C CA . GLN A 1 38 ? -10.055 -6.199 0.026 1.00 0.00 38 GLN A CA 5
ATOM 5645 C C . GLN A 1 38 ? -9.027 -5.077 0.027 1.00 0.00 38 GLN A C 5
ATOM 5646 O O . GLN A 1 38 ? -9.300 -3.959 0.478 1.00 0.00 38 GLN A O 5
ATOM 5660 N N . ILE A 1 39 ? -7.853 -5.371 -0.515 1.00 0.00 39 ILE A N 5
ATOM 5661 C CA . ILE A 1 39 ? -6.801 -4.379 -0.607 1.00 0.00 39 ILE A CA 5
ATOM 5662 C C . ILE A 1 39 ? -7.308 -3.150 -1.349 1.00 0.00 39 ILE A C 5
ATOM 5663 O O . ILE A 1 39 ? -7.084 -2.031 -0.914 1.00 0.00 39 ILE A O 5
ATOM 5679 N N . GLU A 1 40 ? -8.046 -3.362 -2.434 1.00 0.00 40 GLU A N 5
ATOM 5680 C CA . GLU A 1 40 ? -8.556 -2.247 -3.225 1.00 0.00 40 GLU A CA 5
ATOM 5681 C C . GLU A 1 40 ? -9.286 -1.251 -2.336 1.00 0.00 40 GLU A C 5
ATOM 5682 O O . GLU A 1 40 ? -8.982 -0.060 -2.352 1.00 0.00 40 GLU A O 5
ATOM 5694 N N . LEU A 1 41 ? -10.224 -1.748 -1.537 1.00 0.00 41 LEU A N 5
ATOM 5695 C CA . LEU A 1 41 ? -10.974 -0.887 -0.630 1.00 0.00 41 LEU A CA 5
ATOM 5696 C C . LEU A 1 41 ? -10.028 -0.026 0.206 1.00 0.00 41 LEU A C 5
ATOM 5697 O O . LEU A 1 41 ? -10.135 1.204 0.220 1.00 0.00 41 LEU A O 5
ATOM 5713 N N . GLN A 1 42 ? -9.072 -0.671 0.866 1.00 0.00 42 GLN A N 5
ATOM 5714 C CA . GLN A 1 42 ? -8.103 0.050 1.686 1.00 0.00 42 GLN A CA 5
ATOM 5715 C C . GLN A 1 42 ? -7.186 0.907 0.816 1.00 0.00 42 GLN A C 5
ATOM 5716 O O . GLN A 1 42 ? -7.009 2.099 1.063 1.00 0.00 42 GLN A O 5
ATOM 5730 N N . LEU A 1 43 ? -6.626 0.288 -0.216 1.00 0.00 43 LEU A N 5
ATOM 5731 C CA . LEU A 1 43 ? -5.725 0.965 -1.138 1.00 0.00 43 LEU A CA 5
ATOM 5732 C C . LEU A 1 43 ? -6.365 2.223 -1.710 1.00 0.00 43 LEU A C 5
ATOM 5733 O O . LEU A 1 43 ? -5.771 3.301 -1.680 1.00 0.00 43 LEU A O 5
ATOM 5749 N N . ILE A 1 44 ? -7.577 2.080 -2.237 1.00 0.00 44 ILE A N 5
ATOM 5750 C CA . ILE A 1 44 ? -8.284 3.211 -2.823 1.00 0.00 44 ILE A CA 5
ATOM 5751 C C . ILE A 1 44 ? -8.470 4.324 -1.796 1.00 0.00 44 ILE A C 5
ATOM 5752 O O . ILE A 1 44 ? -8.421 5.506 -2.132 1.00 0.00 44 ILE A O 5
ATOM 5768 N N . GLN A 1 45 ? -8.650 3.936 -0.537 1.00 0.00 45 GLN A N 5
ATOM 5769 C CA . GLN A 1 45 ? -8.851 4.903 0.534 1.00 0.00 45 GLN A CA 5
ATOM 5770 C C . GLN A 1 45 ? -7.593 5.737 0.789 1.00 0.00 45 GLN A C 5
ATOM 5771 O O . GLN A 1 45 ? -7.663 6.962 0.879 1.00 0.00 45 GLN A O 5
ATOM 5785 N N . LEU A 1 46 ? -6.451 5.068 0.944 1.00 0.00 46 LEU A N 5
ATOM 5786 C CA . LEU A 1 46 ? -5.199 5.761 1.249 1.00 0.00 46 LEU A CA 5
ATOM 5787 C C . LEU A 1 46 ? -4.675 6.567 0.062 1.00 0.00 46 LEU A C 5
ATOM 5788 O O . LEU A 1 46 ? -4.408 7.761 0.185 1.00 0.00 46 LEU A O 5
ATOM 5804 N N . ALA A 1 47 ? -4.523 5.914 -1.085 1.00 0.00 47 ALA A N 5
ATOM 5805 C CA . ALA A 1 47 ? -3.969 6.571 -2.264 1.00 0.00 47 ALA A CA 5
ATOM 5806 C C . ALA A 1 47 ? -4.784 7.796 -2.674 1.00 0.00 47 ALA A C 5
ATOM 5807 O O . ALA A 1 47 ? -4.228 8.871 -2.896 1.00 0.00 47 ALA A O 5
ATOM 5814 N N . GLN A 1 48 ? -6.097 7.632 -2.779 1.00 0.00 48 GLN A N 5
ATOM 5815 C CA . GLN A 1 48 ? -6.967 8.734 -3.172 1.00 0.00 48 GLN A CA 5
ATOM 5816 C C . GLN A 1 48 ? -6.811 9.924 -2.232 1.00 0.00 48 GLN A C 5
ATOM 5817 O O . GLN A 1 48 ? -7.101 11.062 -2.603 1.00 0.00 48 GLN A O 5
ATOM 5831 N N . MET A 1 49 ? -6.356 9.657 -1.014 1.00 0.00 49 MET A N 5
ATOM 5832 C CA . MET A 1 49 ? -6.168 10.709 -0.021 1.00 0.00 49 MET A CA 5
ATOM 5833 C C . MET A 1 49 ? -4.888 11.494 -0.291 1.00 0.00 49 MET A C 5
ATOM 5834 O O . MET A 1 49 ? -4.082 11.114 -1.140 1.00 0.00 49 MET A O 5
ATOM 5848 N N . GLY A 1 50 ? -4.710 12.592 0.438 1.00 0.00 50 GLY A N 5
ATOM 5849 C CA . GLY A 1 50 ? -3.529 13.416 0.263 1.00 0.00 50 GLY A CA 5
ATOM 5850 C C . GLY A 1 50 ? -3.204 14.238 1.4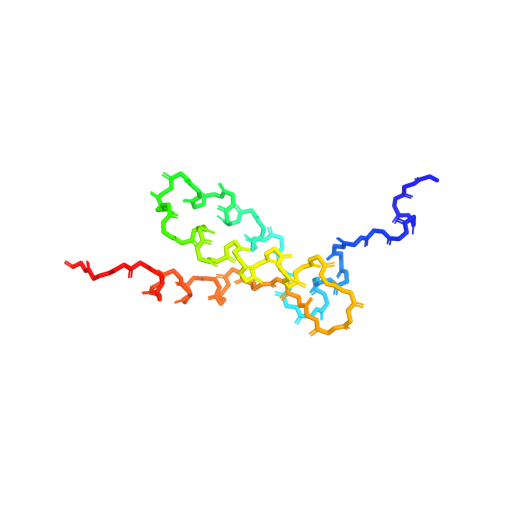96 1.00 0.00 50 GLY A C 5
ATOM 5851 O O . GLY A 1 50 ? -3.358 15.460 1.494 1.00 0.00 50 GLY A O 5
ATOM 5855 N N . ARG A 1 51 ? -2.751 13.568 2.550 1.00 0.00 51 ARG A N 5
ATOM 5856 C CA . ARG A 1 51 ? -2.399 14.243 3.793 1.00 0.00 51 ARG A CA 5
ATOM 5857 C C . ARG A 1 51 ? -1.623 13.312 4.716 1.00 0.00 51 ARG A C 5
ATOM 5858 O O . ARG A 1 51 ? -0.450 13.547 5.009 1.00 0.00 51 ARG A O 5
ATOM 5879 N N . VAL A 1 52 ? -2.282 12.251 5.169 1.00 0.00 52 VAL A N 5
ATOM 5880 C CA . VAL A 1 52 ? -1.654 11.280 6.055 1.00 0.00 52 VAL A CA 5
ATOM 5881 C C . VAL A 1 52 ? -2.135 9.867 5.748 1.00 0.00 52 VAL A C 5
ATOM 5882 O O . VAL A 1 52 ? -2.176 9.008 6.631 1.00 0.00 52 VAL A O 5
ATOM 5895 N N . ARG A 1 53 ? -2.502 9.632 4.492 1.00 0.00 53 ARG A N 5
ATOM 5896 C CA . ARG A 1 53 ? -2.983 8.322 4.070 1.00 0.00 53 ARG A CA 5
ATOM 5897 C C . ARG A 1 53 ? -2.379 7.929 2.727 1.00 0.00 53 ARG A C 5
ATOM 5898 O O . ARG A 1 53 ? -2.691 8.523 1.697 1.00 0.00 53 ARG A O 5
ATOM 5919 N N . SER A 1 54 ? -1.494 6.941 2.753 1.00 0.00 54 SER A N 5
ATOM 5920 C CA . SER A 1 54 ? -0.843 6.459 1.540 1.00 0.00 54 SER A CA 5
ATOM 5921 C C . SER A 1 54 ? -1.130 4.976 1.328 1.00 0.00 54 SER A C 5
ATOM 5922 O O . SER A 1 54 ? -1.334 4.235 2.290 1.00 0.00 54 SER A O 5
ATOM 5930 N N . LYS A 1 55 ? -1.138 4.542 0.071 1.00 0.00 55 LYS A N 5
ATOM 5931 C CA . LYS A 1 55 ? -1.408 3.150 -0.245 1.00 0.00 55 LYS A CA 5
ATOM 5932 C C . LYS A 1 55 ? -0.400 2.229 0.431 1.00 0.00 55 LYS A C 5
ATOM 5933 O O . LYS A 1 55 ? 0.771 2.573 0.597 1.00 0.00 55 LYS A O 5
ATOM 5952 N N . ILE A 1 56 ? -0.882 1.065 0.841 1.00 0.00 56 ILE A N 5
ATOM 5953 C CA . ILE A 1 56 ? -0.068 0.084 1.546 1.00 0.00 56 ILE A CA 5
ATOM 5954 C C . ILE A 1 56 ? 1.066 -0.459 0.679 1.00 0.00 56 ILE A C 5
ATOM 5955 O O . ILE A 1 56 ? 0.917 -0.622 -0.533 1.00 0.00 56 ILE A O 5
ATOM 5971 N N . THR A 1 57 ? 2.205 -0.728 1.316 1.00 0.00 57 THR A N 5
ATOM 5972 C CA . THR A 1 57 ? 3.382 -1.244 0.621 1.00 0.00 57 THR A CA 5
ATOM 5973 C C . THR A 1 57 ? 3.217 -2.720 0.275 1.00 0.00 57 THR A C 5
ATOM 5974 O O . THR A 1 57 ? 2.388 -3.418 0.858 1.00 0.00 57 THR A O 5
ATOM 5985 N N . ASP A 1 58 ? 4.018 -3.188 -0.679 1.00 0.00 58 ASP A N 5
ATOM 5986 C CA . ASP A 1 58 ? 3.972 -4.582 -1.104 1.00 0.00 58 ASP A CA 5
ATOM 5987 C C . ASP A 1 58 ? 4.100 -5.518 0.093 1.00 0.00 58 ASP A C 5
ATOM 5988 O O . ASP A 1 58 ? 3.480 -6.581 0.132 1.00 0.00 58 ASP A O 5
ATOM 5997 N N . GLU A 1 59 ? 4.913 -5.118 1.064 1.00 0.00 59 GLU A N 5
ATOM 5998 C CA . GLU A 1 59 ? 5.129 -5.921 2.260 1.00 0.00 59 GLU A CA 5
ATOM 5999 C C . GLU A 1 59 ? 3.825 -6.110 3.029 1.00 0.00 59 GLU A C 5
ATOM 6000 O O . GLU A 1 59 ? 3.416 -7.237 3.314 1.00 0.00 59 GLU A O 5
ATOM 6012 N N . GLN A 1 60 ? 3.160 -5.002 3.341 1.00 0.00 60 GLN A N 5
ATOM 6013 C CA . GLN A 1 60 ? 1.892 -5.060 4.053 1.00 0.00 60 GLN A CA 5
ATOM 6014 C C . GLN A 1 60 ? 0.799 -5.571 3.125 1.00 0.00 60 GLN A C 5
ATOM 6015 O O . GLN A 1 60 ? -0.094 -6.309 3.543 1.00 0.00 60 GLN A O 5
ATOM 6029 N N . LEU A 1 61 ? 0.901 -5.203 1.851 1.00 0.00 61 LEU A N 5
ATOM 6030 C CA . LEU A 1 61 ? -0.037 -5.674 0.843 1.00 0.00 61 LEU A CA 5
ATOM 6031 C C . LEU A 1 61 ? 0.021 -7.191 0.765 1.00 0.00 61 LEU A C 5
ATOM 6032 O O . LEU A 1 61 ? -0.983 -7.858 0.509 1.00 0.00 61 LEU A O 5
ATOM 6048 N N . LYS A 1 62 ? 1.207 -7.733 1.003 1.00 0.00 62 LYS A N 5
ATOM 6049 C CA . LYS A 1 62 ? 1.388 -9.172 1.007 1.00 0.00 62 LYS A CA 5
ATOM 6050 C C . LYS A 1 62 ? 0.634 -9.774 2.183 1.00 0.00 62 LYS A C 5
ATOM 6051 O O . LYS A 1 62 ? -0.128 -10.728 2.024 1.00 0.00 62 LYS A O 5
ATOM 6070 N N . GLU A 1 63 ? 0.815 -9.179 3.361 1.00 0.00 63 GLU A N 5
ATOM 6071 C CA . GLU A 1 63 ? 0.087 -9.613 4.547 1.00 0.00 63 GLU A CA 5
ATOM 6072 C C . GLU A 1 63 ? -1.404 -9.589 4.262 1.00 0.00 63 GLU A C 5
ATOM 6073 O O . GLU A 1 63 ? -2.153 -10.440 4.742 1.00 0.00 63 GLU A O 5
ATOM 6085 N N . LEU A 1 64 ? -1.830 -8.615 3.462 1.00 0.00 64 LEU A N 5
ATOM 6086 C CA . LEU A 1 64 ? -3.223 -8.525 3.061 1.00 0.00 64 LEU A CA 5
ATOM 6087 C C . LEU A 1 64 ? -3.597 -9.781 2.293 1.00 0.00 64 LEU A C 5
ATOM 6088 O O . LEU A 1 64 ? -4.694 -10.314 2.442 1.00 0.00 64 LEU A O 5
ATOM 6104 N N . LEU A 1 65 ? -2.636 -10.292 1.532 1.00 0.00 65 LEU A N 5
ATOM 6105 C CA . LEU A 1 65 ? -2.821 -11.518 0.777 1.00 0.00 65 LEU A CA 5
ATOM 6106 C C . LEU A 1 65 ? -3.163 -12.681 1.698 1.00 0.00 65 LEU A C 5
ATOM 6107 O O . LEU A 1 65 ? -4.132 -13.407 1.477 1.00 0.00 65 LEU A O 5
ATOM 6123 N N . LYS A 1 66 ? -2.345 -12.856 2.729 1.00 0.00 66 LYS A N 5
ATOM 6124 C CA . LYS A 1 66 ? -2.526 -13.944 3.675 1.00 0.00 66 LYS A CA 5
ATOM 6125 C C . LYS A 1 66 ? -3.823 -13.790 4.458 1.00 0.00 66 LYS A C 5
ATOM 6126 O O . LYS A 1 66 ? -4.637 -14.712 4.512 1.00 0.00 66 LYS A O 5
ATOM 6145 N N . ARG A 1 67 ? -4.025 -12.618 5.055 1.00 0.00 67 ARG A N 5
ATOM 6146 C CA . ARG A 1 67 ? -5.220 -12.386 5.858 1.00 0.00 67 ARG A CA 5
ATOM 6147 C C . ARG A 1 67 ? -6.494 -12.533 5.028 1.00 0.00 67 ARG A C 5
ATOM 6148 O O . ARG A 1 67 ? -7.455 -13.164 5.469 1.00 0.00 67 ARG A O 5
ATOM 6169 N N . VAL A 1 68 ? -6.503 -11.965 3.822 1.00 0.00 68 VAL A N 5
ATOM 6170 C CA . VAL A 1 68 ? -7.681 -12.054 2.961 1.00 0.00 68 VAL A CA 5
ATOM 6171 C C . VAL A 1 68 ? -8.077 -13.518 2.747 1.00 0.00 68 VAL A C 5
ATOM 6172 O O . VAL A 1 68 ? -9.250 -13.878 2.853 1.00 0.00 68 VAL A O 5
ATOM 6185 N N . ALA A 1 69 ? -7.087 -14.355 2.450 1.00 0.00 69 ALA A N 5
ATOM 6186 C CA . ALA A 1 69 ? -7.327 -15.775 2.225 1.00 0.00 69 ALA A CA 5
ATOM 6187 C C . ALA A 1 69 ? -7.479 -16.521 3.547 1.00 0.00 69 ALA A C 5
ATOM 6188 O O . ALA A 1 69 ? -6.767 -16.245 4.513 1.00 0.00 69 ALA A O 5
ATOM 6195 N N . GLY A 1 70 ? -8.413 -17.467 3.583 1.00 0.00 70 GLY A N 5
ATOM 6196 C CA . GLY A 1 70 ? -8.642 -18.238 4.791 1.00 0.00 70 GLY A CA 5
ATOM 6197 C C . GLY A 1 70 ? -8.349 -19.714 4.602 1.00 0.00 70 GLY A C 5
ATOM 6198 O O . GLY A 1 70 ? -7.677 -20.332 5.428 1.00 0.00 70 GLY A O 5
ATOM 6202 N N . LYS A 1 71 ? -8.856 -20.280 3.512 1.00 0.00 71 LYS A N 5
ATOM 6203 C CA . LYS A 1 71 ? -8.646 -21.693 3.217 1.00 0.00 71 LYS A CA 5
ATOM 6204 C C . LYS A 1 71 ? -7.533 -21.878 2.192 1.00 0.00 71 LYS A C 5
ATOM 6205 O O . LYS A 1 71 ? -7.063 -20.912 1.590 1.00 0.00 71 LYS A O 5
ATOM 6224 N N . LYS A 1 72 ? -7.116 -23.125 1.997 1.00 0.00 72 LYS A N 5
ATOM 6225 C CA . LYS A 1 72 ? -6.060 -23.437 1.042 1.00 0.00 72 LYS A CA 5
ATOM 6226 C C . LYS A 1 72 ? -6.246 -24.834 0.462 1.00 0.00 72 LYS A C 5
ATOM 6227 O O . LYS A 1 72 ? -7.283 -25.465 0.761 1.00 0.00 72 LYS A O 5
ATOM 6246 N N . MET A 1 1 ? -5.877 27.168 -12.738 1.00 0.00 1 MET A N 6
ATOM 6247 C CA . MET A 1 1 ? -6.127 27.136 -11.273 1.00 0.00 1 MET A CA 6
ATOM 6248 C C . MET A 1 1 ? -7.564 27.531 -10.949 1.00 0.00 1 MET A C 6
ATOM 6249 O O . MET A 1 1 ? -8.090 28.501 -11.494 1.00 0.00 1 MET A O 6
ATOM 6265 N N . ARG A 1 2 ? -8.194 26.772 -10.058 1.00 0.00 2 ARG A N 6
ATOM 6266 C CA . ARG A 1 2 ? -9.572 27.043 -9.659 1.00 0.00 2 ARG A CA 6
ATOM 6267 C C . ARG A 1 2 ? -10.076 25.987 -8.681 1.00 0.00 2 ARG A C 6
ATOM 6268 O O . ARG A 1 2 ? -11.064 25.303 -8.946 1.00 0.00 2 ARG A O 6
ATOM 6289 N N . GLN A 1 3 ? -9.392 25.864 -7.548 1.00 0.00 3 GLN A N 6
ATOM 6290 C CA . GLN A 1 3 ? -9.771 24.895 -6.526 1.00 0.00 3 GLN A CA 6
ATOM 6291 C C . GLN A 1 3 ? -9.873 23.491 -7.115 1.00 0.00 3 GLN A C 6
ATOM 6292 O O . GLN A 1 3 ? -10.965 23.014 -7.425 1.00 0.00 3 GLN A O 6
ATOM 6306 N N . GLN A 1 4 ? -8.728 22.832 -7.260 1.00 0.00 4 GLN A N 6
ATOM 6307 C CA . GLN A 1 4 ? -8.689 21.481 -7.806 1.00 0.00 4 GLN A CA 6
ATOM 6308 C C . GLN A 1 4 ? -7.304 20.866 -7.637 1.00 0.00 4 GLN A C 6
ATOM 6309 O O . GLN A 1 4 ? -6.289 21.557 -7.736 1.00 0.00 4 GLN A O 6
ATOM 6323 N N . LEU A 1 5 ? -7.269 19.562 -7.382 1.00 0.00 5 LEU A N 6
ATOM 6324 C CA . LEU A 1 5 ? -6.008 18.853 -7.198 1.00 0.00 5 LEU A CA 6
ATOM 6325 C C . LEU A 1 5 ? -5.956 17.601 -8.069 1.00 0.00 5 LEU A C 6
ATOM 6326 O O . LEU A 1 5 ? -6.954 16.899 -8.225 1.00 0.00 5 LEU A O 6
ATOM 6342 N N . GLU A 1 6 ? -4.783 17.330 -8.634 1.00 0.00 6 GLU A N 6
ATOM 6343 C CA . GLU A 1 6 ? -4.600 16.163 -9.488 1.00 0.00 6 GLU A CA 6
ATOM 6344 C C . GLU A 1 6 ? -4.455 14.895 -8.655 1.00 0.00 6 GLU A C 6
ATOM 6345 O O . GLU A 1 6 ? -4.772 14.882 -7.466 1.00 0.00 6 GLU A O 6
ATOM 6357 N N . MET A 1 7 ? -3.972 13.830 -9.287 1.00 0.00 7 MET A N 6
ATOM 6358 C CA . MET A 1 7 ? -3.783 12.556 -8.603 1.00 0.00 7 MET A CA 6
ATOM 6359 C C . MET A 1 7 ? -2.352 12.420 -8.096 1.00 0.00 7 MET A C 6
ATOM 6360 O O . MET A 1 7 ? -1.420 12.232 -8.878 1.00 0.00 7 MET A O 6
ATOM 6374 N N . GLN A 1 8 ? -2.184 12.517 -6.782 1.00 0.00 8 GLN A N 6
ATOM 6375 C CA . GLN A 1 8 ? -0.865 12.407 -6.169 1.00 0.00 8 GLN A CA 6
ATOM 6376 C C . GLN A 1 8 ? -0.243 11.043 -6.452 1.00 0.00 8 GLN A C 6
ATOM 6377 O O . GLN A 1 8 ? -0.917 10.129 -6.927 1.00 0.00 8 GLN A O 6
ATOM 6391 N N . LYS A 1 9 ? 1.045 10.915 -6.155 1.00 0.00 9 LYS A N 6
ATOM 6392 C CA . LYS A 1 9 ? 1.759 9.662 -6.374 1.00 0.00 9 LYS A CA 6
ATOM 6393 C C . LYS A 1 9 ? 3.066 9.636 -5.587 1.00 0.00 9 LYS A C 6
ATOM 6394 O O . LYS A 1 9 ? 3.212 8.872 -4.633 1.00 0.00 9 LYS A O 6
ATOM 6413 N N . LYS A 1 10 ? 4.011 10.477 -5.992 1.00 0.00 10 LYS A N 6
ATOM 6414 C CA . LYS A 1 10 ? 5.306 10.550 -5.326 1.00 0.00 10 LYS A CA 6
ATOM 6415 C C . LYS A 1 10 ? 5.142 10.830 -3.837 1.00 0.00 10 LYS A C 6
ATOM 6416 O O . LYS A 1 10 ? 5.931 10.360 -3.017 1.00 0.00 10 LYS A O 6
ATOM 6435 N N . GLN A 1 11 ? 4.114 11.598 -3.491 1.00 0.00 11 GLN A N 6
ATOM 6436 C CA . GLN A 1 11 ? 3.856 11.938 -2.098 1.00 0.00 11 GLN A CA 6
ATOM 6437 C C . GLN A 1 11 ? 3.772 10.676 -1.249 1.00 0.00 11 GLN A C 6
ATOM 6438 O O . GLN A 1 11 ? 4.410 10.576 -0.201 1.00 0.00 11 GLN A O 6
ATOM 6452 N N . ILE A 1 12 ? 2.998 9.706 -1.721 1.00 0.00 12 ILE A N 6
ATOM 6453 C CA . ILE A 1 12 ? 2.844 8.441 -1.019 1.00 0.00 12 ILE A CA 6
ATOM 6454 C C . ILE A 1 12 ? 4.182 7.728 -0.884 1.00 0.00 12 ILE A C 6
ATOM 6455 O O . ILE A 1 12 ? 4.538 7.249 0.193 1.00 0.00 12 ILE A O 6
ATOM 6471 N N . MET A 1 13 ? 4.916 7.652 -1.988 1.00 0.00 13 MET A N 6
ATOM 6472 C CA . MET A 1 13 ? 6.203 6.972 -2.006 1.00 0.00 13 MET A CA 6
ATOM 6473 C C . MET A 1 13 ? 7.126 7.511 -0.921 1.00 0.00 13 MET A C 6
ATOM 6474 O O . MET A 1 13 ? 7.986 6.794 -0.412 1.00 0.00 13 MET A O 6
ATOM 6488 N N . MET A 1 14 ? 6.955 8.783 -0.585 1.00 0.00 14 MET A N 6
ATOM 6489 C CA . MET A 1 14 ? 7.778 9.418 0.424 1.00 0.00 14 MET A CA 6
ATOM 6490 C C . MET A 1 14 ? 7.296 9.060 1.829 1.00 0.00 14 MET A C 6
ATOM 6491 O O . MET A 1 14 ? 8.048 9.175 2.798 1.00 0.00 14 MET A O 6
ATOM 6505 N N . GLN A 1 15 ? 6.040 8.632 1.942 1.00 0.00 15 GLN A N 6
ATOM 6506 C CA . GLN A 1 15 ? 5.481 8.284 3.241 1.00 0.00 15 GLN A CA 6
ATOM 6507 C C . GLN A 1 15 ? 5.503 6.777 3.479 1.00 0.00 15 GLN A C 6
ATOM 6508 O O . GLN A 1 15 ? 5.905 6.321 4.549 1.00 0.00 15 GLN A O 6
ATOM 6522 N N . ILE A 1 16 ? 5.091 6.002 2.476 1.00 0.00 16 ILE A N 6
ATOM 6523 C CA . ILE A 1 16 ? 5.084 4.547 2.599 1.00 0.00 16 ILE A CA 6
ATOM 6524 C C . ILE A 1 16 ? 4.522 3.873 1.349 1.00 0.00 16 ILE A C 6
ATOM 6525 O O . ILE A 1 16 ? 3.548 3.126 1.427 1.00 0.00 16 ILE A O 6
ATOM 6541 N N . LEU A 1 17 ? 5.138 4.124 0.200 1.00 0.00 17 LEU A N 6
ATOM 6542 C CA . LEU A 1 17 ? 4.685 3.509 -1.044 1.00 0.00 17 LEU A CA 6
ATOM 6543 C C . LEU A 1 17 ? 5.871 3.124 -1.924 1.00 0.00 17 LEU A C 6
ATOM 6544 O O . LEU A 1 17 ? 6.773 3.926 -2.162 1.00 0.00 17 LEU A O 6
ATOM 6560 N N . THR A 1 18 ? 5.865 1.883 -2.395 1.00 0.00 18 THR A N 6
ATOM 6561 C CA . THR A 1 18 ? 6.930 1.386 -3.255 1.00 0.00 18 THR A CA 6
ATOM 6562 C C . THR A 1 18 ? 6.389 1.065 -4.646 1.00 0.00 18 THR A C 6
ATOM 6563 O O . THR A 1 18 ? 5.287 0.533 -4.784 1.00 0.00 18 THR A O 6
ATOM 6574 N N . PRO A 1 19 ? 7.157 1.384 -5.701 1.00 0.00 19 PRO A N 6
ATOM 6575 C CA . PRO A 1 19 ? 6.739 1.130 -7.080 1.00 0.00 19 PRO A CA 6
ATOM 6576 C C . PRO A 1 19 ? 6.205 -0.285 -7.267 1.00 0.00 19 PRO A C 6
ATOM 6577 O O . PRO A 1 19 ? 5.340 -0.528 -8.109 1.00 0.00 19 PRO A O 6
ATOM 6588 N N . GLU A 1 20 ? 6.725 -1.215 -6.474 1.00 0.00 20 GLU A N 6
ATOM 6589 C CA . GLU A 1 20 ? 6.295 -2.604 -6.542 1.00 0.00 20 GLU A CA 6
ATOM 6590 C C . GLU A 1 20 ? 4.907 -2.776 -5.932 1.00 0.00 20 GLU A C 6
ATOM 6591 O O . GLU A 1 20 ? 4.126 -3.615 -6.373 1.00 0.00 20 GLU A O 6
ATOM 6603 N N . ALA A 1 21 ? 4.611 -1.983 -4.908 1.00 0.00 21 ALA A N 6
ATOM 6604 C CA . ALA A 1 21 ? 3.326 -2.067 -4.220 1.00 0.00 21 ALA A CA 6
ATOM 6605 C C . ALA A 1 21 ? 2.157 -1.954 -5.197 1.00 0.00 21 ALA A C 6
ATOM 6606 O O . ALA A 1 21 ? 1.247 -2.786 -5.190 1.00 0.00 21 ALA A O 6
ATOM 6613 N N . ARG A 1 22 ? 2.189 -0.928 -6.040 1.00 0.00 22 ARG A N 6
ATOM 6614 C CA . ARG A 1 22 ? 1.117 -0.700 -7.003 1.00 0.00 22 ARG A CA 6
ATOM 6615 C C . ARG A 1 22 ? 1.159 -1.727 -8.132 1.00 0.00 22 ARG A C 6
ATOM 6616 O O . ARG A 1 22 ? 0.142 -2.336 -8.466 1.00 0.00 22 ARG A O 6
ATOM 6637 N N . SER A 1 23 ? 2.337 -1.913 -8.719 1.00 0.00 23 SER A N 6
ATOM 6638 C CA . SER A 1 23 ? 2.502 -2.865 -9.812 1.00 0.00 23 SER A CA 6
ATOM 6639 C C . SER A 1 23 ? 2.205 -4.286 -9.346 1.00 0.00 23 SER A C 6
ATOM 6640 O O . SER A 1 23 ? 1.647 -5.091 -10.092 1.00 0.00 23 SER A O 6
ATOM 6648 N N . ARG A 1 24 ? 2.583 -4.590 -8.108 1.00 0.00 24 ARG A N 6
ATOM 6649 C CA . ARG A 1 24 ? 2.342 -5.909 -7.540 1.00 0.00 24 ARG A CA 6
ATOM 6650 C C . ARG A 1 24 ? 0.850 -6.170 -7.425 1.00 0.00 24 ARG A C 6
ATOM 6651 O O . ARG A 1 24 ? 0.375 -7.273 -7.695 1.00 0.00 24 ARG A O 6
ATOM 6672 N N . LEU A 1 25 ? 0.113 -5.145 -7.019 1.00 0.00 25 LEU A N 6
ATOM 6673 C CA . LEU A 1 25 ? -1.329 -5.260 -6.868 1.00 0.00 25 LEU A CA 6
ATOM 6674 C C . LEU A 1 25 ? -1.972 -5.685 -8.172 1.00 0.00 25 LEU A C 6
ATOM 6675 O O . LEU A 1 25 ? -2.652 -6.708 -8.242 1.00 0.00 25 LEU A O 6
ATOM 6691 N N . ALA A 1 26 ? -1.694 -4.922 -9.214 1.00 0.00 26 ALA A N 6
ATOM 6692 C CA . ALA A 1 26 ? -2.221 -5.213 -10.541 1.00 0.00 26 ALA A CA 6
ATOM 6693 C C . ALA A 1 26 ? -1.837 -6.623 -10.975 1.00 0.00 26 ALA A C 6
ATOM 6694 O O . ALA A 1 26 ? -2.567 -7.281 -11.715 1.00 0.00 26 ALA A O 6
ATOM 6701 N N . ASN A 1 27 ? -0.666 -7.061 -10.528 1.00 0.00 27 ASN A N 6
ATOM 6702 C CA . ASN A 1 27 ? -0.138 -8.361 -10.866 1.00 0.00 27 ASN A CA 6
ATOM 6703 C C . ASN A 1 27 ? -0.879 -9.479 -10.157 1.00 0.00 27 ASN A C 6
ATOM 6704 O O . ASN A 1 27 ? -1.125 -10.536 -10.730 1.00 0.00 27 ASN A O 6
ATOM 6715 N N . LEU A 1 28 ? -1.112 -9.285 -8.867 1.00 0.00 28 LEU A N 6
ATOM 6716 C CA . LEU A 1 28 ? -1.731 -10.303 -8.035 1.00 0.00 28 LEU A CA 6
ATOM 6717 C C . LEU A 1 28 ? -3.229 -10.456 -8.301 1.00 0.00 28 LEU A C 6
ATOM 6718 O O . LEU A 1 28 ? -3.815 -11.496 -8.007 1.00 0.00 28 LEU A O 6
ATOM 6734 N N . ARG A 1 29 ? -3.852 -9.408 -8.820 1.00 0.00 29 ARG A N 6
ATOM 6735 C CA . ARG A 1 29 ? -5.300 -9.417 -9.046 1.00 0.00 29 ARG A CA 6
ATOM 6736 C C . ARG A 1 29 ? -5.747 -10.683 -9.773 1.00 0.00 29 ARG A C 6
ATOM 6737 O O . ARG A 1 29 ? -6.668 -11.363 -9.318 1.00 0.00 29 ARG A O 6
ATOM 6758 N N . LEU A 1 30 ? -5.081 -11.034 -10.868 1.00 0.00 30 LEU A N 6
ATOM 6759 C CA . LEU A 1 30 ? -5.432 -12.245 -11.591 1.00 0.00 30 LEU A CA 6
ATOM 6760 C C . LEU A 1 30 ? -5.219 -13.488 -10.723 1.00 0.00 30 LEU A C 6
ATOM 6761 O O . LEU A 1 30 ? -5.709 -14.569 -11.047 1.00 0.00 30 LEU A O 6
ATOM 6777 N N . THR A 1 31 ? -4.507 -13.325 -9.606 1.00 0.00 31 THR A N 6
ATOM 6778 C CA . THR A 1 31 ? -4.259 -14.426 -8.687 1.00 0.00 31 THR A CA 6
ATOM 6779 C C . THR A 1 31 ? -5.456 -14.637 -7.763 1.00 0.00 31 THR A C 6
ATOM 6780 O O . THR A 1 31 ? -6.171 -15.631 -7.880 1.00 0.00 31 THR A O 6
ATOM 6791 N N . ARG A 1 32 ? -5.680 -13.690 -6.853 1.00 0.00 32 ARG A N 6
ATOM 6792 C CA . ARG A 1 32 ? -6.815 -13.775 -5.938 1.00 0.00 32 ARG A CA 6
ATOM 6793 C C . ARG A 1 32 ? -7.676 -12.519 -6.022 1.00 0.00 32 ARG A C 6
ATOM 6794 O O . ARG A 1 32 ? -7.170 -11.408 -5.906 1.00 0.00 32 ARG A O 6
ATOM 6815 N N . PRO A 1 33 ? -8.994 -12.672 -6.206 1.00 0.00 33 PRO A N 6
ATOM 6816 C CA . PRO A 1 33 ? -9.911 -11.535 -6.229 1.00 0.00 33 PRO A CA 6
ATOM 6817 C C . PRO A 1 33 ? -10.131 -10.949 -4.836 1.00 0.00 33 PRO A C 6
ATOM 6818 O O . PRO A 1 33 ? -10.573 -9.809 -4.691 1.00 0.00 33 PRO A O 6
ATOM 6829 N N . ASP A 1 34 ? -9.867 -11.761 -3.811 1.00 0.00 34 ASP A N 6
ATOM 6830 C CA . ASP A 1 34 ? -10.081 -11.350 -2.426 1.00 0.00 34 ASP A CA 6
ATOM 6831 C C . ASP A 1 34 ? -9.125 -10.245 -2.014 1.00 0.00 34 ASP A C 6
ATOM 6832 O O . ASP A 1 34 ? -9.540 -9.202 -1.511 1.00 0.00 34 ASP A O 6
ATOM 6841 N N . PHE A 1 35 ? -7.843 -10.488 -2.219 1.00 0.00 35 PHE A N 6
ATOM 6842 C CA . PHE A 1 35 ? -6.819 -9.532 -1.842 1.00 0.00 35 PHE A CA 6
ATOM 6843 C C . PHE A 1 35 ? -7.094 -8.159 -2.477 1.00 0.00 35 PHE A C 6
ATOM 6844 O O . PHE A 1 35 ? -7.034 -7.134 -1.804 1.00 0.00 35 PHE A O 6
ATOM 6861 N N . VAL A 1 36 ? -7.439 -8.149 -3.760 1.00 0.00 36 VAL A N 6
ATOM 6862 C CA . VAL A 1 36 ? -7.728 -6.895 -4.456 1.00 0.00 36 VAL A CA 6
ATOM 6863 C C . VAL A 1 36 ? -8.914 -6.169 -3.825 1.00 0.00 36 VAL A C 6
ATOM 6864 O O . VAL A 1 36 ? -8.850 -4.969 -3.567 1.00 0.00 36 VAL A O 6
ATOM 6877 N N . GLU A 1 37 ? -10.006 -6.895 -3.619 1.00 0.00 37 GLU A N 6
ATOM 6878 C CA . GLU A 1 37 ? -11.233 -6.303 -3.092 1.00 0.00 37 GLU A CA 6
ATOM 6879 C C . GLU A 1 37 ? -10.984 -5.524 -1.805 1.00 0.00 37 GLU A C 6
ATOM 6880 O O . GLU A 1 37 ? -11.335 -4.347 -1.706 1.00 0.00 37 GLU A O 6
ATOM 6892 N N . GLN A 1 38 ? -10.356 -6.171 -0.832 1.00 0.00 38 GLN A N 6
ATOM 6893 C CA . GLN A 1 38 ? -10.075 -5.530 0.443 1.00 0.00 38 GLN A CA 6
ATOM 6894 C C . GLN A 1 38 ? -8.962 -4.504 0.297 1.00 0.00 38 GLN A C 6
ATOM 6895 O O . GLN A 1 38 ? -9.104 -3.353 0.710 1.00 0.00 38 GLN A O 6
ATOM 6909 N N . ILE A 1 39 ? -7.850 -4.932 -0.285 1.00 0.00 39 ILE A N 6
ATOM 6910 C CA . ILE A 1 39 ? -6.707 -4.053 -0.470 1.00 0.00 39 ILE A CA 6
ATOM 6911 C C . ILE A 1 39 ? -7.098 -2.800 -1.253 1.00 0.00 39 ILE A C 6
ATOM 6912 O O . ILE A 1 39 ? -6.780 -1.690 -0.841 1.00 0.00 39 ILE A O 6
ATOM 6928 N N . GLU A 1 40 ? -7.788 -2.979 -2.377 1.00 0.00 40 GLU A N 6
ATOM 6929 C CA . GLU A 1 40 ? -8.191 -1.845 -3.207 1.00 0.00 40 GLU A CA 6
ATOM 6930 C C . GLU A 1 40 ? -9.031 -0.849 -2.419 1.00 0.00 40 GLU A C 6
ATOM 6931 O O . GLU A 1 40 ? -8.767 0.353 -2.447 1.00 0.00 40 GLU A O 6
ATOM 6943 N N . LEU A 1 41 ? -10.046 -1.346 -1.719 1.00 0.00 41 LEU A N 6
ATOM 6944 C CA . LEU A 1 41 ? -10.924 -0.478 -0.941 1.00 0.00 41 LEU A CA 6
ATOM 6945 C C . LEU A 1 41 ? -10.112 0.450 -0.041 1.00 0.00 41 LEU A C 6
ATOM 6946 O O . LEU A 1 41 ? -10.276 1.670 -0.078 1.00 0.00 41 LEU A O 6
ATOM 6962 N N . GLN A 1 42 ? -9.218 -0.137 0.745 1.00 0.00 42 GLN A N 6
ATOM 6963 C CA . GLN A 1 42 ? -8.366 0.630 1.646 1.00 0.00 42 GLN A CA 6
ATOM 6964 C C . GLN A 1 42 ? -7.264 1.354 0.872 1.00 0.00 42 GLN A C 6
ATOM 6965 O O . GLN A 1 42 ? -6.859 2.459 1.232 1.00 0.00 42 GLN A O 6
ATOM 6979 N N . LEU A 1 43 ? -6.791 0.719 -0.196 1.00 0.00 43 LEU A N 6
ATOM 6980 C CA . LEU A 1 43 ? -5.731 1.279 -1.026 1.00 0.00 43 LEU A CA 6
ATOM 6981 C C . LEU A 1 43 ? -6.204 2.539 -1.747 1.00 0.00 43 LEU A C 6
ATOM 6982 O O . LEU A 1 43 ? -5.546 3.578 -1.698 1.00 0.00 43 LEU A O 6
ATOM 6998 N N . ILE A 1 44 ? -7.341 2.437 -2.425 1.00 0.00 44 ILE A N 6
ATOM 6999 C CA . ILE A 1 44 ? -7.890 3.561 -3.171 1.00 0.00 44 ILE A CA 6
ATOM 7000 C C . ILE A 1 44 ? -8.238 4.723 -2.246 1.00 0.00 44 ILE A C 6
ATOM 7001 O O . ILE A 1 44 ? -7.931 5.878 -2.540 1.00 0.00 44 ILE A O 6
ATOM 7017 N N . GLN A 1 45 ? -8.886 4.410 -1.131 1.00 0.00 45 GLN A N 6
ATOM 7018 C CA . GLN A 1 45 ? -9.300 5.429 -0.178 1.00 0.00 45 GLN A CA 6
ATOM 7019 C C . GLN A 1 45 ? -8.098 6.128 0.453 1.00 0.00 45 GLN A C 6
ATOM 7020 O O . GLN A 1 45 ? -8.119 7.337 0.667 1.00 0.00 45 GLN A O 6
ATOM 7034 N N . LEU A 1 46 ? -7.064 5.357 0.774 1.00 0.00 46 LEU A N 6
ATOM 7035 C CA . LEU A 1 46 ? -5.876 5.906 1.422 1.00 0.00 46 LEU A CA 6
ATOM 7036 C C . LEU A 1 46 ? -5.053 6.781 0.476 1.00 0.00 46 LEU A C 6
ATOM 7037 O O . LEU A 1 46 ? -4.732 7.925 0.800 1.00 0.00 46 LEU A O 6
ATOM 7053 N N . ALA A 1 47 ? -4.695 6.236 -0.684 1.00 0.00 47 ALA A N 6
ATOM 7054 C CA . ALA A 1 47 ? -3.863 6.954 -1.644 1.00 0.00 47 ALA A CA 6
ATOM 7055 C C . ALA A 1 47 ? -4.633 8.059 -2.367 1.00 0.00 47 ALA A C 6
ATOM 7056 O O . ALA A 1 47 ? -4.198 9.210 -2.395 1.00 0.00 47 ALA A O 6
ATOM 7063 N N . GLN A 1 48 ? -5.763 7.703 -2.969 1.00 0.00 48 GLN A N 6
ATOM 7064 C CA . GLN A 1 48 ? -6.559 8.666 -3.727 1.00 0.00 48 GLN A CA 6
ATOM 7065 C C . GLN A 1 48 ? -7.315 9.619 -2.808 1.00 0.00 48 GLN A C 6
ATOM 7066 O O . GLN A 1 48 ? -7.521 10.785 -3.146 1.00 0.00 48 GLN A O 6
ATOM 7080 N N . MET A 1 49 ? -7.739 9.120 -1.653 1.00 0.00 49 MET A N 6
ATOM 7081 C CA . MET A 1 49 ? -8.482 9.937 -0.700 1.00 0.00 49 MET A CA 6
ATOM 7082 C C . MET A 1 49 ? -7.779 9.980 0.652 1.00 0.00 49 MET A C 6
ATOM 7083 O O . MET A 1 49 ? -8.333 9.548 1.663 1.00 0.00 49 MET A O 6
ATOM 7097 N N . GLY A 1 50 ? -6.557 10.502 0.665 1.00 0.00 50 GLY A N 6
ATOM 7098 C CA . GLY A 1 50 ? -5.805 10.585 1.903 1.00 0.00 50 GLY A CA 6
ATOM 7099 C C . GLY A 1 50 ? -4.506 11.352 1.747 1.00 0.00 50 GLY A C 6
ATOM 7100 O O . GLY A 1 50 ? -3.495 10.794 1.321 1.00 0.00 50 GLY A O 6
ATOM 7104 N N . ARG A 1 51 ? -4.531 12.632 2.105 1.00 0.00 51 ARG A N 6
ATOM 7105 C CA . ARG A 1 51 ? -3.343 13.473 2.017 1.00 0.00 51 ARG A CA 6
ATOM 7106 C C . ARG A 1 51 ? -2.203 12.880 2.838 1.00 0.00 51 ARG A C 6
ATOM 7107 O O . ARG A 1 51 ? -1.067 12.794 2.371 1.00 0.00 51 ARG A O 6
ATOM 7128 N N . VAL A 1 52 ? -2.518 12.466 4.062 1.00 0.00 52 VAL A N 6
ATOM 7129 C CA . VAL A 1 52 ? -1.524 11.869 4.947 1.00 0.00 52 VAL A CA 6
ATOM 7130 C C . VAL A 1 52 ? -1.514 10.351 4.805 1.00 0.00 52 VAL A C 6
ATOM 7131 O O . VAL A 1 52 ? -0.484 9.706 5.000 1.00 0.00 52 VAL A O 6
ATOM 7144 N N . ARG A 1 53 ? -2.667 9.786 4.456 1.00 0.00 53 ARG A N 6
ATOM 7145 C CA . ARG A 1 53 ? -2.790 8.345 4.278 1.00 0.00 53 ARG A CA 6
ATOM 7146 C C . ARG A 1 53 ? -2.129 7.904 2.976 1.00 0.00 53 ARG A C 6
ATOM 7147 O O . ARG A 1 53 ? -2.440 8.423 1.903 1.00 0.00 53 ARG A O 6
ATOM 7168 N N . SER A 1 54 ? -1.213 6.947 3.078 1.00 0.00 54 SER A N 6
ATOM 7169 C CA . SER A 1 54 ? -0.496 6.447 1.911 1.00 0.00 54 SER A CA 6
ATOM 7170 C C . SER A 1 54 ? -0.763 4.956 1.703 1.00 0.00 54 SER A C 6
ATOM 7171 O O . SER A 1 54 ? -0.998 4.222 2.663 1.00 0.00 54 SER A O 6
ATOM 7179 N N . LYS A 1 55 ? -0.743 4.516 0.445 1.00 0.00 55 LYS A N 6
ATOM 7180 C CA . LYS A 1 55 ? -1.020 3.121 0.115 1.00 0.00 55 LYS A CA 6
ATOM 7181 C C . LYS A 1 55 ? -0.027 2.169 0.772 1.00 0.00 55 LYS A C 6
ATOM 7182 O O . LYS A 1 55 ? 1.144 2.498 0.965 1.00 0.00 55 LYS A O 6
ATOM 7201 N N . ILE A 1 56 ? -0.527 0.996 1.135 1.00 0.00 56 ILE A N 6
ATOM 7202 C CA . ILE A 1 56 ? 0.275 -0.030 1.789 1.00 0.00 56 ILE A CA 6
ATOM 7203 C C . ILE A 1 56 ? 1.391 -0.533 0.876 1.00 0.00 56 ILE A C 6
ATOM 7204 O O . ILE A 1 56 ? 1.212 -0.645 -0.338 1.00 0.00 56 ILE A O 6
ATOM 7220 N N . THR A 1 57 ? 2.545 -0.828 1.469 1.00 0.00 57 THR A N 6
ATOM 7221 C CA . THR A 1 57 ? 3.699 -1.306 0.713 1.00 0.00 57 THR A CA 6
ATOM 7222 C C . THR A 1 57 ? 3.527 -2.767 0.314 1.00 0.00 57 THR A C 6
ATOM 7223 O O . THR A 1 57 ? 2.737 -3.498 0.912 1.00 0.00 57 THR A O 6
ATOM 7234 N N . ASP A 1 58 ? 4.272 -3.185 -0.706 1.00 0.00 58 ASP A N 6
ATOM 7235 C CA . ASP A 1 58 ? 4.203 -4.557 -1.193 1.00 0.00 58 ASP A CA 6
ATOM 7236 C C . ASP A 1 58 ? 4.386 -5.550 -0.053 1.00 0.00 58 ASP A C 6
ATOM 7237 O O . ASP A 1 58 ? 3.847 -6.657 -0.089 1.00 0.00 58 ASP A O 6
ATOM 7246 N N . GLU A 1 59 ? 5.146 -5.149 0.960 1.00 0.00 59 GLU A N 6
ATOM 7247 C CA . GLU A 1 59 ? 5.395 -6.009 2.109 1.00 0.00 59 GLU A CA 6
ATOM 7248 C C . GLU A 1 59 ? 4.130 -6.180 2.940 1.00 0.00 59 GLU A C 6
ATOM 7249 O O . GLU A 1 59 ? 3.688 -7.300 3.198 1.00 0.00 59 GLU A O 6
ATOM 7261 N N . GLN A 1 60 ? 3.535 -5.062 3.337 1.00 0.00 60 GLN A N 6
ATOM 7262 C CA . GLN A 1 60 ? 2.311 -5.097 4.121 1.00 0.00 60 GLN A CA 6
ATOM 7263 C C . GLN A 1 60 ? 1.159 -5.595 3.259 1.00 0.00 60 GLN A C 6
ATOM 7264 O O . GLN A 1 60 ? 0.230 -6.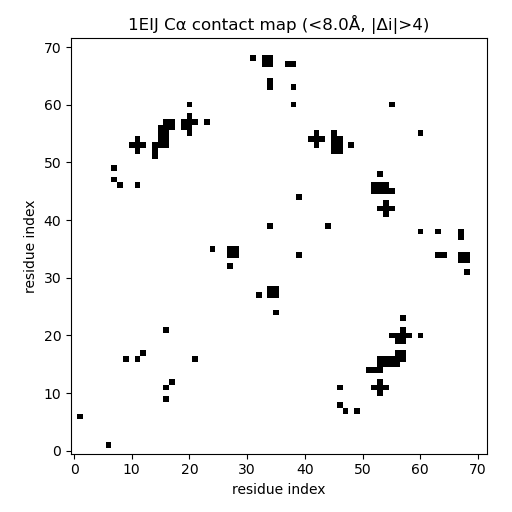235 3.752 1.00 0.00 60 GLN A O 6
ATOM 7278 N N . LEU A 1 61 ? 1.247 -5.326 1.958 1.00 0.00 61 LEU A N 6
ATOM 7279 C CA . LEU A 1 61 ? 0.240 -5.789 1.014 1.00 0.00 61 LEU A CA 6
ATOM 7280 C C . LEU A 1 61 ? 0.245 -7.311 0.941 1.00 0.00 61 LEU A C 6
ATOM 7281 O O . LEU A 1 61 ? -0.809 -7.943 0.891 1.00 0.00 61 LEU A O 6
ATOM 7297 N N . LYS A 1 62 ? 1.442 -7.896 0.937 1.00 0.00 62 LYS A N 6
ATOM 7298 C CA . LYS A 1 62 ? 1.574 -9.346 0.876 1.00 0.00 62 LYS A CA 6
ATOM 7299 C C . LYS A 1 62 ? 0.941 -9.984 2.113 1.00 0.00 62 LYS A C 6
ATOM 7300 O O . LYS A 1 62 ? 0.206 -10.967 2.007 1.00 0.00 62 LYS A O 6
ATOM 7319 N N . GLU A 1 63 ? 1.190 -9.391 3.279 1.00 0.00 63 GLU A N 6
ATOM 7320 C CA . GLU A 1 63 ? 0.573 -9.868 4.509 1.00 0.00 63 GLU A CA 6
ATOM 7321 C C . GLU A 1 63 ? -0.940 -9.812 4.364 1.00 0.00 63 GLU A C 6
ATOM 7322 O O . GLU A 1 63 ? -1.661 -10.670 4.873 1.00 0.00 63 GLU A O 6
ATOM 7334 N N . LEU A 1 64 ? -1.405 -8.803 3.635 1.00 0.00 64 LEU A N 6
ATOM 7335 C CA . LEU A 1 64 ? -2.824 -8.642 3.361 1.00 0.00 64 LEU A CA 6
ATOM 7336 C C . LEU A 1 64 ? -3.321 -9.779 2.479 1.00 0.00 64 LEU A C 6
ATOM 7337 O O . LEU A 1 64 ? -4.444 -10.257 2.629 1.00 0.00 64 LEU A O 6
ATOM 7353 N N . LEU A 1 65 ? -2.464 -10.214 1.565 1.00 0.00 65 LEU A N 6
ATOM 7354 C CA . LEU A 1 65 ? -2.799 -11.294 0.649 1.00 0.00 65 LEU A CA 6
ATOM 7355 C C . LEU A 1 65 ? -3.155 -12.569 1.404 1.00 0.00 65 LEU A C 6
ATOM 7356 O O . LEU A 1 65 ? -4.133 -13.244 1.082 1.00 0.00 65 LEU A O 6
ATOM 7372 N N . LYS A 1 66 ? -2.341 -12.903 2.398 1.00 0.00 66 LYS A N 6
ATOM 7373 C CA . LYS A 1 66 ? -2.539 -14.119 3.177 1.00 0.00 66 LYS A CA 6
ATOM 7374 C C . LYS A 1 66 ? -3.784 -14.038 4.055 1.00 0.00 66 LYS A C 6
ATOM 7375 O O . LYS A 1 66 ? -4.521 -15.014 4.188 1.00 0.00 66 LYS A O 6
ATOM 7394 N N . ARG A 1 67 ? -4.001 -12.883 4.678 1.00 0.00 67 ARG A N 6
ATOM 7395 C CA . ARG A 1 67 ? -5.138 -12.713 5.576 1.00 0.00 67 ARG A CA 6
ATOM 7396 C C . ARG A 1 67 ? -6.450 -12.557 4.808 1.00 0.00 67 ARG A C 6
ATOM 7397 O O . ARG A 1 67 ? -7.480 -13.094 5.217 1.00 0.00 67 ARG A O 6
ATOM 7418 N N . VAL A 1 68 ? -6.414 -11.829 3.695 1.00 0.00 68 VAL A N 6
ATOM 7419 C CA . VAL A 1 68 ? -7.612 -11.627 2.884 1.00 0.00 68 VAL A CA 6
ATOM 7420 C C . VAL A 1 68 ? -7.952 -12.883 2.089 1.00 0.00 68 VAL A C 6
ATOM 7421 O O . VAL A 1 68 ? -9.117 -13.146 1.795 1.00 0.00 68 VAL A O 6
ATOM 7434 N N . ALA A 1 69 ? -6.927 -13.653 1.740 1.00 0.00 69 ALA A N 6
ATOM 7435 C CA . ALA A 1 69 ? -7.119 -14.883 0.982 1.00 0.00 69 ALA A CA 6
ATOM 7436 C C . ALA A 1 69 ? -7.896 -15.911 1.798 1.00 0.00 69 ALA A C 6
ATOM 7437 O O . ALA A 1 69 ? -7.676 -16.059 3.000 1.00 0.00 69 ALA A O 6
ATOM 7444 N N . GLY A 1 70 ? -8.809 -16.615 1.137 1.00 0.00 70 GLY A N 6
ATOM 7445 C CA . GLY A 1 70 ? -9.606 -17.618 1.820 1.00 0.00 70 GLY A CA 6
ATOM 7446 C C . GLY A 1 70 ? -9.031 -19.013 1.679 1.00 0.00 70 GLY A C 6
ATOM 7447 O O . GLY A 1 70 ? -9.767 -19.999 1.685 1.00 0.00 70 GLY A O 6
ATOM 7451 N N . LYS A 1 71 ? -7.710 -19.096 1.554 1.00 0.00 71 LYS A N 6
ATOM 7452 C CA . LYS A 1 71 ? -7.035 -20.380 1.412 1.00 0.00 71 LYS A CA 6
ATOM 7453 C C . LYS A 1 71 ? -6.064 -20.614 2.564 1.00 0.00 71 LYS A C 6
ATOM 7454 O O . LYS A 1 71 ? -6.246 -21.530 3.367 1.00 0.00 71 LYS A O 6
ATOM 7473 N N . LYS A 1 72 ? -5.032 -19.781 2.640 1.00 0.00 72 LYS A N 6
ATOM 7474 C CA . LYS A 1 72 ? -4.031 -19.898 3.693 1.00 0.00 72 LYS A CA 6
ATOM 7475 C C . LYS A 1 72 ? -3.564 -18.521 4.157 1.00 0.00 72 LYS A C 6
ATOM 7476 O O . LYS A 1 72 ? -2.871 -17.838 3.374 1.00 0.00 72 LYS A O 6
ATOM 7495 N N . MET A 1 1 ? 0.665 29.162 -16.523 1.00 0.00 1 MET A N 7
ATOM 7496 C CA . MET A 1 1 ? -0.768 29.540 -16.633 1.00 0.00 1 MET A CA 7
ATOM 7497 C C . MET A 1 1 ? -1.677 28.354 -16.328 1.00 0.00 1 MET A C 7
ATOM 7498 O O . MET A 1 1 ? -2.784 28.257 -16.857 1.00 0.00 1 MET A O 7
ATOM 7514 N N . ARG A 1 2 ? -1.203 27.456 -15.472 1.00 0.00 2 ARG A N 7
ATOM 7515 C CA . ARG A 1 2 ? -1.974 26.276 -15.096 1.00 0.00 2 ARG A CA 7
ATOM 7516 C C . ARG A 1 2 ? -1.738 25.911 -13.635 1.00 0.00 2 ARG A C 7
ATOM 7517 O O . ARG A 1 2 ? -1.090 24.909 -13.332 1.00 0.00 2 ARG A O 7
ATOM 7538 N N . GLN A 1 3 ? -2.271 26.728 -12.732 1.00 0.00 3 GLN A N 7
ATOM 7539 C CA . GLN A 1 3 ? -2.120 26.490 -11.302 1.00 0.00 3 GLN A CA 7
ATOM 7540 C C . GLN A 1 3 ? -3.411 25.945 -10.700 1.00 0.00 3 GLN A C 7
ATOM 7541 O O . GLN A 1 3 ? -3.756 26.255 -9.560 1.00 0.00 3 GLN A O 7
ATOM 7555 N N . GLN A 1 4 ? -4.121 25.131 -11.474 1.00 0.00 4 GLN A N 7
ATOM 7556 C CA . GLN A 1 4 ? -5.374 24.542 -11.016 1.00 0.00 4 GLN A CA 7
ATOM 7557 C C . GLN A 1 4 ? -5.394 23.037 -11.268 1.00 0.00 4 GLN A C 7
ATOM 7558 O O . GLN A 1 4 ? -4.831 22.556 -12.252 1.00 0.00 4 GLN A O 7
ATOM 7572 N N . LEU A 1 5 ? -6.045 22.301 -10.374 1.00 0.00 5 LEU A N 7
ATOM 7573 C CA . LEU A 1 5 ? -6.135 20.851 -10.497 1.00 0.00 5 LEU A CA 7
ATOM 7574 C C . LEU A 1 5 ? -4.753 20.213 -10.416 1.00 0.00 5 LEU A C 7
ATOM 7575 O O . LEU A 1 5 ? -3.853 20.558 -11.181 1.00 0.00 5 LEU A O 7
ATOM 7591 N N . GLU A 1 6 ? -4.591 19.279 -9.485 1.00 0.00 6 GLU A N 7
ATOM 7592 C CA . GLU A 1 6 ? -3.316 18.595 -9.304 1.00 0.00 6 GLU A CA 7
ATOM 7593 C C . GLU A 1 6 ? -3.533 17.145 -8.884 1.00 0.00 6 GLU A C 7
ATOM 7594 O O . GLU A 1 6 ? -4.304 16.862 -7.967 1.00 0.00 6 GLU A O 7
ATOM 7606 N N . MET A 1 7 ? -2.848 16.230 -9.562 1.00 0.00 7 MET A N 7
ATOM 7607 C CA . MET A 1 7 ? -2.966 14.809 -9.260 1.00 0.00 7 MET A CA 7
ATOM 7608 C C . MET A 1 7 ? -2.195 14.454 -7.994 1.00 0.00 7 MET A C 7
ATOM 7609 O O . MET A 1 7 ? -1.340 15.217 -7.542 1.00 0.00 7 MET A O 7
ATOM 7623 N N . GLN A 1 8 ? -2.502 13.294 -7.424 1.00 0.00 8 GLN A N 7
ATOM 7624 C CA . GLN A 1 8 ? -1.835 12.840 -6.210 1.00 0.00 8 GLN A CA 7
ATOM 7625 C C . GLN A 1 8 ? -1.364 11.397 -6.354 1.00 0.00 8 GLN A C 7
ATOM 7626 O O . GLN A 1 8 ? -2.158 10.497 -6.631 1.00 0.00 8 GLN A O 7
ATOM 7640 N N . LYS A 1 9 ? -0.066 11.184 -6.168 1.00 0.00 9 LYS A N 7
ATOM 7641 C CA . LYS A 1 9 ? 0.516 9.851 -6.274 1.00 0.00 9 LYS A CA 7
ATOM 7642 C C . LYS A 1 9 ? 1.961 9.851 -5.787 1.00 0.00 9 LYS A C 7
ATOM 7643 O O . LYS A 1 9 ? 2.334 9.063 -4.918 1.00 0.00 9 LYS A O 7
ATOM 7662 N N . LYS A 1 10 ? 2.769 10.738 -6.356 1.00 0.00 10 LYS A N 7
ATOM 7663 C CA . LYS A 1 10 ? 4.174 10.839 -5.983 1.00 0.00 10 LYS A CA 7
ATOM 7664 C C . LYS A 1 10 ? 4.323 11.147 -4.498 1.00 0.00 10 LYS A C 7
ATOM 7665 O O . LYS A 1 10 ? 5.239 10.650 -3.840 1.00 0.00 10 LYS A O 7
ATOM 7684 N N . GLN A 1 11 ? 3.406 11.951 -3.965 1.00 0.00 11 GLN A N 7
ATOM 7685 C CA . GLN A 1 11 ? 3.432 12.291 -2.548 1.00 0.00 11 GLN A CA 7
ATOM 7686 C C . GLN A 1 11 ? 3.459 11.017 -1.716 1.00 0.00 11 GLN A C 7
ATOM 7687 O O . GLN A 1 11 ? 4.188 10.917 -0.729 1.00 0.00 11 GLN A O 7
ATOM 7701 N N . ILE A 1 12 ? 2.689 10.031 -2.157 1.00 0.00 12 ILE A N 7
ATOM 7702 C CA . ILE A 1 12 ? 2.640 8.739 -1.500 1.00 0.00 12 ILE A CA 7
ATOM 7703 C C . ILE A 1 12 ? 3.998 8.055 -1.565 1.00 0.00 12 ILE A C 7
ATOM 7704 O O . ILE A 1 12 ? 4.474 7.493 -0.579 1.00 0.00 12 ILE A O 7
ATOM 7720 N N . MET A 1 13 ? 4.622 8.122 -2.735 1.00 0.00 13 MET A N 7
ATOM 7721 C CA . MET A 1 13 ? 5.931 7.516 -2.949 1.00 0.00 13 MET A CA 7
ATOM 7722 C C . MET A 1 13 ? 6.932 8.003 -1.912 1.00 0.00 13 MET A C 7
ATOM 7723 O O . MET A 1 13 ? 7.811 7.254 -1.485 1.00 0.00 13 MET A O 7
ATOM 7737 N N . MET A 1 14 ? 6.782 9.250 -1.494 1.00 0.00 14 MET A N 7
ATOM 7738 C CA . MET A 1 14 ? 7.648 9.815 -0.476 1.00 0.00 14 MET A CA 7
ATOM 7739 C C . MET A 1 14 ? 7.159 9.421 0.923 1.00 0.00 14 MET A C 7
ATOM 7740 O O . MET A 1 14 ? 7.902 9.523 1.899 1.00 0.00 14 MET A O 7
ATOM 7754 N N . GLN A 1 15 ? 5.906 8.968 1.010 1.00 0.00 15 GLN A N 7
ATOM 7755 C CA . GLN A 1 15 ? 5.312 8.603 2.289 1.00 0.00 15 GLN A CA 7
ATOM 7756 C C . GLN A 1 15 ? 5.550 7.137 2.643 1.00 0.00 15 GLN A C 7
ATOM 7757 O O . GLN A 1 15 ? 5.997 6.827 3.747 1.00 0.00 15 GLN A O 7
ATOM 7771 N N . ILE A 1 16 ? 5.290 6.244 1.691 1.00 0.00 16 ILE A N 7
ATOM 7772 C CA . ILE A 1 16 ? 5.473 4.810 1.920 1.00 0.00 16 ILE A CA 7
ATOM 7773 C C . ILE A 1 16 ? 5.042 3.986 0.702 1.00 0.00 16 ILE A C 7
ATOM 7774 O O . ILE A 1 16 ? 4.547 2.868 0.840 1.00 0.00 16 ILE A O 7
ATOM 7790 N N . LEU A 1 17 ? 5.205 4.546 -0.490 1.00 0.00 17 LEU A N 7
ATOM 7791 C CA . LEU A 1 17 ? 4.834 3.839 -1.711 1.00 0.00 17 LEU A CA 7
ATOM 7792 C C . LEU A 1 17 ? 6.064 3.213 -2.355 1.00 0.00 17 LEU A C 7
ATOM 7793 O O . LEU A 1 17 ? 7.081 3.878 -2.548 1.00 0.00 17 LEU A O 7
ATOM 7809 N N . THR A 1 18 ? 5.957 1.941 -2.704 1.00 0.00 18 THR A N 7
ATOM 7810 C CA . THR A 1 18 ? 7.052 1.240 -3.355 1.00 0.00 18 THR A CA 7
ATOM 7811 C C . THR A 1 18 ? 6.661 0.860 -4.777 1.00 0.00 18 THR A C 7
ATOM 7812 O O . THR A 1 18 ? 5.530 0.439 -5.023 1.00 0.00 18 THR A O 7
ATOM 7823 N N . PRO A 1 19 ? 7.586 1.005 -5.739 1.00 0.00 19 PRO A N 7
ATOM 7824 C CA . PRO A 1 19 ? 7.313 0.664 -7.133 1.00 0.00 19 PRO A CA 7
ATOM 7825 C C . PRO A 1 19 ? 6.655 -0.702 -7.242 1.00 0.00 19 PRO A C 7
ATOM 7826 O O . PRO A 1 19 ? 5.832 -0.945 -8.126 1.00 0.00 19 PRO A O 7
ATOM 7837 N N . GLU A 1 20 ? 7.016 -1.585 -6.319 1.00 0.00 20 GLU A N 7
ATOM 7838 C CA . GLU A 1 20 ? 6.441 -2.919 -6.268 1.00 0.00 20 GLU A CA 7
ATOM 7839 C C . GLU A 1 20 ? 5.014 -2.873 -5.736 1.00 0.00 20 GLU A C 7
ATOM 7840 O O . GLU A 1 20 ? 4.159 -3.638 -6.163 1.00 0.00 20 GLU A O 7
ATOM 7852 N N . ALA A 1 21 ? 4.763 -1.969 -4.795 1.00 0.00 21 ALA A N 7
ATOM 7853 C CA . ALA A 1 21 ? 3.445 -1.858 -4.180 1.00 0.00 21 ALA A CA 7
ATOM 7854 C C . ALA A 1 21 ? 2.347 -1.712 -5.231 1.00 0.00 21 ALA A C 7
ATOM 7855 O O . ALA A 1 21 ? 1.379 -2.477 -5.244 1.00 0.00 21 ALA A O 7
ATOM 7862 N N . ARG A 1 22 ? 2.526 -0.759 -6.138 1.00 0.00 22 ARG A N 7
ATOM 7863 C CA . ARG A 1 22 ? 1.540 -0.504 -7.179 1.00 0.00 22 ARG A CA 7
ATOM 7864 C C . ARG A 1 22 ? 1.573 -1.586 -8.256 1.00 0.00 22 ARG A C 7
ATOM 7865 O O . ARG A 1 22 ? 0.534 -2.124 -8.637 1.00 0.00 22 ARG A O 7
ATOM 7886 N N . SER A 1 23 ? 2.768 -1.895 -8.747 1.00 0.00 23 SER A N 7
ATOM 7887 C CA . SER A 1 23 ? 2.928 -2.899 -9.793 1.00 0.00 23 SER A CA 7
ATOM 7888 C C . SER A 1 23 ? 2.514 -4.284 -9.305 1.00 0.00 23 SER A C 7
ATOM 7889 O O . SER A 1 23 ? 1.750 -4.982 -9.972 1.00 0.00 23 SER A O 7
ATOM 7897 N N . ARG A 1 24 ? 3.024 -4.683 -8.144 1.00 0.00 24 ARG A N 7
ATOM 7898 C CA . ARG A 1 24 ? 2.704 -5.989 -7.580 1.00 0.00 24 ARG A CA 7
ATOM 7899 C C . ARG A 1 24 ? 1.198 -6.171 -7.463 1.00 0.00 24 ARG A C 7
ATOM 7900 O O . ARG A 1 24 ? 0.654 -7.190 -7.890 1.00 0.00 24 ARG A O 7
ATOM 7921 N N . LEU A 1 25 ? 0.526 -5.184 -6.879 1.00 0.00 25 LEU A N 7
ATOM 7922 C CA . LEU A 1 25 ? -0.917 -5.262 -6.704 1.00 0.00 25 LEU A CA 7
ATOM 7923 C C . LEU A 1 25 ? -1.605 -5.582 -8.023 1.00 0.00 25 LEU A C 7
ATOM 7924 O O . LEU A 1 25 ? -2.377 -6.535 -8.115 1.00 0.00 25 LEU A O 7
ATOM 7940 N N . ALA A 1 26 ? -1.301 -4.791 -9.044 1.00 0.00 26 ALA A N 7
ATOM 7941 C CA . ALA A 1 26 ? -1.870 -5.001 -10.368 1.00 0.00 26 ALA A CA 7
ATOM 7942 C C . ALA A 1 26 ? -1.566 -6.407 -10.867 1.00 0.00 26 ALA A C 7
ATOM 7943 O O . ALA A 1 26 ? -2.376 -7.029 -11.554 1.00 0.00 26 ALA A O 7
ATOM 7950 N N . ASN A 1 27 ? -0.376 -6.882 -10.533 1.00 0.00 27 ASN A N 7
ATOM 7951 C CA . ASN A 1 27 ? 0.079 -8.203 -10.942 1.00 0.00 27 ASN A CA 7
ATOM 7952 C C . ASN A 1 27 ? -0.628 -9.312 -10.172 1.00 0.00 27 ASN A C 7
ATOM 7953 O O . ASN A 1 27 ? -1.043 -10.315 -10.753 1.00 0.00 27 ASN A O 7
ATOM 7964 N N . LEU A 1 28 ? -0.702 -9.158 -8.855 1.00 0.00 28 LEU A N 7
ATOM 7965 C CA . LEU A 1 28 ? -1.289 -10.178 -7.997 1.00 0.00 28 LEU A CA 7
ATOM 7966 C C . LEU A 1 28 ? -2.767 -10.411 -8.306 1.00 0.00 28 LEU A C 7
ATOM 7967 O O . LEU A 1 28 ? -3.302 -11.485 -8.046 1.00 0.00 28 LEU A O 7
ATOM 7983 N N . ARG A 1 29 ? -3.429 -9.403 -8.849 1.00 0.00 29 ARG A N 7
ATOM 7984 C CA . ARG A 1 29 ? -4.853 -9.514 -9.167 1.00 0.00 29 ARG A CA 7
ATOM 7985 C C . ARG A 1 29 ? -5.134 -10.772 -9.986 1.00 0.00 29 ARG A C 7
ATOM 7986 O O . ARG A 1 29 ? -6.234 -11.322 -9.938 1.00 0.00 29 ARG A O 7
ATOM 8007 N N . LEU A 1 30 ? -4.142 -11.210 -10.755 1.00 0.00 30 LEU A N 7
ATOM 8008 C CA . LEU A 1 30 ? -4.301 -12.375 -11.620 1.00 0.00 30 LEU A CA 7
ATOM 8009 C C . LEU A 1 30 ? -4.565 -13.661 -10.827 1.00 0.00 30 LEU A C 7
ATOM 8010 O O . LEU A 1 30 ? -5.061 -14.641 -11.386 1.00 0.00 30 LEU A O 7
ATOM 8026 N N . THR A 1 31 ? -4.219 -13.677 -9.539 1.00 0.00 31 THR A N 7
ATOM 8027 C CA . THR A 1 31 ? -4.436 -14.875 -8.726 1.00 0.00 31 THR A CA 7
ATOM 8028 C C . THR A 1 31 ? -5.751 -14.793 -7.953 1.00 0.00 31 THR A C 7
ATOM 8029 O O . THR A 1 31 ? -6.774 -15.304 -8.408 1.00 0.00 31 THR A O 7
ATOM 8040 N N . ARG A 1 32 ? -5.722 -14.175 -6.774 1.00 0.00 32 ARG A N 7
ATOM 8041 C CA . ARG A 1 32 ? -6.923 -14.088 -5.946 1.00 0.00 32 ARG A CA 7
ATOM 8042 C C . ARG A 1 32 ? -7.607 -12.729 -6.080 1.00 0.00 32 ARG A C 7
ATOM 8043 O O . ARG A 1 32 ? -6.979 -11.690 -5.879 1.00 0.00 32 ARG A O 7
ATOM 8064 N N . PRO A 1 33 ? -8.921 -12.718 -6.366 1.00 0.00 33 PRO A N 7
ATOM 8065 C CA . PRO A 1 33 ? -9.702 -11.484 -6.429 1.00 0.00 33 PRO A CA 7
ATOM 8066 C C . PRO A 1 33 ? -9.966 -10.909 -5.040 1.00 0.00 33 PRO A C 7
ATOM 8067 O O . PRO A 1 33 ? -10.245 -9.719 -4.890 1.00 0.00 33 PRO A O 7
ATOM 8078 N N . ASP A 1 34 ? -9.934 -11.782 -4.032 1.00 0.00 34 ASP A N 7
ATOM 8079 C CA . ASP A 1 34 ? -10.188 -11.374 -2.654 1.00 0.00 34 ASP A CA 7
ATOM 8080 C C . ASP A 1 34 ? -9.246 -10.262 -2.242 1.00 0.00 34 ASP A C 7
ATOM 8081 O O . ASP A 1 34 ? -9.664 -9.232 -1.715 1.00 0.00 34 ASP A O 7
ATOM 8090 N N . PHE A 1 35 ? -7.968 -10.491 -2.484 1.00 0.00 35 PHE A N 7
ATOM 8091 C CA . PHE A 1 35 ? -6.941 -9.532 -2.136 1.00 0.00 35 PHE A CA 7
ATOM 8092 C C . PHE A 1 35 ? -7.271 -8.156 -2.728 1.00 0.00 35 PHE A C 7
ATOM 8093 O O . PHE A 1 35 ? -7.318 -7.155 -2.016 1.00 0.00 35 PHE A O 7
ATOM 8110 N N . VAL A 1 36 ? -7.485 -8.122 -4.039 1.00 0.00 36 VAL A N 7
ATOM 8111 C CA . VAL A 1 36 ? -7.768 -6.871 -4.734 1.00 0.00 36 VAL A CA 7
ATOM 8112 C C . VAL A 1 36 ? -8.984 -6.167 -4.147 1.00 0.00 36 VAL A C 7
ATOM 8113 O O . VAL A 1 36 ? -8.931 -4.984 -3.833 1.00 0.00 36 VAL A O 7
ATOM 8126 N N . GLU A 1 37 ? -10.086 -6.893 -4.019 1.00 0.00 37 GLU A N 7
ATOM 8127 C CA . GLU A 1 37 ? -11.324 -6.309 -3.519 1.00 0.00 37 GLU A CA 7
ATOM 8128 C C . GLU A 1 37 ? -11.130 -5.651 -2.155 1.00 0.00 37 GLU A C 7
ATOM 8129 O O . GLU A 1 37 ? -11.483 -4.486 -1.965 1.00 0.00 37 GLU A O 7
ATOM 8141 N N . GLN A 1 38 ? -10.567 -6.395 -1.211 1.00 0.00 38 GLN A N 7
ATOM 8142 C CA . GLN A 1 38 ? -10.347 -5.878 0.132 1.00 0.00 38 GLN A CA 7
ATOM 8143 C C . GLN A 1 38 ? -9.257 -4.814 0.131 1.00 0.00 38 GLN A C 7
ATOM 8144 O O . GLN A 1 38 ? -9.447 -3.711 0.645 1.00 0.00 38 GLN A O 7
ATOM 8158 N N . ILE A 1 39 ? -8.119 -5.150 -0.463 1.00 0.00 39 ILE A N 7
ATOM 8159 C CA . ILE A 1 39 ? -6.994 -4.231 -0.535 1.00 0.00 39 ILE A CA 7
ATOM 8160 C C . ILE A 1 39 ? -7.371 -2.957 -1.292 1.00 0.00 39 ILE A C 7
ATOM 8161 O O . ILE A 1 39 ? -7.097 -1.855 -0.828 1.00 0.00 39 ILE A O 7
ATOM 8177 N N . GLU A 1 40 ? -8.011 -3.109 -2.444 1.00 0.00 40 GLU A N 7
ATOM 8178 C CA . GLU A 1 40 ? -8.401 -1.957 -3.248 1.00 0.00 40 GLU A CA 7
ATOM 8179 C C . GLU A 1 40 ? -9.209 -0.960 -2.424 1.00 0.00 40 GLU A C 7
ATOM 8180 O O . GLU A 1 40 ? -8.864 0.219 -2.357 1.00 0.00 40 GLU A O 7
ATOM 8192 N N . LEU A 1 41 ? -10.271 -1.439 -1.781 1.00 0.00 41 LEU A N 7
ATOM 8193 C CA . LEU A 1 41 ? -11.126 -0.570 -0.975 1.00 0.00 41 LEU A CA 7
ATOM 8194 C C . LEU A 1 41 ? -10.310 0.257 0.020 1.00 0.00 41 LEU A C 7
ATOM 8195 O O . LEU A 1 41 ? -10.410 1.485 0.053 1.00 0.00 41 LEU A O 7
ATOM 8211 N N . GLN A 1 42 ? -9.487 -0.417 0.817 1.00 0.00 42 GLN A N 7
ATOM 8212 C CA . GLN A 1 42 ? -8.669 0.261 1.816 1.00 0.00 42 GLN A CA 7
ATOM 8213 C C . GLN A 1 42 ? -7.526 1.036 1.165 1.00 0.00 42 GLN A C 7
ATOM 8214 O O . GLN A 1 42 ? -7.184 2.137 1.596 1.00 0.00 42 GLN A O 7
ATOM 8228 N N . LEU A 1 43 ? -6.937 0.447 0.133 1.00 0.00 43 LEU A N 7
ATOM 8229 C CA . LEU A 1 43 ? -5.821 1.066 -0.570 1.00 0.00 43 LEU A CA 7
ATOM 8230 C C . LEU A 1 43 ? -6.254 2.348 -1.275 1.00 0.00 43 LEU A C 7
ATOM 8231 O O . LEU A 1 43 ? -5.630 3.396 -1.111 1.00 0.00 43 LEU A O 7
ATOM 8247 N N . ILE A 1 44 ? -7.327 2.262 -2.056 1.00 0.00 44 ILE A N 7
ATOM 8248 C CA . ILE A 1 44 ? -7.833 3.425 -2.778 1.00 0.00 44 ILE A CA 7
ATOM 8249 C C . ILE A 1 44 ? -8.183 4.554 -1.816 1.00 0.00 44 ILE A C 7
ATOM 8250 O O . ILE A 1 44 ? -7.918 5.724 -2.091 1.00 0.00 44 ILE A O 7
ATOM 8266 N N . GLN A 1 45 ? -8.785 4.192 -0.688 1.00 0.00 45 GLN A N 7
ATOM 8267 C CA . GLN A 1 45 ? -9.192 5.173 0.307 1.00 0.00 45 GLN A CA 7
ATOM 8268 C C . GLN A 1 45 ? -7.991 5.898 0.905 1.00 0.00 45 GLN A C 7
ATOM 8269 O O . GLN A 1 45 ? -8.044 7.102 1.148 1.00 0.00 45 GLN A O 7
ATOM 8283 N N . LEU A 1 46 ? -6.914 5.161 1.152 1.00 0.00 46 LEU A N 7
ATOM 8284 C CA . LEU A 1 46 ? -5.720 5.741 1.760 1.00 0.00 46 LEU A CA 7
ATOM 8285 C C . LEU A 1 46 ? -5.057 6.761 0.839 1.00 0.00 46 LEU A C 7
ATOM 8286 O O . LEU A 1 46 ? -4.811 7.900 1.236 1.00 0.00 46 LEU A O 7
ATOM 8302 N N . ALA A 1 47 ? -4.774 6.349 -0.391 1.00 0.00 47 ALA A N 7
ATOM 8303 C CA . ALA A 1 47 ? -4.118 7.224 -1.355 1.00 0.00 47 ALA A CA 7
ATOM 8304 C C . ALA A 1 47 ? -5.069 8.295 -1.878 1.00 0.00 47 ALA A C 7
ATOM 8305 O O . ALA A 1 47 ? -4.754 9.485 -1.855 1.00 0.00 47 ALA A O 7
ATOM 8312 N N . GLN A 1 48 ? -6.225 7.864 -2.370 1.00 0.00 48 GLN A N 7
ATOM 8313 C CA . GLN A 1 48 ? -7.207 8.782 -2.932 1.00 0.00 48 GLN A CA 7
ATOM 8314 C C . GLN A 1 48 ? -7.933 9.570 -1.845 1.00 0.00 48 GLN A C 7
ATOM 8315 O O . GLN A 1 48 ? -8.262 10.741 -2.034 1.00 0.00 48 GLN A O 7
ATOM 8329 N N . MET A 1 49 ? -8.193 8.922 -0.714 1.00 0.00 49 MET A N 7
ATOM 8330 C CA . MET A 1 49 ? -8.905 9.569 0.384 1.00 0.00 49 MET A CA 7
ATOM 8331 C C . MET A 1 49 ? -8.001 9.771 1.596 1.00 0.00 49 MET A C 7
ATOM 8332 O O . MET A 1 49 ? -8.100 9.046 2.587 1.00 0.00 49 MET A O 7
ATOM 8346 N N . GLY A 1 50 ? -7.137 10.778 1.524 1.00 0.00 50 GLY A N 7
ATOM 8347 C CA . GLY A 1 50 ? -6.244 11.065 2.632 1.00 0.00 50 GLY A CA 7
ATOM 8348 C C . GLY A 1 50 ? -4.970 11.759 2.196 1.00 0.00 50 GLY A C 7
AT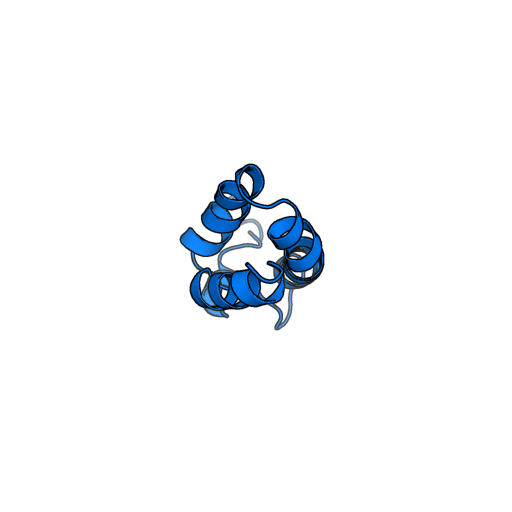OM 8349 O O . GLY A 1 50 ? -4.370 11.394 1.185 1.00 0.00 50 GLY A O 7
ATOM 8353 N N . ARG A 1 51 ? -4.554 12.760 2.965 1.00 0.00 51 ARG A N 7
ATOM 8354 C CA . ARG A 1 51 ? -3.337 13.504 2.662 1.00 0.00 51 ARG A CA 7
ATOM 8355 C C . ARG A 1 51 ? -2.114 12.788 3.222 1.00 0.00 51 ARG A C 7
ATOM 8356 O O . ARG A 1 51 ? -1.049 12.778 2.604 1.00 0.00 51 ARG A O 7
ATOM 8377 N N . VAL A 1 52 ? -2.276 12.188 4.395 1.00 0.00 52 VAL A N 7
ATOM 8378 C CA . VAL A 1 52 ? -1.189 11.462 5.041 1.00 0.00 52 VAL A CA 7
ATOM 8379 C C . VAL A 1 52 ? -1.282 9.965 4.759 1.00 0.00 52 VAL A C 7
ATOM 8380 O O . VAL A 1 52 ? -0.289 9.243 4.852 1.00 0.00 52 VAL A O 7
ATOM 8393 N N . ARG A 1 53 ? -2.481 9.504 4.410 1.00 0.00 53 ARG A N 7
ATOM 8394 C CA . ARG A 1 53 ? -2.703 8.093 4.117 1.00 0.00 53 ARG A CA 7
ATOM 8395 C C . ARG A 1 53 ? -2.055 7.701 2.792 1.00 0.00 53 ARG A C 7
ATOM 8396 O O . ARG A 1 53 ? -2.452 8.175 1.728 1.00 0.00 53 ARG A O 7
ATOM 8417 N N . SER A 1 54 ? -1.053 6.834 2.870 1.00 0.00 54 SER A N 7
ATOM 8418 C CA . SER A 1 54 ? -0.339 6.369 1.686 1.00 0.00 54 SER A CA 7
ATOM 8419 C C . SER A 1 54 ? -0.444 4.850 1.547 1.00 0.00 54 SER A C 7
ATOM 8420 O O . SER A 1 54 ? -0.658 4.138 2.528 1.00 0.00 54 SER A O 7
ATOM 8428 N N . LYS A 1 55 ? -0.285 4.366 0.320 1.00 0.00 55 LYS A N 7
ATOM 8429 C CA . LYS A 1 55 ? -0.427 2.949 0.016 1.00 0.00 55 LYS A CA 7
ATOM 8430 C C . LYS A 1 55 ? 0.440 2.079 0.908 1.00 0.00 55 LYS A C 7
ATOM 8431 O O . LYS A 1 55 ? 1.579 2.424 1.223 1.00 0.00 55 LYS A O 7
ATOM 8450 N N . ILE A 1 56 ? -0.094 0.917 1.257 1.00 0.00 56 ILE A N 7
ATOM 8451 C CA . ILE A 1 56 ? 0.651 -0.074 2.012 1.00 0.00 56 ILE A CA 7
ATOM 8452 C C . ILE A 1 56 ? 1.677 -0.724 1.073 1.00 0.00 56 ILE A C 7
ATOM 8453 O O . ILE A 1 56 ? 1.377 -0.995 -0.089 1.00 0.00 56 ILE A O 7
ATOM 8469 N N . THR A 1 57 ? 2.892 -0.930 1.567 1.00 0.00 57 THR A N 7
ATOM 8470 C CA . THR A 1 57 ? 3.966 -1.469 0.738 1.00 0.00 57 THR A CA 7
ATOM 8471 C C . THR A 1 57 ? 3.801 -2.966 0.506 1.00 0.00 57 THR A C 7
ATOM 8472 O O . THR A 1 57 ? 3.001 -3.623 1.165 1.00 0.00 57 THR A O 7
ATOM 8483 N N . ASP A 1 58 ? 4.568 -3.494 -0.445 1.00 0.00 58 ASP A N 7
ATOM 8484 C CA . ASP A 1 58 ? 4.504 -4.911 -0.789 1.00 0.00 58 ASP A CA 7
ATOM 8485 C C . ASP A 1 58 ? 4.642 -5.782 0.452 1.00 0.00 58 ASP A C 7
ATOM 8486 O O . ASP A 1 58 ? 4.166 -6.917 0.483 1.00 0.00 58 ASP A O 7
ATOM 8495 N N . GLU A 1 59 ? 5.295 -5.245 1.476 1.00 0.00 59 GLU A N 7
ATOM 8496 C CA . GLU A 1 59 ? 5.488 -5.974 2.723 1.00 0.00 59 GLU A CA 7
ATOM 8497 C C . GLU A 1 59 ? 4.177 -6.080 3.490 1.00 0.00 59 GLU A C 7
ATOM 8498 O O . GLU A 1 59 ? 3.742 -7.175 3.845 1.00 0.00 59 GLU A O 7
ATOM 8510 N N . GLN A 1 60 ? 3.536 -4.939 3.722 1.00 0.00 60 GLN A N 7
ATOM 8511 C CA . GLN A 1 60 ? 2.254 -4.920 4.410 1.00 0.00 60 GLN A CA 7
ATOM 8512 C C . GLN A 1 60 ? 1.168 -5.447 3.477 1.00 0.00 60 GLN A C 7
ATOM 8513 O O . GLN A 1 60 ? 0.201 -6.071 3.916 1.00 0.00 60 GLN A O 7
ATOM 8527 N N . LEU A 1 61 ? 1.370 -5.234 2.177 1.00 0.00 61 LEU A N 7
ATOM 8528 C CA . LEU A 1 61 ? 0.468 -5.756 1.158 1.00 0.00 61 LEU A CA 7
ATOM 8529 C C . LEU A 1 61 ? 0.560 -7.276 1.136 1.00 0.00 61 LEU A C 7
ATOM 8530 O O . LEU A 1 61 ? -0.450 -7.977 1.069 1.00 0.00 61 LEU A O 7
ATOM 8546 N N . LYS A 1 62 ? 1.794 -7.773 1.207 1.00 0.00 62 LYS A N 7
ATOM 8547 C CA . LYS A 1 62 ? 2.053 -9.206 1.226 1.00 0.00 62 LYS A CA 7
ATOM 8548 C C . LYS A 1 62 ? 1.330 -9.859 2.396 1.00 0.00 62 LYS A C 7
ATOM 8549 O O . LYS A 1 62 ? 0.645 -10.869 2.234 1.00 0.00 62 LYS A O 7
ATOM 8568 N N . GLU A 1 63 ? 1.486 -9.269 3.576 1.00 0.00 63 GLU A N 7
ATOM 8569 C CA . GLU A 1 63 ? 0.813 -9.759 4.768 1.00 0.00 63 GLU A CA 7
ATOM 8570 C C . GLU A 1 63 ? -0.693 -9.681 4.574 1.00 0.00 63 GLU A C 7
ATOM 8571 O O . GLU A 1 63 ? -1.443 -10.522 5.070 1.00 0.00 63 GLU A O 7
ATOM 8583 N N . LEU A 1 64 ? -1.123 -8.655 3.848 1.00 0.00 64 LEU A N 7
ATOM 8584 C CA . LEU A 1 64 ? -2.534 -8.461 3.558 1.00 0.00 64 LEU A CA 7
ATOM 8585 C C . LEU A 1 64 ? -3.039 -9.557 2.629 1.00 0.00 64 LEU A C 7
ATOM 8586 O O . LEU A 1 64 ? -4.175 -10.013 2.747 1.00 0.00 64 LEU A O 7
ATOM 8602 N N . LEU A 1 65 ? -2.176 -9.980 1.714 1.00 0.00 65 LEU A N 7
ATOM 8603 C CA . LEU A 1 65 ? -2.514 -11.020 0.761 1.00 0.00 65 LEU A CA 7
ATOM 8604 C C . LEU A 1 65 ? -2.673 -12.366 1.450 1.00 0.00 65 LEU A C 7
ATOM 8605 O O . LEU A 1 65 ? -3.505 -13.185 1.061 1.00 0.00 65 LEU A O 7
ATOM 8621 N N . LYS A 1 66 ? -1.860 -12.587 2.469 1.00 0.00 66 LYS A N 7
ATOM 8622 C CA . LYS A 1 66 ? -1.883 -13.839 3.205 1.00 0.00 66 LYS A CA 7
ATOM 8623 C C . LYS A 1 66 ? -3.133 -13.955 4.075 1.00 0.00 66 LYS A C 7
ATOM 8624 O O . LYS A 1 66 ? -3.744 -15.020 4.155 1.00 0.00 66 LYS A O 7
ATOM 8643 N N . ARG A 1 67 ? -3.512 -12.858 4.725 1.00 0.00 67 ARG A N 7
ATOM 8644 C CA . ARG A 1 67 ? -4.687 -12.857 5.591 1.00 0.00 67 ARG A CA 7
ATOM 8645 C C . ARG A 1 67 ? -5.979 -12.834 4.777 1.00 0.00 67 ARG A C 7
ATOM 8646 O O . ARG A 1 67 ? -6.944 -13.519 5.114 1.00 0.00 67 ARG A O 7
ATOM 8667 N N . VAL A 1 68 ? -5.997 -12.039 3.710 1.00 0.00 68 VAL A N 7
ATOM 8668 C CA . VAL A 1 68 ? -7.165 -11.929 2.856 1.00 0.00 68 VAL A CA 7
ATOM 8669 C C . VAL A 1 68 ? -7.480 -13.258 2.180 1.00 0.00 68 VAL A C 7
ATOM 8670 O O . VAL A 1 68 ? -8.642 -13.648 2.063 1.00 0.00 68 VAL A O 7
ATOM 8683 N N . ALA A 1 69 ? -6.435 -13.955 1.748 1.00 0.00 69 ALA A N 7
ATOM 8684 C CA . ALA A 1 69 ? -6.595 -15.239 1.077 1.00 0.00 69 ALA A CA 7
ATOM 8685 C C . ALA A 1 69 ? -7.252 -16.262 1.998 1.00 0.00 69 ALA A C 7
ATOM 8686 O O . ALA A 1 69 ? -6.730 -16.576 3.068 1.00 0.00 69 ALA A O 7
ATOM 8693 N N . GLY A 1 70 ? -8.403 -16.776 1.574 1.00 0.00 70 GLY A N 7
ATOM 8694 C CA . GLY A 1 70 ? -9.116 -17.759 2.370 1.00 0.00 70 GLY A CA 7
ATOM 8695 C C . GLY A 1 70 ? -10.463 -18.121 1.775 1.00 0.00 70 GLY A C 7
ATOM 8696 O O . GLY A 1 70 ? -11.117 -17.286 1.150 1.00 0.00 70 GLY A O 7
ATOM 8700 N N . LYS A 1 71 ? -10.879 -19.368 1.969 1.00 0.00 71 LYS A N 7
ATOM 8701 C CA . LYS A 1 71 ? -12.157 -19.839 1.447 1.00 0.00 71 LYS A CA 7
ATOM 8702 C C . LYS A 1 71 ? -12.496 -21.220 1.998 1.00 0.00 71 LYS A C 7
ATOM 8703 O O . LYS A 1 71 ? -13.566 -21.426 2.571 1.00 0.00 71 LYS A O 7
ATOM 8722 N N . LYS A 1 72 ? -11.577 -22.164 1.820 1.00 0.00 72 LYS A N 7
ATOM 8723 C CA . LYS A 1 72 ? -11.777 -23.528 2.297 1.00 0.00 72 LYS A CA 7
ATOM 8724 C C . LYS A 1 72 ? -12.833 -24.247 1.463 1.00 0.00 72 LYS A C 7
ATOM 8725 O O . LYS A 1 72 ? -12.626 -25.437 1.144 1.00 0.00 72 LYS A O 7
ATOM 8744 N N . MET A 1 1 ? -11.233 28.923 -14.941 1.00 0.00 1 MET A N 8
ATOM 8745 C CA . MET A 1 1 ? -11.076 27.537 -15.456 1.00 0.00 1 MET A CA 8
ATOM 8746 C C . MET A 1 1 ? -10.571 26.595 -14.368 1.00 0.00 1 MET A C 8
ATOM 8747 O O . MET A 1 1 ? -9.374 26.535 -14.091 1.00 0.00 1 MET A O 8
ATOM 8763 N N . ARG A 1 2 ? -11.494 25.858 -13.757 1.00 0.00 2 ARG A N 8
ATOM 8764 C CA . ARG A 1 2 ? -11.144 24.914 -12.701 1.00 0.00 2 ARG A CA 8
ATOM 8765 C C . ARG A 1 2 ? -10.291 25.584 -11.629 1.00 0.00 2 ARG A C 8
ATOM 8766 O O . ARG A 1 2 ? -9.951 26.762 -11.738 1.00 0.00 2 ARG A O 8
ATOM 8787 N N . GLN A 1 3 ? -9.951 24.827 -10.591 1.00 0.00 3 GLN A N 8
ATOM 8788 C CA . GLN A 1 3 ? -9.145 25.350 -9.495 1.00 0.00 3 GLN A CA 8
ATOM 8789 C C . GLN A 1 3 ? -8.128 24.317 -9.020 1.00 0.00 3 GLN A C 8
ATOM 8790 O O . GLN A 1 3 ? -8.478 23.351 -8.343 1.00 0.00 3 GLN A O 8
ATOM 8804 N N . GLN A 1 4 ? -6.865 24.532 -9.374 1.00 0.00 4 GLN A N 8
ATOM 8805 C CA . GLN A 1 4 ? -5.792 23.628 -8.977 1.00 0.00 4 GLN A CA 8
ATOM 8806 C C . GLN A 1 4 ? -6.059 22.206 -9.465 1.00 0.00 4 GLN A C 8
ATOM 8807 O O . GLN A 1 4 ? -5.556 21.795 -10.512 1.00 0.00 4 GLN A O 8
ATOM 8821 N N . LEU A 1 5 ? -6.840 21.456 -8.695 1.00 0.00 5 LEU A N 8
ATOM 8822 C CA . LEU A 1 5 ? -7.161 20.076 -9.045 1.00 0.00 5 LEU A CA 8
ATOM 8823 C C . LEU A 1 5 ? -5.893 19.237 -9.167 1.00 0.00 5 LEU A C 8
ATOM 8824 O O . LEU A 1 5 ? -5.351 19.070 -10.260 1.00 0.00 5 LEU A O 8
ATOM 8840 N N . GLU A 1 6 ? -5.426 18.711 -8.040 1.00 0.00 6 GLU A N 8
ATOM 8841 C CA . GLU A 1 6 ? -4.221 17.890 -8.022 1.00 0.00 6 GLU A CA 8
ATOM 8842 C C . GLU A 1 6 ? -4.537 16.448 -8.407 1.00 0.00 6 GLU A C 8
ATOM 8843 O O . GLU A 1 6 ? -5.700 16.080 -8.574 1.00 0.00 6 GLU A O 8
ATOM 8855 N N . MET A 1 7 ? -3.495 15.636 -8.550 1.00 0.00 7 MET A N 8
ATOM 8856 C CA . MET A 1 7 ? -3.659 14.235 -8.918 1.00 0.00 7 MET A CA 8
ATOM 8857 C C . MET A 1 7 ? -3.365 13.321 -7.734 1.00 0.00 7 MET A C 8
ATOM 8858 O O . MET A 1 7 ? -3.941 12.240 -7.612 1.00 0.00 7 MET A O 8
ATOM 8872 N N . GLN A 1 8 ? -2.463 13.763 -6.862 1.00 0.00 8 GLN A N 8
ATOM 8873 C CA . GLN A 1 8 ? -2.092 12.984 -5.686 1.00 0.00 8 GLN A CA 8
ATOM 8874 C C . GLN A 1 8 ? -1.301 11.743 -6.083 1.00 0.00 8 GLN A C 8
ATOM 8875 O O . GLN A 1 8 ? -1.858 10.785 -6.621 1.00 0.00 8 GLN A O 8
ATOM 8889 N N . LYS A 1 9 ? 0.001 11.766 -5.816 1.00 0.00 9 LYS A N 8
ATOM 8890 C CA . LYS A 1 9 ? 0.869 10.643 -6.149 1.00 0.00 9 LYS A CA 8
ATOM 8891 C C . LYS A 1 9 ? 2.120 10.640 -5.277 1.00 0.00 9 LYS A C 8
ATOM 8892 O O . LYS A 1 9 ? 2.386 9.679 -4.558 1.00 0.00 9 LYS A O 8
ATOM 8911 N N . LYS A 1 10 ? 2.890 11.721 -5.357 1.00 0.00 10 LYS A N 8
ATOM 8912 C CA . LYS A 1 10 ? 4.121 11.844 -4.586 1.00 0.00 10 LYS A CA 8
ATOM 8913 C C . LYS A 1 10 ? 3.859 11.664 -3.094 1.00 0.00 10 LYS A C 8
ATOM 8914 O O . LYS A 1 10 ? 4.702 11.144 -2.364 1.00 0.00 10 LYS A O 8
ATOM 8933 N N . GLN A 1 11 ? 2.688 12.106 -2.646 1.00 0.00 11 GLN A N 8
ATOM 8934 C CA . GLN A 1 11 ? 2.323 12.010 -1.239 1.00 0.00 11 GLN A CA 8
ATOM 8935 C C . GLN A 1 11 ? 2.440 10.576 -0.733 1.00 0.00 11 GLN A C 8
ATOM 8936 O O . GLN A 1 11 ? 2.976 10.332 0.348 1.00 0.00 11 GLN A O 8
ATOM 8950 N N . ILE A 1 12 ? 1.930 9.630 -1.514 1.00 0.00 12 ILE A N 8
ATOM 8951 C CA . ILE A 1 12 ? 1.984 8.220 -1.138 1.00 0.00 12 ILE A CA 8
ATOM 8952 C C . ILE A 1 12 ? 3.403 7.687 -1.267 1.00 0.00 12 ILE A C 8
ATOM 8953 O O . ILE A 1 12 ? 3.908 7.006 -0.374 1.00 0.00 12 ILE A O 8
ATOM 8969 N N . MET A 1 13 ? 4.041 8.007 -2.386 1.00 0.00 13 MET A N 8
ATOM 8970 C CA . MET A 1 13 ? 5.394 7.574 -2.650 1.00 0.00 13 MET A CA 8
ATOM 8971 C C . MET A 1 13 ? 6.323 7.965 -1.512 1.00 0.00 13 MET A C 8
ATOM 8972 O O . MET A 1 13 ? 7.264 7.242 -1.185 1.00 0.00 13 MET A O 8
ATOM 8986 N N . MET A 1 14 ? 6.052 9.113 -0.913 1.00 0.00 14 MET A N 8
ATOM 8987 C CA . MET A 1 14 ? 6.847 9.601 0.192 1.00 0.00 14 MET A CA 8
ATOM 8988 C C . MET A 1 14 ? 6.388 8.986 1.518 1.00 0.00 14 MET A C 8
ATOM 8989 O O . MET A 1 14 ? 7.101 9.060 2.518 1.00 0.00 14 MET A O 8
ATOM 9003 N N . GLN A 1 15 ? 5.185 8.408 1.535 1.00 0.00 15 GLN A N 8
ATOM 9004 C CA . GLN A 1 15 ? 4.637 7.854 2.771 1.00 0.00 15 GLN A CA 8
ATOM 9005 C C . GLN A 1 15 ? 5.012 6.388 2.973 1.00 0.00 15 GLN A C 8
ATOM 9006 O O . GLN A 1 15 ? 5.518 6.030 4.031 1.00 0.00 15 GLN A O 8
ATOM 9020 N N . ILE A 1 16 ? 4.837 5.568 1.934 1.00 0.00 16 ILE A N 8
ATOM 9021 C CA . ILE A 1 16 ? 5.178 4.139 2.000 1.00 0.00 16 ILE A CA 8
ATOM 9022 C C . ILE A 1 16 ? 4.858 3.427 0.686 1.00 0.00 16 ILE A C 8
ATOM 9023 O O . ILE A 1 16 ? 4.478 2.256 0.687 1.00 0.00 16 ILE A O 8
ATOM 9039 N N . LEU A 1 17 ? 4.991 4.132 -0.430 1.00 0.00 17 LEU A N 8
ATOM 9040 C CA . LEU A 1 17 ? 4.700 3.543 -1.733 1.00 0.00 17 LEU A CA 8
ATOM 9041 C C . LEU A 1 17 ? 5.970 3.018 -2.394 1.00 0.00 17 LEU A C 8
ATOM 9042 O O . LEU A 1 17 ? 6.980 3.718 -2.468 1.00 0.00 17 LEU A O 8
ATOM 9058 N N . THR A 1 18 ? 5.900 1.794 -2.898 1.00 0.00 18 THR A N 8
ATOM 9059 C CA . THR A 1 18 ? 7.028 1.189 -3.591 1.00 0.00 18 THR A CA 8
ATOM 9060 C C . THR A 1 18 ? 6.659 0.902 -5.043 1.00 0.00 18 THR A C 8
ATOM 9061 O O . THR A 1 18 ? 5.514 0.562 -5.342 1.00 0.00 18 THR A O 8
ATOM 9072 N N . PRO A 1 19 ? 7.615 1.053 -5.972 1.00 0.00 19 PRO A N 8
ATOM 9073 C CA . PRO A 1 19 ? 7.376 0.798 -7.391 1.00 0.00 19 PRO A CA 8
ATOM 9074 C C . PRO A 1 19 ? 6.670 -0.534 -7.605 1.00 0.00 19 PRO A C 8
ATOM 9075 O O . PRO A 1 19 ? 5.789 -0.656 -8.456 1.00 0.00 19 PRO A O 8
ATOM 9086 N N . GLU A 1 20 ? 7.059 -1.528 -6.815 1.00 0.00 20 GLU A N 8
ATOM 9087 C CA . GLU A 1 20 ? 6.456 -2.851 -6.889 1.00 0.00 20 GLU A CA 8
ATOM 9088 C C . GLU A 1 20 ? 5.058 -2.854 -6.279 1.00 0.00 20 GLU A C 8
ATOM 9089 O O . GLU A 1 20 ? 4.188 -3.608 -6.707 1.00 0.00 20 GLU A O 8
ATOM 9101 N N . ALA A 1 21 ? 4.853 -2.028 -5.258 1.00 0.00 21 ALA A N 8
ATOM 9102 C CA . ALA A 1 21 ? 3.571 -1.977 -4.560 1.00 0.00 21 ALA A CA 8
ATOM 9103 C C . ALA A 1 21 ? 2.405 -1.768 -5.523 1.00 0.00 21 ALA A C 8
ATOM 9104 O O . ALA A 1 21 ? 1.424 -2.515 -5.493 1.00 0.00 21 ALA A O 8
ATOM 9111 N N . ARG A 1 22 ? 2.514 -0.762 -6.384 1.00 0.00 22 ARG A N 8
ATOM 9112 C CA . ARG A 1 22 ? 1.448 -0.456 -7.332 1.00 0.00 22 ARG A CA 8
ATOM 9113 C C . ARG A 1 22 ? 1.380 -1.497 -8.444 1.00 0.00 22 ARG A C 8
ATOM 9114 O O . ARG A 1 22 ? 0.310 -2.029 -8.744 1.00 0.00 22 ARG A O 8
ATOM 9135 N N . SER A 1 23 ? 2.525 -1.788 -9.053 1.00 0.00 23 SER A N 8
ATOM 9136 C CA . SER A 1 23 ? 2.586 -2.760 -10.139 1.00 0.00 23 SER A CA 8
ATOM 9137 C C . SER A 1 23 ? 2.184 -4.149 -9.658 1.00 0.00 23 SER A C 8
ATOM 9138 O O . SER A 1 23 ? 1.456 -4.866 -10.344 1.00 0.00 23 SER A O 8
ATOM 9146 N N . ARG A 1 24 ? 2.666 -4.526 -8.479 1.00 0.00 24 ARG A N 8
ATOM 9147 C CA . ARG A 1 24 ? 2.350 -5.830 -7.911 1.00 0.00 24 ARG A CA 8
ATOM 9148 C C . ARG A 1 24 ? 0.845 -6.012 -7.784 1.00 0.00 24 ARG A C 8
ATOM 9149 O O . ARG A 1 24 ? 0.289 -7.009 -8.245 1.00 0.00 24 ARG A O 8
ATOM 9170 N N . LEU A 1 25 ? 0.184 -5.037 -7.164 1.00 0.00 25 LEU A N 8
ATOM 9171 C CA . LEU A 1 25 ? -1.262 -5.093 -6.989 1.00 0.00 25 LEU A CA 8
ATOM 9172 C C . LEU A 1 25 ? -1.950 -5.385 -8.316 1.00 0.00 25 LEU A C 8
ATOM 9173 O O . LEU A 1 25 ? -2.787 -6.284 -8.412 1.00 0.00 25 LEU A O 8
ATOM 9189 N N . ALA A 1 26 ? -1.570 -4.637 -9.344 1.00 0.00 26 ALA A N 8
ATOM 9190 C CA . ALA A 1 26 ? -2.117 -4.835 -10.679 1.00 0.00 26 ALA A CA 8
ATOM 9191 C C . ALA A 1 26 ? -1.917 -6.275 -11.129 1.00 0.00 26 ALA A C 8
ATOM 9192 O O . ALA A 1 26 ? -2.814 -6.896 -11.701 1.00 0.00 26 ALA A O 8
ATOM 9199 N N . ASN A 1 27 ? -0.724 -6.794 -10.866 1.00 0.00 27 ASN A N 8
ATOM 9200 C CA . ASN A 1 27 ? -0.367 -8.156 -11.231 1.00 0.00 27 ASN A CA 8
ATOM 9201 C C . ASN A 1 27 ? -1.128 -9.169 -10.391 1.00 0.00 27 ASN A C 8
ATOM 9202 O O . ASN A 1 27 ? -1.593 -10.187 -10.891 1.00 0.00 27 ASN A O 8
ATOM 9213 N N . LEU A 1 28 ? -1.241 -8.879 -9.105 1.00 0.00 28 LEU A N 8
ATOM 9214 C CA . LEU A 1 28 ? -1.910 -9.769 -8.171 1.00 0.00 28 LEU A CA 8
ATOM 9215 C C . LEU A 1 28 ? -3.295 -10.172 -8.673 1.00 0.00 28 LEU A C 8
ATOM 9216 O O . LEU A 1 28 ? -3.831 -11.207 -8.283 1.00 0.00 28 LEU A O 8
ATOM 9232 N N . ARG A 1 29 ? -3.877 -9.339 -9.524 1.00 0.00 29 ARG A N 8
ATOM 9233 C CA . ARG A 1 29 ? -5.211 -9.594 -10.058 1.00 0.00 29 ARG A CA 8
ATOM 9234 C C . ARG A 1 29 ? -5.326 -11.009 -10.629 1.00 0.00 29 ARG A C 8
ATOM 9235 O O . ARG A 1 29 ? -6.358 -11.662 -10.474 1.00 0.00 29 ARG A O 8
ATOM 9256 N N . LEU A 1 30 ? -4.268 -11.484 -11.285 1.00 0.00 30 LEU A N 8
ATOM 9257 C CA . LEU A 1 30 ? -4.285 -12.806 -11.892 1.00 0.00 30 LEU A CA 8
ATOM 9258 C C . LEU A 1 30 ? -3.911 -13.906 -10.894 1.00 0.00 30 LEU A C 8
ATOM 9259 O O . LEU A 1 30 ? -3.701 -15.054 -11.285 1.00 0.00 30 LEU A O 8
ATOM 9275 N N . THR A 1 31 ? -3.844 -13.563 -9.609 1.00 0.00 31 THR A N 8
ATOM 9276 C CA . THR A 1 31 ? -3.537 -14.551 -8.578 1.00 0.00 31 THR A CA 8
ATOM 9277 C C . THR A 1 31 ? -4.779 -14.853 -7.745 1.00 0.00 31 THR A C 8
ATOM 9278 O O . THR A 1 31 ? -5.465 -15.848 -7.978 1.00 0.00 31 THR A O 8
ATOM 9289 N N . ARG A 1 32 ? -5.073 -13.978 -6.790 1.00 0.00 32 ARG A N 8
ATOM 9290 C CA . ARG A 1 32 ? -6.257 -14.135 -5.953 1.00 0.00 32 ARG A CA 8
ATOM 9291 C C . ARG A 1 32 ? -7.130 -12.886 -6.028 1.00 0.00 32 ARG A C 8
ATOM 9292 O O . ARG A 1 32 ? -6.637 -11.770 -5.872 1.00 0.00 32 ARG A O 8
ATOM 9313 N N . PRO A 1 33 ? -8.441 -13.051 -6.265 1.00 0.00 33 PRO A N 8
ATOM 9314 C CA . PRO A 1 33 ? -9.369 -11.921 -6.331 1.00 0.00 33 PRO A CA 8
ATOM 9315 C C . PRO A 1 33 ? -9.586 -11.288 -4.961 1.00 0.00 33 PRO A C 8
ATOM 9316 O O . PRO A 1 33 ? -9.998 -10.133 -4.857 1.00 0.00 33 PRO A O 8
ATOM 9327 N N . ASP A 1 34 ? -9.318 -12.060 -3.909 1.00 0.00 34 ASP A N 8
ATOM 9328 C CA . ASP A 1 34 ? -9.463 -11.570 -2.545 1.00 0.00 34 ASP A CA 8
ATOM 9329 C C . ASP A 1 34 ? -8.469 -10.453 -2.282 1.00 0.00 34 ASP A C 8
ATOM 9330 O O . ASP A 1 34 ? -8.816 -9.415 -1.716 1.00 0.00 34 ASP A O 8
ATOM 9339 N N . PHE A 1 35 ? -7.245 -10.650 -2.748 1.00 0.00 35 PHE A N 8
ATOM 9340 C CA . PHE A 1 35 ? -6.194 -9.662 -2.576 1.00 0.00 35 PHE A CA 8
ATOM 9341 C C . PHE A 1 35 ? -6.653 -8.298 -3.079 1.00 0.00 35 PHE A C 8
ATOM 9342 O O . PHE A 1 35 ? -6.649 -7.319 -2.340 1.00 0.00 35 PHE A O 8
ATOM 9359 N N . VAL A 1 36 ? -7.079 -8.251 -4.329 1.00 0.00 36 VAL A N 8
ATOM 9360 C CA . VAL A 1 36 ? -7.483 -6.998 -4.940 1.00 0.00 36 VAL A CA 8
ATOM 9361 C C . VAL A 1 36 ? -8.689 -6.375 -4.247 1.00 0.00 36 VAL A C 8
ATOM 9362 O O . VAL A 1 36 ? -8.688 -5.184 -3.945 1.00 0.00 36 VAL A O 8
ATOM 9375 N N . GLU A 1 37 ? -9.726 -7.170 -4.023 1.00 0.00 37 GLU A N 8
ATOM 9376 C CA . GLU A 1 37 ? -10.958 -6.661 -3.429 1.00 0.00 37 GLU A CA 8
ATOM 9377 C C . GLU A 1 37 ? -10.703 -5.947 -2.104 1.00 0.00 37 GLU A C 8
ATOM 9378 O O . GLU A 1 37 ? -11.108 -4.797 -1.926 1.00 0.00 37 GLU A O 8
ATOM 9390 N N . GLN A 1 38 ? -10.018 -6.616 -1.183 1.00 0.00 38 GLN A N 8
ATOM 9391 C CA . GLN A 1 38 ? -9.739 -6.035 0.119 1.00 0.00 38 GLN A CA 8
ATOM 9392 C C . GLN A 1 38 ? -8.686 -4.941 0.014 1.00 0.00 38 GLN A C 8
ATOM 9393 O O . GLN A 1 38 ? -8.879 -3.830 0.508 1.00 0.00 38 GLN A O 8
ATOM 9407 N N . ILE A 1 39 ? -7.572 -5.260 -0.633 1.00 0.00 39 ILE A N 8
ATOM 9408 C CA . ILE A 1 39 ? -6.491 -4.301 -0.803 1.00 0.00 39 ILE A CA 8
ATOM 9409 C C . ILE A 1 39 ? -6.991 -3.047 -1.523 1.00 0.00 39 ILE A C 8
ATOM 9410 O O . ILE A 1 39 ? -6.696 -1.928 -1.106 1.00 0.00 39 ILE A O 8
ATOM 9426 N N . GLU A 1 40 ? -7.750 -3.235 -2.599 1.00 0.00 40 GLU A N 8
ATOM 9427 C CA . GLU A 1 40 ? -8.277 -2.103 -3.355 1.00 0.00 40 GLU A CA 8
ATOM 9428 C C . GLU A 1 40 ? -9.054 -1.162 -2.444 1.00 0.00 40 GLU A C 8
ATOM 9429 O O . GLU A 1 40 ? -8.794 0.040 -2.415 1.00 0.00 40 GLU A O 8
ATOM 9441 N N . LEU A 1 41 ? -10.002 -1.715 -1.690 1.00 0.00 41 LEU A N 8
ATOM 9442 C CA . LEU A 1 41 ? -10.806 -0.914 -0.775 1.00 0.00 41 LEU A CA 8
ATOM 9443 C C . LEU A 1 41 ? -9.914 -0.049 0.110 1.00 0.00 41 LEU A C 8
ATOM 9444 O O . LEU A 1 41 ? -10.143 1.154 0.260 1.00 0.00 41 LEU A O 8
ATOM 9460 N N . GLN A 1 42 ? -8.878 -0.664 0.670 1.00 0.00 42 GLN A N 8
ATOM 9461 C CA . GLN A 1 42 ? -7.939 0.047 1.529 1.00 0.00 42 GLN A CA 8
ATOM 9462 C C . GLN A 1 42 ? -7.040 0.966 0.708 1.00 0.00 42 GLN A C 8
ATOM 9463 O O . GLN A 1 42 ? -6.690 2.061 1.147 1.00 0.00 42 GLN A O 8
ATOM 9477 N N . LEU A 1 43 ? -6.674 0.517 -0.490 1.00 0.00 43 LEU A N 8
ATOM 9478 C CA . LEU A 1 43 ? -5.810 1.300 -1.365 1.00 0.00 43 LEU A CA 8
ATOM 9479 C C . LEU A 1 43 ? -6.533 2.533 -1.891 1.00 0.00 43 LEU A C 8
ATOM 9480 O O . LEU A 1 43 ? -6.037 3.652 -1.772 1.00 0.00 43 LEU A O 8
ATOM 9496 N N . ILE A 1 44 ? -7.712 2.322 -2.464 1.00 0.00 44 ILE A N 8
ATOM 9497 C CA . ILE A 1 44 ? -8.498 3.419 -3.013 1.00 0.00 44 ILE A CA 8
ATOM 9498 C C . ILE A 1 44 ? -8.766 4.479 -1.955 1.00 0.00 44 ILE A C 8
ATOM 9499 O O . ILE A 1 44 ? -8.690 5.676 -2.229 1.00 0.00 44 ILE A O 8
ATOM 9515 N N . GLN A 1 45 ? -9.064 4.034 -0.739 1.00 0.00 45 GLN A N 8
ATOM 9516 C CA . GLN A 1 45 ? -9.344 4.952 0.356 1.00 0.00 45 GLN A CA 8
ATOM 9517 C C . GLN A 1 45 ? -8.073 5.651 0.832 1.00 0.00 45 GLN A C 8
ATOM 9518 O O . GLN A 1 45 ? -8.053 6.869 1.000 1.00 0.00 45 GLN A O 8
ATOM 9532 N N . LEU A 1 46 ? -7.021 4.872 1.064 1.00 0.00 46 LEU A N 8
ATOM 9533 C CA . LEU A 1 46 ? -5.761 5.420 1.554 1.00 0.00 46 LEU A CA 8
ATOM 9534 C C . LEU A 1 46 ? -5.042 6.248 0.490 1.00 0.00 46 LEU A C 8
ATOM 9535 O O . LEU A 1 46 ? -4.685 7.399 0.726 1.00 0.00 46 LEU A O 8
ATOM 9551 N N . ALA A 1 47 ? -4.830 5.659 -0.681 1.00 0.00 47 ALA A N 8
ATOM 9552 C CA . ALA A 1 47 ? -4.110 6.342 -1.753 1.00 0.00 47 ALA A CA 8
ATOM 9553 C C . ALA A 1 47 ? -4.785 7.655 -2.140 1.00 0.00 47 ALA A C 8
ATOM 9554 O O . ALA A 1 47 ? -4.133 8.694 -2.229 1.00 0.00 47 ALA A O 8
ATOM 9561 N N . GLN A 1 48 ? -6.090 7.603 -2.376 1.00 0.00 48 GLN A N 8
ATOM 9562 C CA . GLN A 1 48 ? -6.840 8.790 -2.771 1.00 0.00 48 GLN A CA 8
ATOM 9563 C C . GLN A 1 48 ? -6.718 9.898 -1.728 1.00 0.00 48 GLN A C 8
ATOM 9564 O O . GLN A 1 48 ? -6.665 11.079 -2.070 1.00 0.00 48 GLN A O 8
ATOM 9578 N N . MET A 1 49 ? -6.678 9.513 -0.457 1.00 0.00 49 MET A N 8
ATOM 9579 C CA . MET A 1 49 ? -6.563 10.483 0.626 1.00 0.00 49 MET A CA 8
ATOM 9580 C C . MET A 1 49 ? -5.395 11.433 0.382 1.00 0.00 49 MET A C 8
ATOM 9581 O O . MET A 1 49 ? -5.578 12.539 -0.126 1.00 0.00 49 MET A O 8
ATOM 9595 N N . GLY A 1 50 ? -4.194 10.992 0.741 1.00 0.00 50 GLY A N 8
ATOM 9596 C CA . GLY A 1 50 ? -3.015 11.812 0.543 1.00 0.00 50 GLY A CA 8
ATOM 9597 C C . GLY A 1 50 ? -2.608 12.564 1.794 1.00 0.00 50 GLY A C 8
ATOM 9598 O O . GLY A 1 50 ? -1.420 12.699 2.086 1.00 0.00 50 GLY A O 8
ATOM 9602 N N . ARG A 1 51 ? -3.595 13.057 2.536 1.00 0.00 51 ARG A N 8
ATOM 9603 C CA . ARG A 1 51 ? -3.332 13.802 3.761 1.00 0.00 51 ARG A CA 8
ATOM 9604 C C . ARG A 1 51 ? -2.370 13.040 4.669 1.00 0.00 51 ARG A C 8
ATOM 9605 O O . ARG A 1 51 ? -1.219 13.440 4.846 1.00 0.00 51 ARG A O 8
ATOM 9626 N N . VAL A 1 52 ? -2.851 11.942 5.241 1.00 0.00 52 VAL A N 8
ATOM 9627 C CA . VAL A 1 52 ? -2.034 11.124 6.131 1.00 0.00 52 VAL A CA 8
ATOM 9628 C C . VAL A 1 52 ? -2.326 9.642 5.931 1.00 0.00 52 VAL A C 8
ATOM 9629 O O . VAL A 1 52 ? -2.195 8.842 6.859 1.00 0.00 52 VAL A O 8
ATOM 9642 N N . ARG A 1 53 ? -2.724 9.281 4.717 1.00 0.00 53 ARG A N 8
ATOM 9643 C CA . ARG A 1 53 ? -3.040 7.896 4.396 1.00 0.00 53 ARG A CA 8
ATOM 9644 C C . ARG A 1 53 ? -2.462 7.506 3.040 1.00 0.00 53 ARG A C 8
ATOM 9645 O O . ARG A 1 53 ? -2.783 8.113 2.019 1.00 0.00 53 ARG A O 8
ATOM 9666 N N . SER A 1 54 ? -1.575 6.518 3.045 1.00 0.00 54 SER A N 8
ATOM 9667 C CA . SER A 1 54 ? -0.939 6.047 1.820 1.00 0.00 54 SER A CA 8
ATOM 9668 C C . SER A 1 54 ? -1.211 4.561 1.595 1.00 0.00 54 SER A C 8
ATOM 9669 O O . SER A 1 54 ? -1.362 3.801 2.552 1.00 0.00 54 SER A O 8
ATOM 9677 N N . LYS A 1 55 ? -1.242 4.141 0.331 1.00 0.00 55 LYS A N 8
ATOM 9678 C CA . LYS A 1 55 ? -1.472 2.743 0.003 1.00 0.00 55 LYS A CA 8
ATOM 9679 C C . LYS A 1 55 ? -0.400 1.858 0.633 1.00 0.00 55 LYS A C 8
ATOM 9680 O O . LYS A 1 55 ? 0.757 2.255 0.758 1.00 0.00 55 LYS A O 8
ATOM 9699 N N . ILE A 1 56 ? -0.808 0.668 1.047 1.00 0.00 56 ILE A N 8
ATOM 9700 C CA . ILE A 1 56 ? 0.091 -0.277 1.696 1.00 0.00 56 ILE A CA 8
ATOM 9701 C C . ILE A 1 56 ? 1.198 -0.752 0.754 1.00 0.00 56 ILE A C 8
ATOM 9702 O O . ILE A 1 56 ? 0.986 -0.898 -0.450 1.00 0.00 56 ILE A O 8
ATOM 9718 N N . THR A 1 57 ? 2.389 -0.973 1.315 1.00 0.00 57 THR A N 8
ATOM 9719 C CA . THR A 1 57 ? 3.549 -1.399 0.531 1.00 0.00 57 THR A CA 8
ATOM 9720 C C . THR A 1 57 ? 3.454 -2.869 0.138 1.00 0.00 57 THR A C 8
ATOM 9721 O O . THR A 1 57 ? 2.705 -3.637 0.739 1.00 0.00 57 THR A O 8
ATOM 9732 N N . ASP A 1 58 ? 4.226 -3.249 -0.878 1.00 0.00 58 ASP A N 8
ATOM 9733 C CA . ASP A 1 58 ? 4.236 -4.623 -1.371 1.00 0.00 58 ASP A CA 8
ATOM 9734 C C . ASP A 1 58 ? 4.467 -5.616 -0.239 1.00 0.00 58 ASP A C 8
ATOM 9735 O O . ASP A 1 58 ? 4.040 -6.767 -0.315 1.00 0.00 58 ASP A O 8
ATOM 9744 N N . GLU A 1 59 ? 5.157 -5.170 0.805 1.00 0.00 59 GLU A N 8
ATOM 9745 C CA . GLU A 1 59 ? 5.444 -6.027 1.946 1.00 0.00 59 GLU A CA 8
ATOM 9746 C C . GLU A 1 59 ? 4.174 -6.328 2.727 1.00 0.00 59 GLU A C 8
ATOM 9747 O O . GLU A 1 59 ? 3.845 -7.488 2.974 1.00 0.00 59 GLU A O 8
ATOM 9759 N N . GLN A 1 60 ? 3.465 -5.277 3.113 1.00 0.00 60 GLN A N 8
ATOM 9760 C CA . GLN A 1 60 ? 2.224 -5.435 3.855 1.00 0.00 60 GLN A CA 8
ATOM 9761 C C . GLN A 1 60 ? 1.102 -5.855 2.915 1.00 0.00 60 GLN A C 8
ATOM 9762 O O . GLN A 1 60 ? 0.190 -6.584 3.304 1.00 0.00 60 GLN A O 8
ATOM 9776 N N . LEU A 1 61 ? 1.199 -5.422 1.659 1.00 0.00 61 LEU A N 8
ATOM 9777 C CA . LEU A 1 61 ? 0.231 -5.812 0.643 1.00 0.00 61 LEU A CA 8
ATOM 9778 C C . LEU A 1 61 ? 0.184 -7.330 0.553 1.00 0.00 61 LEU A C 8
ATOM 9779 O O . LEU A 1 61 ? -0.889 -7.933 0.528 1.00 0.00 61 LEU A O 8
ATOM 9795 N N . LYS A 1 62 ? 1.365 -7.941 0.554 1.00 0.00 62 LYS A N 8
ATOM 9796 C CA . LYS A 1 62 ? 1.476 -9.393 0.559 1.00 0.00 62 LYS A CA 8
ATOM 9797 C C . LYS A 1 62 ? 0.861 -9.931 1.843 1.00 0.00 62 LYS A C 8
ATOM 9798 O O . LYS A 1 62 ? 0.031 -10.840 1.822 1.00 0.00 62 LYS A O 8
ATOM 9817 N N . GLU A 1 63 ? 1.240 -9.311 2.955 1.00 0.00 63 GLU A N 8
ATOM 9818 C CA . GLU A 1 63 ? 0.675 -9.630 4.258 1.00 0.00 63 GLU A CA 8
ATOM 9819 C C . GLU A 1 63 ? -0.844 -9.515 4.222 1.00 0.00 63 GLU A C 8
ATOM 9820 O O . GLU A 1 63 ? -1.536 -10.076 5.072 1.00 0.00 63 GLU A O 8
ATOM 9832 N N . LEU A 1 64 ? -1.342 -8.630 3.360 1.00 0.00 64 LEU A N 8
ATOM 9833 C CA . LEU A 1 64 ? -2.770 -8.477 3.193 1.00 0.00 64 LEU A CA 8
ATOM 9834 C C . LEU A 1 64 ? -3.292 -9.701 2.484 1.00 0.00 64 LEU A C 8
ATOM 9835 O O . LEU A 1 64 ? -4.409 -10.156 2.721 1.00 0.00 64 LEU A O 8
ATOM 9851 N N . LEU A 1 65 ? -2.428 -10.272 1.659 1.00 0.00 65 LEU A N 8
ATOM 9852 C CA . LEU A 1 65 ? -2.760 -11.452 0.918 1.00 0.00 65 LEU A CA 8
ATOM 9853 C C . LEU A 1 65 ? -2.974 -12.639 1.844 1.00 0.00 65 LEU A C 8
ATOM 9854 O O . LEU A 1 65 ? -3.944 -13.384 1.705 1.00 0.00 65 LEU A O 8
ATOM 9870 N N . LYS A 1 66 ? -2.060 -12.810 2.788 1.00 0.00 66 LYS A N 8
ATOM 9871 C CA . LYS A 1 66 ? -2.142 -13.910 3.735 1.00 0.00 66 LYS A CA 8
ATOM 9872 C C . LYS A 1 66 ? -3.372 -13.776 4.626 1.00 0.00 66 LYS A C 8
ATOM 9873 O O . LYS A 1 66 ? -4.061 -14.759 4.896 1.00 0.00 66 LYS A O 8
ATOM 9892 N N . ARG A 1 67 ? -3.647 -12.556 5.082 1.00 0.00 67 ARG A N 8
ATOM 9893 C CA . ARG A 1 67 ? -4.792 -12.318 5.954 1.00 0.00 67 ARG A CA 8
ATOM 9894 C C . ARG A 1 67 ? -6.107 -12.332 5.172 1.00 0.00 67 ARG A C 8
ATOM 9895 O O . ARG A 1 67 ? -7.114 -12.846 5.657 1.00 0.00 67 ARG A O 8
ATOM 9916 N N . VAL A 1 68 ? -6.095 -11.777 3.960 1.00 0.00 68 VAL A N 8
ATOM 9917 C CA . VAL A 1 68 ? -7.298 -11.759 3.127 1.00 0.00 68 VAL A CA 8
ATOM 9918 C C . VAL A 1 68 ? -7.565 -13.140 2.535 1.00 0.00 68 VAL A C 8
ATOM 9919 O O . VAL A 1 68 ? -8.708 -13.591 2.479 1.00 0.00 68 VAL A O 8
ATOM 9932 N N . ALA A 1 69 ? -6.500 -13.805 2.100 1.00 0.00 69 ALA A N 8
ATOM 9933 C CA . ALA A 1 69 ? -6.615 -15.137 1.515 1.00 0.00 69 ALA A CA 8
ATOM 9934 C C . ALA A 1 69 ? -6.871 -16.187 2.593 1.00 0.00 69 ALA A C 8
ATOM 9935 O O . ALA A 1 69 ? -6.136 -16.271 3.576 1.00 0.00 69 ALA A O 8
ATOM 9942 N N . GLY A 1 70 ? -7.917 -16.984 2.400 1.00 0.00 70 GLY A N 8
ATOM 9943 C CA . GLY A 1 70 ? -8.244 -18.019 3.364 1.00 0.00 70 GLY A CA 8
ATOM 9944 C C . GLY A 1 70 ? -9.712 -18.019 3.744 1.00 0.00 70 GLY A C 8
ATOM 9945 O O . GLY A 1 70 ? -10.304 -19.077 3.957 1.00 0.00 70 GLY A O 8
ATOM 9949 N N . LYS A 1 71 ? -10.299 -16.831 3.834 1.00 0.00 71 LYS A N 8
ATOM 9950 C CA . LYS A 1 71 ? -11.706 -16.701 4.194 1.00 0.00 71 LYS A CA 8
ATOM 9951 C C . LYS A 1 71 ? -12.588 -17.500 3.240 1.00 0.00 71 LYS A C 8
ATOM 9952 O O . LYS A 1 71 ? -13.509 -18.197 3.667 1.00 0.00 71 LYS A O 8
ATOM 9971 N N . LYS A 1 72 ? -12.295 -17.398 1.948 1.00 0.00 72 LYS A N 8
ATOM 9972 C CA . LYS A 1 72 ? -13.057 -18.116 0.933 1.00 0.00 72 LYS A CA 8
ATOM 9973 C C . LYS A 1 72 ? -12.181 -19.136 0.214 1.00 0.00 72 LYS A C 8
ATOM 9974 O O . LYS A 1 72 ? -11.603 -18.783 -0.836 1.00 0.00 72 LYS A O 8
ATOM 9993 N N . MET A 1 1 ? -5.078 21.730 -23.727 1.00 0.00 1 MET A N 9
ATOM 9994 C CA . MET A 1 1 ? -4.598 20.816 -22.657 1.00 0.00 1 MET A CA 9
ATOM 9995 C C . MET A 1 1 ? -3.689 19.731 -23.224 1.00 0.00 1 MET A C 9
ATOM 9996 O O . MET A 1 1 ? -3.343 19.753 -24.406 1.00 0.00 1 MET A O 9
ATOM 10012 N N . ARG A 1 2 ? -3.305 18.784 -22.375 1.00 0.00 2 ARG A N 9
ATOM 10013 C CA . ARG A 1 2 ? -2.435 17.691 -22.794 1.00 0.00 2 ARG A CA 9
ATOM 10014 C C . ARG A 1 2 ? -2.674 16.448 -21.942 1.00 0.00 2 ARG A C 9
ATOM 10015 O O . ARG A 1 2 ? -1.847 16.088 -21.105 1.00 0.00 2 ARG A O 9
ATOM 10036 N N . GLN A 1 3 ? -3.811 15.795 -22.165 1.00 0.00 3 GLN A N 9
ATOM 10037 C CA . GLN A 1 3 ? -4.156 14.591 -21.421 1.00 0.00 3 GLN A CA 9
ATOM 10038 C C . GLN A 1 3 ? -4.166 14.861 -19.919 1.00 0.00 3 GLN A C 9
ATOM 10039 O O . GLN A 1 3 ? -3.169 14.640 -19.232 1.00 0.00 3 GLN A O 9
ATOM 10053 N N . GLN A 1 4 ? -5.299 15.338 -19.416 1.00 0.00 4 GLN A N 9
ATOM 10054 C CA . GLN A 1 4 ? -5.439 15.638 -17.996 1.00 0.00 4 GLN A CA 9
ATOM 10055 C C . GLN A 1 4 ? -5.798 14.385 -17.206 1.00 0.00 4 GLN A C 9
ATOM 10056 O O . GLN A 1 4 ? -6.972 14.039 -17.071 1.00 0.00 4 GLN A O 9
ATOM 10070 N N . LEU A 1 5 ? -4.780 13.709 -16.682 1.00 0.00 5 LEU A N 9
ATOM 10071 C CA . LEU A 1 5 ? -4.990 12.496 -15.900 1.00 0.00 5 LEU A CA 9
ATOM 10072 C C . LEU A 1 5 ? -3.763 12.175 -15.053 1.00 0.00 5 LEU A C 9
ATOM 10073 O O . LEU A 1 5 ? -3.259 11.052 -15.074 1.00 0.00 5 LEU A O 9
ATOM 10089 N N . GLU A 1 6 ? -3.286 13.167 -14.308 1.00 0.00 6 GLU A N 9
ATOM 10090 C CA . GLU A 1 6 ? -2.118 12.988 -13.455 1.00 0.00 6 GLU A CA 9
ATOM 10091 C C . GLU A 1 6 ? -2.405 11.984 -12.343 1.00 0.00 6 GLU A C 9
ATOM 10092 O O . GLU A 1 6 ? -3.472 12.010 -11.729 1.00 0.00 6 GLU A O 9
ATOM 10104 N N . MET A 1 7 ? -1.446 11.101 -12.090 1.00 0.00 7 MET A N 9
ATOM 10105 C CA . MET A 1 7 ? -1.593 10.088 -11.052 1.00 0.00 7 MET A CA 9
ATOM 10106 C C . MET A 1 7 ? -0.466 10.192 -10.028 1.00 0.00 7 MET A C 9
ATOM 10107 O O . MET A 1 7 ? 0.703 9.989 -10.355 1.00 0.00 7 MET A O 9
ATOM 10121 N N . GLN A 1 8 ? -0.826 10.512 -8.790 1.00 0.00 8 GLN A N 9
ATOM 10122 C CA . GLN A 1 8 ? 0.156 10.649 -7.721 1.00 0.00 8 GLN A CA 9
ATOM 10123 C C . GLN A 1 8 ? 0.895 9.336 -7.483 1.00 0.00 8 GLN A C 9
ATOM 10124 O O . GLN A 1 8 ? 0.286 8.267 -7.439 1.00 0.00 8 GLN A O 9
ATOM 10138 N N . LYS A 1 9 ? 2.212 9.427 -7.326 1.00 0.00 9 LYS A N 9
ATOM 10139 C CA . LYS A 1 9 ? 3.038 8.250 -7.085 1.00 0.00 9 LYS A CA 9
ATOM 10140 C C . LYS A 1 9 ? 4.059 8.521 -5.986 1.00 0.00 9 LYS A C 9
ATOM 10141 O O . LYS A 1 9 ? 3.887 8.094 -4.844 1.00 0.00 9 LYS A O 9
ATOM 10160 N N . LYS A 1 10 ? 5.121 9.239 -6.338 1.00 0.00 10 LYS A N 9
ATOM 10161 C CA . LYS A 1 10 ? 6.168 9.577 -5.382 1.00 0.00 10 LYS A CA 9
ATOM 10162 C C . LYS A 1 10 ? 5.588 10.295 -4.168 1.00 0.00 10 LYS A C 9
ATOM 10163 O O . LYS A 1 10 ? 6.087 10.153 -3.051 1.00 0.00 10 LYS A O 9
ATOM 10182 N N . GLN A 1 11 ? 4.535 11.072 -4.398 1.00 0.00 11 GLN A N 9
ATOM 10183 C CA . GLN A 1 11 ? 3.898 11.833 -3.331 1.00 0.00 11 GLN A CA 9
ATOM 10184 C C . GLN A 1 11 ? 3.513 10.931 -2.165 1.00 0.00 11 GLN A C 9
ATOM 10185 O O . GLN A 1 11 ? 3.717 11.287 -1.004 1.00 0.00 11 GLN A O 9
ATOM 10199 N N . ILE A 1 12 ? 2.898 9.794 -2.470 1.00 0.00 12 ILE A N 9
ATOM 10200 C CA . ILE A 1 12 ? 2.520 8.847 -1.435 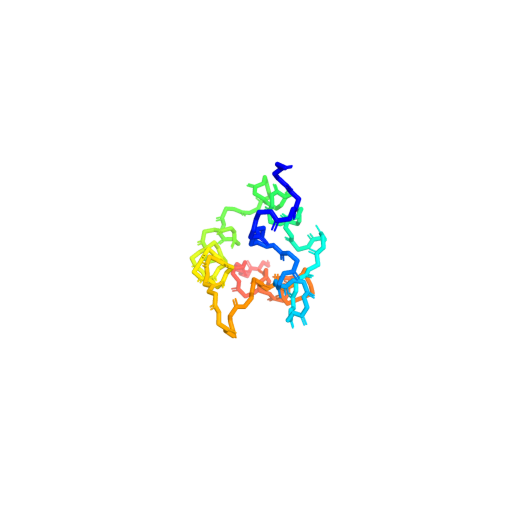1.00 0.00 12 ILE A CA 9
ATOM 10201 C C . ILE A 1 12 ? 3.754 8.099 -0.940 1.00 0.00 12 ILE A C 9
ATOM 10202 O O . ILE A 1 12 ? 3.858 7.753 0.236 1.00 0.00 12 ILE A O 9
ATOM 10218 N N . MET A 1 13 ? 4.695 7.870 -1.850 1.00 0.00 13 MET A N 9
ATOM 10219 C CA . MET A 1 13 ? 5.928 7.168 -1.519 1.00 0.00 13 MET A CA 9
ATOM 10220 C C . MET A 1 13 ? 6.620 7.827 -0.334 1.00 0.00 13 MET A C 9
ATOM 10221 O O . MET A 1 13 ? 7.347 7.177 0.417 1.00 0.00 13 MET A O 9
ATOM 10235 N N . MET A 1 14 ? 6.415 9.130 -0.199 1.00 0.00 14 MET A N 9
ATOM 10236 C CA . MET A 1 14 ? 7.024 9.897 0.872 1.00 0.00 14 MET A CA 9
ATOM 10237 C C . MET A 1 14 ? 6.659 9.321 2.243 1.00 0.00 14 MET A C 9
ATOM 10238 O O . MET A 1 14 ? 7.424 9.460 3.199 1.00 0.00 14 MET A O 9
ATOM 10252 N N . GLN A 1 15 ? 5.491 8.689 2.347 1.00 0.00 15 GLN A N 9
ATOM 10253 C CA . GLN A 1 15 ? 5.056 8.129 3.624 1.00 0.00 15 GLN A CA 9
ATOM 10254 C C . GLN A 1 15 ? 5.312 6.627 3.706 1.00 0.00 15 GLN A C 9
ATOM 10255 O O . GLN A 1 15 ? 5.851 6.143 4.700 1.00 0.00 15 GLN A O 9
ATOM 10269 N N . ILE A 1 16 ? 4.941 5.893 2.662 1.00 0.00 16 ILE A N 9
ATOM 10270 C CA . ILE A 1 16 ? 5.148 4.447 2.647 1.00 0.00 16 ILE A CA 9
ATOM 10271 C C . ILE A 1 16 ? 4.550 3.812 1.385 1.00 0.00 16 ILE A C 9
ATOM 10272 O O . ILE A 1 16 ? 3.626 3.002 1.461 1.00 0.00 16 ILE A O 9
ATOM 10288 N N . LEU A 1 17 ? 5.053 4.209 0.223 1.00 0.00 17 LEU A N 9
ATOM 10289 C CA . LEU A 1 17 ? 4.565 3.659 -1.037 1.00 0.00 17 LEU A CA 9
ATOM 10290 C C . LEU A 1 17 ? 5.713 3.477 -2.027 1.00 0.00 17 LEU A C 9
ATOM 10291 O O . LEU A 1 17 ? 6.497 4.395 -2.264 1.00 0.00 17 LEU A O 9
ATOM 10307 N N . THR A 1 18 ? 5.795 2.283 -2.606 1.00 0.00 18 THR A N 9
ATOM 10308 C CA . THR A 1 18 ? 6.830 1.967 -3.582 1.00 0.00 18 THR A CA 9
ATOM 10309 C C . THR A 1 18 ? 6.209 1.645 -4.940 1.00 0.00 18 THR A C 9
ATOM 10310 O O . THR A 1 18 ? 5.116 1.083 -5.013 1.00 0.00 18 THR A O 9
ATOM 10321 N N . PRO A 1 19 ? 6.897 2.002 -6.038 1.00 0.00 19 PRO A N 9
ATOM 10322 C CA . PRO A 1 19 ? 6.409 1.752 -7.397 1.00 0.00 19 PRO A CA 9
ATOM 10323 C C . PRO A 1 19 ? 5.983 0.300 -7.603 1.00 0.00 19 PRO A C 9
ATOM 10324 O O . PRO A 1 19 ? 5.133 0.006 -8.443 1.00 0.00 19 PRO A O 9
ATOM 10335 N N . GLU A 1 20 ? 6.578 -0.603 -6.830 1.00 0.00 20 GLU A N 9
ATOM 10336 C CA . GLU A 1 20 ? 6.261 -2.022 -6.931 1.00 0.00 20 GLU A CA 9
ATOM 10337 C C . GLU A 1 20 ? 4.860 -2.310 -6.399 1.00 0.00 20 GLU A C 9
ATOM 10338 O O . GLU A 1 20 ? 4.169 -3.201 -6.894 1.00 0.00 20 GLU A O 9
ATOM 10350 N N . ALA A 1 21 ? 4.450 -1.555 -5.387 1.00 0.00 21 ALA A N 9
ATOM 10351 C CA . ALA A 1 21 ? 3.139 -1.739 -4.777 1.00 0.00 21 ALA A CA 9
ATOM 10352 C C . ALA A 1 21 ? 2.019 -1.624 -5.805 1.00 0.00 21 ALA A C 9
ATOM 10353 O O . ALA A 1 21 ? 1.141 -2.483 -5.878 1.00 0.00 21 ALA A O 9
ATOM 10360 N N . ARG A 1 22 ? 2.048 -0.554 -6.592 1.00 0.00 22 ARG A N 9
ATOM 10361 C CA . ARG A 1 22 ? 1.021 -0.320 -7.600 1.00 0.00 22 ARG A CA 9
ATOM 10362 C C . ARG A 1 22 ? 1.083 -1.369 -8.706 1.00 0.00 22 ARG A C 9
ATOM 10363 O O . ARG A 1 22 ? 0.060 -1.937 -9.093 1.00 0.00 22 ARG A O 9
ATOM 10384 N N . SER A 1 23 ? 2.285 -1.625 -9.209 1.00 0.00 23 SER A N 9
ATOM 10385 C CA . SER A 1 23 ? 2.474 -2.602 -10.275 1.00 0.00 23 SER A CA 9
ATOM 10386 C C . SER A 1 23 ? 2.193 -4.017 -9.780 1.00 0.00 23 SER A C 9
ATOM 10387 O O . SER A 1 23 ? 1.609 -4.829 -10.498 1.00 0.00 23 SER A O 9
ATOM 10395 N N . ARG A 1 24 ? 2.615 -4.309 -8.554 1.00 0.00 24 ARG A N 9
ATOM 10396 C CA . ARG A 1 24 ? 2.406 -5.629 -7.973 1.00 0.00 24 ARG A CA 9
ATOM 10397 C C . ARG A 1 24 ? 0.919 -5.911 -7.796 1.00 0.00 24 ARG A C 9
ATOM 10398 O O . ARG A 1 24 ? 0.456 -7.026 -8.033 1.00 0.00 24 ARG A O 9
ATOM 10419 N N . LEU A 1 25 ? 0.177 -4.894 -7.378 1.00 0.00 25 LEU A N 9
ATOM 10420 C CA . LEU A 1 25 ? -1.258 -5.032 -7.183 1.00 0.00 25 LEU A CA 9
ATOM 10421 C C . LEU A 1 25 ? -1.931 -5.460 -8.471 1.00 0.00 25 LEU A C 9
ATOM 10422 O O . LEU A 1 25 ? -2.606 -6.487 -8.525 1.00 0.00 25 LEU A O 9
ATOM 10438 N N . ALA A 1 26 ? -1.690 -4.688 -9.518 1.00 0.00 26 ALA A N 9
ATOM 10439 C CA . ALA A 1 26 ? -2.250 -4.987 -10.829 1.00 0.00 26 ALA A CA 9
ATOM 10440 C C . ALA A 1 26 ? -1.904 -6.412 -11.239 1.00 0.00 26 ALA A C 9
ATOM 10441 O O . ALA A 1 26 ? -2.678 -7.082 -11.924 1.00 0.00 26 ALA A O 9
ATOM 10448 N N . ASN A 1 27 ? -0.729 -6.862 -10.819 1.00 0.00 27 ASN A N 9
ATOM 10449 C CA . ASN A 1 27 ? -0.256 -8.192 -11.112 1.00 0.00 27 ASN A CA 9
ATOM 10450 C C . ASN A 1 27 ? -0.994 -9.239 -10.291 1.00 0.00 27 ASN A C 9
ATOM 10451 O O . ASN A 1 27 ? -1.501 -10.225 -10.824 1.00 0.00 27 ASN A O 9
ATOM 10462 N N . LEU A 1 28 ? -1.004 -9.029 -8.982 1.00 0.00 28 LEU A N 9
ATOM 10463 C CA . LEU A 1 28 ? -1.615 -9.962 -8.049 1.00 0.00 28 LEU A CA 9
ATOM 10464 C C . LEU A 1 28 ? -3.073 -10.254 -8.396 1.00 0.00 28 LEU A C 9
ATOM 10465 O O . LEU A 1 28 ? -3.600 -11.312 -8.057 1.00 0.00 28 LEU A O 9
ATOM 10481 N N . ARG A 1 29 ? -3.727 -9.304 -9.049 1.00 0.00 29 ARG A N 9
ATOM 10482 C CA . ARG A 1 29 ? -5.136 -9.458 -9.407 1.00 0.00 29 ARG A CA 9
ATOM 10483 C C . ARG A 1 29 ? -5.377 -10.773 -10.143 1.00 0.00 29 ARG A C 9
ATOM 10484 O O . ARG A 1 29 ? -6.460 -11.354 -10.052 1.00 0.00 29 ARG A O 9
ATOM 10505 N N . LEU A 1 30 ? -4.366 -11.243 -10.864 1.00 0.00 30 LEU A N 9
ATOM 10506 C CA . LEU A 1 30 ? -4.483 -12.490 -11.616 1.00 0.00 30 LEU A CA 9
ATOM 10507 C C . LEU A 1 30 ? -4.488 -13.709 -10.685 1.00 0.00 30 LEU A C 9
ATOM 10508 O O . LEU A 1 30 ? -4.789 -14.822 -11.118 1.00 0.00 30 LEU A O 9
ATOM 10524 N N . THR A 1 31 ? -4.153 -13.500 -9.412 1.00 0.00 31 THR A N 9
ATOM 10525 C CA . THR A 1 31 ? -4.113 -14.596 -8.447 1.00 0.00 31 THR A CA 9
ATOM 10526 C C . THR A 1 31 ? -5.439 -14.722 -7.698 1.00 0.00 31 THR A C 9
ATOM 10527 O O . THR A 1 31 ? -6.305 -15.506 -8.083 1.00 0.00 31 THR A O 9
ATOM 10538 N N . ARG A 1 32 ? -5.590 -13.952 -6.623 1.00 0.00 32 ARG A N 9
ATOM 10539 C CA . ARG A 1 32 ? -6.809 -13.996 -5.819 1.00 0.00 32 ARG A CA 9
ATOM 10540 C C . ARG A 1 32 ? -7.487 -12.628 -5.769 1.00 0.00 32 ARG A C 9
ATOM 10541 O O . ARG A 1 32 ? -6.831 -11.612 -5.537 1.00 0.00 32 ARG A O 9
ATOM 10562 N N . PRO A 1 33 ? -8.818 -12.584 -5.958 1.00 0.00 33 PRO A N 9
ATOM 10563 C CA . PRO A 1 33 ? -9.580 -11.333 -5.886 1.00 0.00 33 PRO A CA 9
ATOM 10564 C C . PRO A 1 33 ? -9.647 -10.803 -4.457 1.00 0.00 33 PRO A C 9
ATOM 10565 O O . PRO A 1 33 ? -9.802 -9.603 -4.231 1.00 0.00 33 PRO A O 9
ATOM 10576 N N . ASP A 1 34 ? -9.514 -11.715 -3.497 1.00 0.00 34 ASP A N 9
ATOM 10577 C CA . ASP A 1 34 ? -9.529 -11.363 -2.082 1.00 0.00 34 ASP A CA 9
ATOM 10578 C C . ASP A 1 34 ? -8.530 -10.249 -1.799 1.00 0.00 34 ASP A C 9
ATOM 10579 O O . ASP A 1 34 ? -8.826 -9.307 -1.063 1.00 0.00 34 ASP A O 9
ATOM 10588 N N . PHE A 1 35 ? -7.364 -10.343 -2.419 1.00 0.00 35 PHE A N 9
ATOM 10589 C CA . PHE A 1 35 ? -6.324 -9.343 -2.240 1.00 0.00 35 PHE A CA 9
ATOM 10590 C C . PHE A 1 35 ? -6.743 -8.006 -2.851 1.00 0.00 35 PHE A C 9
ATOM 10591 O O . PHE A 1 35 ? -6.815 -6.997 -2.157 1.00 0.00 35 PHE A O 9
ATOM 10608 N N . VAL A 1 36 ? -7.081 -8.020 -4.133 1.00 0.00 36 VAL A N 9
ATOM 10609 C CA . VAL A 1 36 ? -7.459 -6.795 -4.829 1.00 0.00 36 VAL A CA 9
ATOM 10610 C C . VAL A 1 36 ? -8.662 -6.114 -4.183 1.00 0.00 36 VAL A C 9
ATOM 10611 O O . VAL A 1 36 ? -8.626 -4.921 -3.905 1.00 0.00 36 VAL A O 9
ATOM 10624 N N . GLU A 1 37 ? -9.736 -6.867 -3.970 1.00 0.00 37 GLU A N 9
ATOM 10625 C CA . GLU A 1 37 ? -10.965 -6.300 -3.417 1.00 0.00 37 GLU A CA 9
ATOM 10626 C C . GLU A 1 37 ? -10.729 -5.619 -2.069 1.00 0.00 37 GLU A C 9
ATOM 10627 O O . GLU A 1 37 ? -11.054 -4.440 -1.892 1.00 0.00 37 GLU A O 9
ATOM 10639 N N . GLN A 1 38 ? -10.130 -6.345 -1.131 1.00 0.00 38 GLN A N 9
ATOM 10640 C CA . GLN A 1 38 ? -9.869 -5.800 0.195 1.00 0.00 38 GLN A CA 9
ATOM 10641 C C . GLN A 1 38 ? -8.806 -4.711 0.128 1.00 0.00 38 GLN A C 9
ATOM 10642 O O . GLN A 1 38 ? -9.010 -3.588 0.602 1.00 0.00 38 GLN A O 9
ATOM 10656 N N . ILE A 1 39 ? -7.682 -5.041 -0.494 1.00 0.00 39 ILE A N 9
ATOM 10657 C CA . ILE A 1 39 ? -6.599 -4.086 -0.644 1.00 0.00 39 ILE A CA 9
ATOM 10658 C C . ILE A 1 39 ? -7.088 -2.842 -1.376 1.00 0.00 39 ILE A C 9
ATOM 10659 O O . ILE A 1 39 ? -6.818 -1.731 -0.951 1.00 0.00 39 ILE A O 9
ATOM 10675 N N . GLU A 1 40 ? -7.853 -3.032 -2.443 1.00 0.00 40 GLU A N 9
ATOM 10676 C CA . GLU A 1 40 ? -8.344 -1.903 -3.225 1.00 0.00 40 GLU A CA 9
ATOM 10677 C C . GLU A 1 40 ? -9.034 -0.885 -2.328 1.00 0.00 40 GLU A C 9
ATOM 10678 O O . GLU A 1 40 ? -8.740 0.307 -2.394 1.00 0.00 40 GLU A O 9
ATOM 10690 N N . LEU A 1 41 ? -9.941 -1.359 -1.481 1.00 0.00 41 LEU A N 9
ATOM 10691 C CA . LEU A 1 41 ? -10.661 -0.470 -0.575 1.00 0.00 41 LEU A CA 9
ATOM 10692 C C . LEU A 1 41 ? -9.691 0.373 0.250 1.00 0.00 41 LEU A C 9
ATOM 10693 O O . LEU A 1 41 ? -9.770 1.606 0.260 1.00 0.00 41 LEU A O 9
ATOM 10709 N N . GLN A 1 42 ? -8.750 -0.292 0.915 1.00 0.00 42 GLN A N 9
ATOM 10710 C CA . GLN A 1 42 ? -7.769 0.403 1.745 1.00 0.00 42 GLN A CA 9
ATOM 10711 C C . GLN A 1 42 ? -6.766 1.175 0.892 1.00 0.00 42 GLN A C 9
ATOM 10712 O O . GLN A 1 42 ? -6.357 2.282 1.241 1.00 0.00 42 GLN A O 9
ATOM 10726 N N . LEU A 1 43 ? -6.373 0.575 -0.223 1.00 0.00 43 LEU A N 9
ATOM 10727 C CA . LEU A 1 43 ? -5.397 1.173 -1.124 1.00 0.00 43 LEU A CA 9
ATOM 10728 C C . LEU A 1 43 ? -5.964 2.404 -1.822 1.00 0.00 43 LEU A C 9
ATOM 10729 O O . LEU A 1 43 ? -5.347 3.469 -1.814 1.00 0.00 43 LEU A O 9
ATOM 10745 N N . ILE A 1 44 ? -7.138 2.256 -2.426 1.00 0.00 44 ILE A N 9
ATOM 10746 C CA . ILE A 1 44 ? -7.773 3.365 -3.126 1.00 0.00 44 ILE A CA 9
ATOM 10747 C C . ILE A 1 44 ? -7.924 4.570 -2.205 1.00 0.00 44 ILE A C 9
ATOM 10748 O O . ILE A 1 44 ? -7.641 5.702 -2.592 1.00 0.00 44 ILE A O 9
ATOM 10764 N N . GLN A 1 45 ? -8.383 4.311 -0.986 1.00 0.00 45 GLN A N 9
ATOM 10765 C CA . GLN A 1 45 ? -8.607 5.359 -0.020 1.00 0.00 45 GLN A CA 9
ATOM 10766 C C . GLN A 1 45 ? -7.301 6.029 0.400 1.00 0.00 45 GLN A C 9
ATOM 10767 O O . GLN A 1 45 ? -7.260 7.237 0.628 1.00 0.00 45 GLN A O 9
ATOM 10781 N N . LEU A 1 46 ? -6.241 5.241 0.523 1.00 0.00 46 LEU A N 9
ATOM 10782 C CA . LEU A 1 46 ? -4.949 5.767 0.948 1.00 0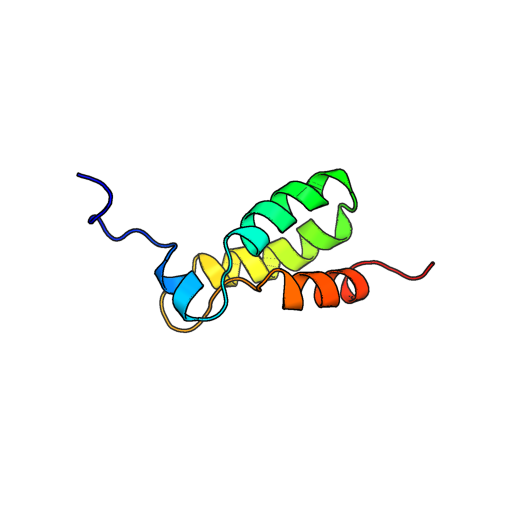.00 46 LEU A CA 9
ATOM 10783 C C . LEU A 1 46 ? -4.303 6.635 -0.130 1.00 0.00 46 LEU A C 9
ATOM 10784 O O . LEU A 1 46 ? -3.929 7.777 0.125 1.00 0.00 46 LEU A O 9
ATOM 10800 N N . ALA A 1 47 ? -4.173 6.089 -1.334 1.00 0.00 47 ALA A N 9
ATOM 10801 C CA . ALA A 1 47 ? -3.548 6.811 -2.437 1.00 0.00 47 ALA A CA 9
ATOM 10802 C C . ALA A 1 47 ? -4.457 7.903 -2.995 1.00 0.00 47 ALA A C 9
ATOM 10803 O O . ALA A 1 47 ? -4.046 9.054 -3.136 1.00 0.00 47 ALA A O 9
ATOM 10810 N N . GLN A 1 48 ? -5.681 7.524 -3.344 1.00 0.00 48 GLN A N 9
ATOM 10811 C CA . GLN A 1 48 ? -6.626 8.452 -3.958 1.00 0.00 48 GLN A CA 9
ATOM 10812 C C . GLN A 1 48 ? -7.214 9.444 -2.955 1.00 0.00 48 GLN A C 9
ATOM 10813 O O . GLN A 1 48 ? -7.433 10.608 -3.289 1.00 0.00 48 GLN A O 9
ATOM 10827 N N . MET A 1 49 ? -7.507 8.982 -1.744 1.00 0.00 49 MET A N 9
ATOM 10828 C CA . MET A 1 49 ? -8.114 9.848 -0.737 1.00 0.00 49 MET A CA 9
ATOM 10829 C C . MET A 1 49 ? -7.064 10.486 0.167 1.00 0.00 49 MET A C 9
ATOM 10830 O O . MET A 1 49 ? -7.271 11.580 0.695 1.00 0.00 49 MET A O 9
ATOM 10844 N N . GLY A 1 50 ? -5.939 9.804 0.346 1.00 0.00 50 GLY A N 9
ATOM 10845 C CA . GLY A 1 50 ? -4.883 10.334 1.190 1.00 0.00 50 GLY A CA 9
ATOM 10846 C C . GLY A 1 50 ? -5.392 10.780 2.547 1.00 0.00 50 GLY A C 9
ATOM 10847 O O . GLY A 1 50 ? -5.058 11.867 3.016 1.00 0.00 50 GLY A O 9
ATOM 10851 N N . ARG A 1 51 ? -6.205 9.938 3.178 1.00 0.00 51 ARG A N 9
ATOM 10852 C CA . ARG A 1 51 ? -6.761 10.252 4.488 1.00 0.00 51 ARG A CA 9
ATOM 10853 C C . ARG A 1 51 ? -5.660 10.647 5.466 1.00 0.00 51 ARG A C 9
ATOM 10854 O O . ARG A 1 51 ? -5.762 11.663 6.155 1.00 0.00 51 ARG A O 9
ATOM 10875 N N . VAL A 1 52 ? -4.607 9.840 5.521 1.00 0.00 52 VAL A N 9
ATOM 10876 C CA . VAL A 1 52 ? -3.485 10.106 6.413 1.00 0.00 52 VAL A CA 9
ATOM 10877 C C . VAL A 1 52 ? -2.412 9.031 6.285 1.00 0.00 52 VAL A C 9
ATOM 10878 O O . VAL A 1 52 ? -1.785 8.647 7.273 1.00 0.00 52 VAL A O 9
ATOM 10891 N N . ARG A 1 53 ? -2.203 8.549 5.065 1.00 0.00 53 ARG A N 9
ATOM 10892 C CA . ARG A 1 53 ? -1.203 7.518 4.815 1.00 0.00 53 ARG A CA 9
ATOM 10893 C C . ARG A 1 53 ? -1.107 7.190 3.329 1.00 0.00 53 ARG A C 9
ATOM 10894 O O . ARG A 1 53 ? -2.016 7.488 2.554 1.00 0.00 53 ARG A O 9
ATOM 10915 N N . SER A 1 54 ? 0.004 6.572 2.940 1.00 0.00 54 SER A N 9
ATOM 10916 C CA . SER A 1 54 ? 0.233 6.195 1.550 1.00 0.00 54 SER A CA 9
ATOM 10917 C C . SER A 1 54 ? -0.088 4.726 1.320 1.00 0.00 54 SER A C 9
ATOM 10918 O O . SER A 1 54 ? -0.095 3.926 2.256 1.00 0.00 54 SER A O 9
ATOM 10926 N N . LYS A 1 55 ? -0.384 4.384 0.072 1.00 0.00 55 LYS A N 9
ATOM 10927 C CA . LYS A 1 55 ? -0.770 3.026 -0.275 1.00 0.00 55 LYS A CA 9
ATOM 10928 C C . LYS A 1 55 ? 0.272 2.018 0.196 1.00 0.00 55 LYS A C 9
ATOM 10929 O O . LYS A 1 55 ? 1.469 2.303 0.230 1.00 0.00 55 LYS A O 9
ATOM 10948 N N . ILE A 1 56 ? -0.218 0.851 0.596 1.00 0.00 56 ILE A N 9
ATOM 10949 C CA . ILE A 1 56 ? 0.617 -0.198 1.166 1.00 0.00 56 ILE A CA 9
ATOM 10950 C C . ILE A 1 56 ? 1.662 -0.712 0.180 1.00 0.00 56 ILE A C 9
ATOM 10951 O O . ILE A 1 56 ? 1.399 -0.832 -1.015 1.00 0.00 56 ILE A O 9
ATOM 10967 N N . THR A 1 57 ? 2.849 -1.019 0.705 1.00 0.00 57 THR A N 9
ATOM 10968 C CA . THR A 1 57 ? 3.953 -1.523 -0.109 1.00 0.00 57 THR A CA 9
ATOM 10969 C C . THR A 1 57 ? 3.743 -2.989 -0.470 1.00 0.00 57 THR A C 9
ATOM 10970 O O . THR A 1 57 ? 2.864 -3.651 0.077 1.00 0.00 57 THR A O 9
ATOM 10981 N N . ASP A 1 58 ? 4.552 -3.488 -1.398 1.00 0.00 58 ASP A N 9
ATOM 10982 C CA . ASP A 1 58 ? 4.460 -4.881 -1.817 1.00 0.00 58 ASP A CA 9
ATOM 10983 C C . ASP A 1 58 ? 4.678 -5.812 -0.633 1.00 0.00 58 ASP A C 9
ATOM 10984 O O . ASP A 1 58 ? 4.183 -6.938 -0.615 1.00 0.00 58 ASP A O 9
ATOM 10993 N N . GLU A 1 59 ? 5.420 -5.330 0.360 1.00 0.00 59 GLU A N 9
ATOM 10994 C CA . GLU A 1 59 ? 5.701 -6.114 1.554 1.00 0.00 59 GLU A CA 9
ATOM 10995 C C . GLU A 1 59 ? 4.476 -6.186 2.459 1.00 0.00 59 GLU A C 9
ATOM 10996 O O . GLU A 1 59 ? 4.015 -7.272 2.815 1.00 0.00 59 GLU A O 9
ATOM 11008 N N . GLN A 1 60 ? 3.936 -5.024 2.808 1.00 0.00 60 GLN A N 9
ATOM 11009 C CA . GLN A 1 60 ? 2.754 -4.963 3.653 1.00 0.00 60 GLN A CA 9
ATOM 11010 C C . GLN A 1 60 ? 1.536 -5.442 2.874 1.00 0.00 60 GLN A C 9
ATOM 11011 O O . GLN A 1 60 ? 0.634 -6.070 3.429 1.00 0.00 60 GLN A O 9
ATOM 11025 N N . LEU A 1 61 ? 1.544 -5.181 1.571 1.00 0.00 61 LEU A N 9
ATOM 11026 C CA . LEU A 1 61 ? 0.486 -5.651 0.692 1.00 0.00 61 LEU A CA 9
ATOM 11027 C C . LEU A 1 61 ? 0.458 -7.169 0.708 1.00 0.00 61 LEU A C 9
ATOM 11028 O O . LEU A 1 61 ? -0.605 -7.789 0.676 1.00 0.00 61 LEU A O 9
ATOM 11044 N N . LYS A 1 62 ? 1.647 -7.758 0.781 1.00 0.00 62 LYS A N 9
ATOM 11045 C CA . LYS A 1 62 ? 1.781 -9.202 0.840 1.00 0.00 62 LYS A CA 9
ATOM 11046 C C . LYS A 1 62 ? 1.081 -9.738 2.081 1.00 0.00 62 LYS A C 9
ATOM 11047 O O . LYS A 1 62 ? 0.257 -10.649 1.996 1.00 0.00 62 LYS A O 9
ATOM 11066 N N . GLU A 1 63 ? 1.387 -9.141 3.230 1.00 0.00 63 GLU A N 9
ATOM 11067 C CA . GLU A 1 63 ? 0.741 -9.525 4.477 1.00 0.00 63 GLU A CA 9
ATOM 11068 C C . GLU A 1 63 ? -0.770 -9.437 4.322 1.00 0.00 63 GLU A C 9
ATOM 11069 O O . GLU A 1 63 ? -1.515 -10.241 4.880 1.00 0.00 63 GLU A O 9
ATOM 11081 N N . LEU A 1 64 ? -1.213 -8.462 3.534 1.00 0.00 64 LEU A N 9
ATOM 11082 C CA . LEU A 1 64 ? -2.631 -8.289 3.260 1.00 0.00 64 LEU A CA 9
ATOM 11083 C C . LEU A 1 64 ? -3.160 -9.481 2.468 1.00 0.00 64 LEU A C 9
ATOM 11084 O O . LEU A 1 64 ? -4.328 -9.853 2.587 1.00 0.00 64 LEU A O 9
ATOM 11100 N N . LEU A 1 65 ? -2.280 -10.090 1.677 1.00 0.00 65 LEU A N 9
ATOM 11101 C CA . LEU A 1 65 ? -2.640 -11.253 0.875 1.00 0.00 65 LEU A CA 9
ATOM 11102 C C . LEU A 1 65 ? -2.919 -12.464 1.758 1.00 0.00 65 LEU A C 9
ATOM 11103 O O . LEU A 1 65 ? -3.946 -13.129 1.616 1.00 0.00 65 LEU A O 9
ATOM 11119 N N . LYS A 1 66 ? -1.988 -12.756 2.658 1.00 0.00 66 LYS A N 9
ATOM 11120 C CA . LYS A 1 66 ? -2.118 -13.902 3.549 1.00 0.00 66 LYS A CA 9
ATOM 11121 C C . LYS A 1 66 ? -3.387 -13.808 4.388 1.00 0.00 66 LYS A C 9
ATOM 11122 O O . LYS A 1 66 ? -4.119 -14.787 4.531 1.00 0.00 66 LYS A O 9
ATOM 11141 N N . ARG A 1 67 ? -3.636 -12.632 4.952 1.00 0.00 67 ARG A N 9
ATOM 11142 C CA . ARG A 1 67 ? -4.797 -12.433 5.807 1.00 0.00 67 ARG A CA 9
ATOM 11143 C C . ARG A 1 67 ? -6.097 -12.449 5.007 1.00 0.00 67 ARG A C 9
ATOM 11144 O O . ARG A 1 67 ? -7.113 -12.956 5.479 1.00 0.00 67 ARG A O 9
ATOM 11165 N N . VAL A 1 68 ? -6.068 -11.904 3.791 1.00 0.00 68 VAL A N 9
ATOM 11166 C CA . VAL A 1 68 ? -7.263 -11.885 2.952 1.00 0.00 68 VAL A CA 9
ATOM 11167 C C . VAL A 1 68 ? -7.634 -13.306 2.515 1.00 0.00 68 VAL A C 9
ATOM 11168 O O . VAL A 1 68 ? -8.782 -13.730 2.650 1.00 0.00 68 VAL A O 9
ATOM 11181 N N . ALA A 1 69 ? -6.648 -14.029 1.992 1.00 0.00 69 ALA A N 9
ATOM 11182 C CA . ALA A 1 69 ? -6.858 -15.397 1.531 1.00 0.00 69 ALA A CA 9
ATOM 11183 C C . ALA A 1 69 ? -7.274 -16.306 2.682 1.00 0.00 69 ALA A C 9
ATOM 11184 O O . ALA A 1 69 ? -6.487 -16.577 3.588 1.00 0.00 69 ALA A O 9
ATOM 11191 N N . GLY A 1 70 ? -8.516 -16.779 2.638 1.00 0.00 70 GLY A N 9
ATOM 11192 C CA . GLY A 1 70 ? -9.012 -17.654 3.684 1.00 0.00 70 GLY A CA 9
ATOM 11193 C C . GLY A 1 70 ? -10.269 -18.393 3.274 1.00 0.00 70 GLY A C 9
ATOM 11194 O O . GLY A 1 70 ? -10.410 -18.802 2.122 1.00 0.00 70 GLY A O 9
ATOM 11198 N N . LYS A 1 71 ? -11.185 -18.567 4.221 1.00 0.00 71 LYS A N 9
ATOM 11199 C CA . LYS A 1 71 ? -12.438 -19.263 3.951 1.00 0.00 71 LYS A CA 9
ATOM 11200 C C . LYS A 1 71 ? -13.628 -18.443 4.434 1.00 0.00 71 LYS A C 9
ATOM 11201 O O . LYS A 1 71 ? -13.937 -18.422 5.626 1.00 0.00 71 LYS A O 9
ATOM 11220 N N . LYS A 1 72 ? -14.292 -17.768 3.502 1.00 0.00 72 LYS A N 9
ATOM 11221 C CA . LYS A 1 72 ? -15.450 -16.946 3.832 1.00 0.00 72 LYS A CA 9
ATOM 11222 C C . LYS A 1 72 ? -15.106 -15.933 4.920 1.00 0.00 72 LYS A C 9
ATOM 11223 O O . LYS A 1 72 ? -14.329 -14.999 4.632 1.00 0.00 72 LYS A O 9
ATOM 11242 N N . MET A 1 1 ? -6.822 20.608 -24.482 1.00 0.00 1 MET A N 10
ATOM 11243 C CA . MET A 1 1 ? -5.509 20.200 -23.919 1.00 0.00 1 MET A CA 10
ATOM 11244 C C . MET A 1 1 ? -5.626 19.861 -22.436 1.00 0.00 1 MET A C 10
ATOM 11245 O O . MET A 1 1 ? -5.190 20.628 -21.578 1.00 0.00 1 MET A O 10
ATOM 11261 N N . ARG A 1 2 ? -6.218 18.706 -22.143 1.00 0.00 2 ARG A N 10
ATOM 11262 C CA . ARG A 1 2 ? -6.393 18.267 -20.763 1.00 0.00 2 ARG A CA 10
ATOM 11263 C C . ARG A 1 2 ? -6.389 16.744 -20.669 1.00 0.00 2 ARG A C 10
ATOM 11264 O O . ARG A 1 2 ? -7.233 16.073 -21.262 1.00 0.00 2 ARG A O 10
ATOM 11285 N N . GLN A 1 3 ? -5.433 16.206 -19.916 1.00 0.00 3 GLN A N 10
ATOM 11286 C CA . GLN A 1 3 ? -5.319 14.762 -19.742 1.00 0.00 3 GLN A CA 10
ATOM 11287 C C . GLN A 1 3 ? -4.917 14.416 -18.312 1.00 0.00 3 GLN A C 10
ATOM 11288 O O . GLN A 1 3 ? -4.164 13.469 -18.080 1.00 0.00 3 GLN A O 10
ATOM 11302 N N . GLN A 1 4 ? -5.423 15.189 -17.357 1.00 0.00 4 GLN A N 10
ATOM 11303 C CA . GLN A 1 4 ? -5.119 14.965 -15.949 1.00 0.00 4 GLN A CA 10
ATOM 11304 C C . GLN A 1 4 ? -3.642 15.218 -15.663 1.00 0.00 4 GLN A C 10
ATOM 11305 O O . GLN A 1 4 ? -2.795 15.080 -16.546 1.00 0.00 4 GLN A O 10
ATOM 11319 N N . LEU A 1 5 ? -3.341 15.589 -14.423 1.00 0.00 5 LEU A N 10
ATOM 11320 C CA . LEU A 1 5 ? -1.968 15.865 -14.017 1.00 0.00 5 LEU A CA 10
ATOM 11321 C C . LEU A 1 5 ? -1.189 14.571 -13.812 1.00 0.00 5 LEU A C 10
ATOM 11322 O O . LEU A 1 5 ? -1.768 13.485 -13.779 1.00 0.00 5 LEU A O 10
ATOM 11338 N N . GLU A 1 6 ? 0.127 14.694 -13.671 1.00 0.00 6 GLU A N 10
ATOM 11339 C CA . GLU A 1 6 ? 0.988 13.534 -13.469 1.00 0.00 6 GLU A CA 10
ATOM 11340 C C . GLU A 1 6 ? 1.883 13.725 -12.248 1.00 0.00 6 GLU A C 10
ATOM 11341 O O . GLU A 1 6 ? 3.107 13.772 -12.366 1.00 0.00 6 GLU A O 10
ATOM 11353 N N . MET A 1 7 ? 1.266 13.836 -11.076 1.00 0.00 7 MET A N 10
ATOM 11354 C CA . MET A 1 7 ? 2.009 14.022 -9.836 1.00 0.00 7 MET A CA 10
ATOM 11355 C C . MET A 1 7 ? 1.260 13.421 -8.652 1.00 0.00 7 MET A C 10
ATOM 11356 O O . MET A 1 7 ? 1.331 13.934 -7.534 1.00 0.00 7 MET A O 10
ATOM 11370 N N . GLN A 1 8 ? 0.543 12.330 -8.902 1.00 0.00 8 GLN A N 10
ATOM 11371 C CA . GLN A 1 8 ? -0.213 11.658 -7.853 1.00 0.00 8 GLN A CA 10
ATOM 11372 C C . GLN A 1 8 ? 0.270 10.225 -7.668 1.00 0.00 8 GLN A C 10
ATOM 11373 O O . GLN A 1 8 ? -0.383 9.276 -8.105 1.00 0.00 8 GLN A O 10
ATOM 11387 N N . LYS A 1 9 ? 1.420 10.073 -7.019 1.00 0.00 9 LYS A N 10
ATOM 11388 C CA . LYS A 1 9 ? 1.991 8.755 -6.779 1.00 0.00 9 LYS A CA 10
ATOM 11389 C C . LYS A 1 9 ? 3.272 8.854 -5.958 1.00 0.00 9 LYS A C 10
ATOM 11390 O O . LYS A 1 9 ? 3.529 8.022 -5.090 1.00 0.00 9 LYS A O 10
ATOM 11409 N N . LYS A 1 10 ? 4.071 9.880 -6.235 1.00 0.00 10 LYS A N 10
ATOM 11410 C CA . LYS A 1 10 ? 5.326 10.079 -5.521 1.00 0.00 10 LYS A CA 10
ATOM 11411 C C . LYS A 1 10 ? 5.071 10.571 -4.100 1.00 0.00 10 LYS A C 10
ATOM 11412 O O . LYS A 1 10 ? 5.778 10.187 -3.167 1.00 0.00 10 LYS A O 10
ATOM 11431 N N . GLN A 1 11 ? 4.047 11.404 -3.931 1.00 0.00 11 GLN A N 10
ATOM 11432 C CA . GLN A 1 11 ? 3.694 11.907 -2.608 1.00 0.00 11 GLN A CA 10
ATOM 11433 C C . GLN A 1 11 ? 3.490 10.737 -1.654 1.00 0.00 11 GLN A C 10
ATOM 11434 O O . GLN A 1 11 ? 3.994 10.734 -0.531 1.00 0.00 11 GLN A O 10
ATOM 11448 N N . ILE A 1 12 ? 2.783 9.723 -2.140 1.00 0.00 12 ILE A N 10
ATOM 11449 C CA . ILE A 1 12 ? 2.556 8.506 -1.385 1.00 0.00 12 ILE A CA 10
ATOM 11450 C C . ILE A 1 12 ? 3.869 7.753 -1.215 1.00 0.00 12 ILE A C 10
ATOM 11451 O O . ILE A 1 12 ? 4.157 7.203 -0.152 1.00 0.00 12 ILE A O 10
ATOM 11467 N N . MET A 1 13 ? 4.666 7.748 -2.281 1.00 0.00 13 MET A N 10
ATOM 11468 C CA . MET A 1 13 ? 5.968 7.094 -2.278 1.00 0.00 13 MET A CA 10
ATOM 11469 C C . MET A 1 13 ? 6.854 7.666 -1.183 1.00 0.00 13 MET A C 10
ATOM 11470 O O . MET A 1 13 ? 7.711 6.972 -0.636 1.00 0.00 13 MET A O 10
ATOM 11484 N N . MET A 1 14 ? 6.642 8.934 -0.868 1.00 0.00 14 MET A N 10
ATOM 11485 C CA . MET A 1 14 ? 7.396 9.594 0.177 1.00 0.00 14 MET A CA 10
ATOM 11486 C C . MET A 1 14 ? 6.857 9.204 1.556 1.00 0.00 14 MET A C 10
ATOM 11487 O O . MET A 1 14 ? 7.526 9.403 2.569 1.00 0.00 14 MET A O 10
ATOM 11501 N N . GLN A 1 15 ? 5.641 8.654 1.591 1.00 0.00 15 GLN A N 10
ATOM 11502 C CA . GLN A 1 15 ? 5.018 8.275 2.853 1.00 0.00 15 GLN A CA 10
ATOM 11503 C C . GLN A 1 15 ? 5.167 6.784 3.141 1.00 0.00 15 GLN A C 10
ATOM 11504 O O . GLN A 1 15 ? 5.543 6.396 4.246 1.00 0.00 15 GLN A O 10
ATOM 11518 N N . ILE A 1 16 ? 4.883 5.952 2.143 1.00 0.00 16 ILE A N 10
ATOM 11519 C CA . ILE A 1 16 ? 4.986 4.503 2.306 1.00 0.00 16 ILE A CA 10
ATOM 11520 C C . ILE A 1 16 ? 4.534 3.772 1.042 1.00 0.00 16 ILE A C 10
ATOM 11521 O O . ILE A 1 16 ? 3.650 2.918 1.091 1.00 0.00 16 ILE A O 10
ATOM 11537 N N . LEU A 1 17 ? 5.126 4.124 -0.093 1.00 0.00 17 LEU A N 10
ATOM 11538 C CA . LEU A 1 17 ? 4.769 3.495 -1.359 1.00 0.00 17 LEU A CA 10
ATOM 11539 C C . LEU A 1 17 ? 6.003 2.942 -2.059 1.00 0.00 17 LEU A C 10
ATOM 11540 O O . LEU A 1 17 ? 7.006 3.639 -2.214 1.00 0.00 17 LEU A O 10
ATOM 11556 N N . THR A 1 18 ? 5.915 1.695 -2.501 1.00 0.00 18 THR A N 10
ATOM 11557 C CA . THR A 1 18 ? 7.011 1.063 -3.218 1.00 0.00 18 THR A CA 10
ATOM 11558 C C . THR A 1 18 ? 6.605 0.782 -4.658 1.00 0.00 18 THR A C 10
ATOM 11559 O O . THR A 1 18 ? 5.455 0.431 -4.927 1.00 0.00 18 THR A O 10
ATOM 11570 N N . PRO A 1 19 ? 7.532 0.951 -5.613 1.00 0.00 19 PRO A N 10
ATOM 11571 C CA . PRO A 1 19 ? 7.255 0.702 -7.025 1.00 0.00 19 PRO A CA 10
ATOM 11572 C C . PRO A 1 19 ? 6.558 -0.638 -7.222 1.00 0.00 19 PRO A C 10
ATOM 11573 O O . PRO A 1 19 ? 5.682 -0.778 -8.076 1.00 0.00 19 PRO A O 10
ATOM 11584 N N . GLU A 1 20 ? 6.942 -1.613 -6.407 1.00 0.00 20 GLU A N 10
ATOM 11585 C CA . GLU A 1 20 ? 6.343 -2.938 -6.459 1.00 0.00 20 GLU A CA 10
ATOM 11586 C C . GLU A 1 20 ? 4.939 -2.932 -5.864 1.00 0.00 20 GLU A C 10
ATOM 11587 O O . GLU A 1 20 ? 4.077 -3.691 -6.290 1.00 0.00 20 GLU A O 10
ATOM 11599 N N . ALA A 1 21 ? 4.722 -2.090 -4.858 1.00 0.00 21 ALA A N 10
ATOM 11600 C CA . ALA A 1 21 ? 3.433 -2.042 -4.174 1.00 0.00 21 ALA A CA 10
ATOM 11601 C C . ALA A 1 21 ? 2.278 -1.858 -5.156 1.00 0.00 21 ALA A C 10
ATOM 11602 O O . ALA A 1 21 ? 1.325 -2.642 -5.159 1.00 0.00 21 ALA A O 10
ATOM 11609 N N . ARG A 1 22 ? 2.378 -0.845 -6.008 1.00 0.00 22 ARG A N 10
ATOM 11610 C CA . ARG A 1 22 ? 1.328 -0.564 -6.980 1.00 0.00 22 ARG A CA 10
ATOM 11611 C C . ARG A 1 22 ? 1.351 -1.565 -8.132 1.00 0.00 22 ARG A C 10
ATOM 11612 O O . ARG A 1 22 ? 0.311 -2.094 -8.525 1.00 0.00 22 ARG A O 10
ATOM 11633 N N . SER A 1 23 ? 2.538 -1.821 -8.670 1.00 0.00 23 SER A N 10
ATOM 11634 C CA . SER A 1 23 ? 2.687 -2.759 -9.777 1.00 0.00 23 SER A CA 10
ATOM 11635 C C . SER A 1 23 ? 2.259 -4.164 -9.364 1.00 0.00 23 SER A C 10
ATOM 11636 O O . SER A 1 23 ? 1.580 -4.864 -10.116 1.00 0.00 23 SER A O 10
ATOM 11644 N N . ARG A 1 24 ? 2.662 -4.570 -8.165 1.00 0.00 24 ARG A N 10
ATOM 11645 C CA . ARG A 1 24 ? 2.319 -5.889 -7.646 1.00 0.00 24 ARG A CA 10
ATOM 11646 C C . ARG A 1 24 ? 0.808 -6.073 -7.594 1.00 0.00 24 ARG A C 10
ATOM 11647 O O . ARG A 1 24 ? 0.272 -7.038 -8.140 1.00 0.00 24 ARG A O 10
ATOM 11668 N N . LEU A 1 25 ? 0.126 -5.142 -6.936 1.00 0.00 25 LEU A N 10
ATOM 11669 C CA . LEU A 1 25 ? -1.324 -5.207 -6.812 1.00 0.00 25 LEU A CA 10
ATOM 11670 C C . LEU A 1 25 ? -1.977 -5.417 -8.173 1.00 0.00 25 LEU A C 10
ATOM 11671 O O . LEU A 1 25 ? -2.882 -6.238 -8.320 1.00 0.00 25 LEU A O 10
ATOM 11687 N N . ALA A 1 26 ? -1.503 -4.678 -9.168 1.00 0.00 26 ALA A N 10
ATOM 11688 C CA . ALA A 1 26 ? -2.018 -4.803 -10.523 1.00 0.00 26 ALA A CA 10
ATOM 11689 C C . ALA A 1 26 ? -1.829 -6.224 -11.038 1.00 0.00 26 ALA A C 10
ATOM 11690 O O . ALA A 1 26 ? -2.690 -6.774 -11.724 1.00 0.00 26 ALA A O 10
ATOM 11697 N N . ASN A 1 27 ? -0.681 -6.802 -10.706 1.00 0.00 27 ASN A N 10
ATOM 11698 C CA . ASN A 1 27 ? -0.340 -8.153 -11.125 1.00 0.00 27 ASN A CA 10
ATOM 11699 C C . ASN A 1 27 ? -1.152 -9.195 -10.369 1.00 0.00 27 ASN A C 10
ATOM 11700 O O . ASN A 1 27 ? -1.591 -10.189 -10.937 1.00 0.00 27 ASN A O 10
ATOM 11711 N N . LEU A 1 28 ? -1.291 -8.983 -9.070 1.00 0.00 28 LEU A N 10
ATOM 11712 C CA . LEU A 1 28 ? -1.992 -9.917 -8.200 1.00 0.00 28 LEU A CA 10
ATOM 11713 C C . LEU A 1 28 ? -3.446 -10.128 -8.620 1.00 0.00 28 LEU A C 10
ATOM 11714 O O . LEU A 1 28 ? -4.066 -11.134 -8.282 1.00 0.00 28 LEU A O 10
ATOM 11730 N N . ARG A 1 29 ? -4.002 -9.162 -9.321 1.00 0.00 29 ARG A N 10
ATOM 11731 C CA . ARG A 1 29 ? -5.406 -9.225 -9.720 1.00 0.00 29 ARG A CA 10
ATOM 11732 C C . ARG A 1 29 ? -5.748 -10.580 -10.345 1.00 0.00 29 ARG A C 10
ATOM 11733 O O . ARG A 1 29 ? -6.887 -11.037 -10.254 1.00 0.00 29 ARG A O 10
ATOM 11754 N N . LEU A 1 30 ? -4.763 -11.227 -10.966 1.00 0.00 30 LEU A N 10
ATOM 11755 C CA . LEU A 1 30 ? -4.990 -12.523 -11.589 1.00 0.00 30 LEU A CA 10
ATOM 11756 C C . LEU A 1 30 ? -4.760 -13.677 -10.609 1.00 0.00 30 LEU A C 10
ATOM 11757 O O . LEU A 1 30 ? -5.194 -14.800 -10.860 1.00 0.00 30 LEU A O 10
ATOM 11773 N N . THR A 1 31 ? -4.078 -13.406 -9.493 1.00 0.00 31 THR A N 10
ATOM 11774 C CA . THR A 1 31 ? -3.831 -14.446 -8.494 1.00 0.00 31 THR A CA 10
ATOM 11775 C C . THR A 1 31 ? -5.083 -14.688 -7.659 1.00 0.00 31 THR A C 10
ATOM 11776 O O . THR A 1 31 ? -5.838 -15.626 -7.920 1.00 0.00 31 THR A O 10
ATOM 11787 N N . ARG A 1 32 ? -5.309 -13.838 -6.661 1.00 0.00 32 ARG A N 10
ATOM 11788 C CA . ARG A 1 32 ? -6.498 -13.960 -5.823 1.00 0.00 32 ARG A CA 10
ATOM 11789 C C . ARG A 1 32 ? -7.346 -12.695 -5.900 1.00 0.00 32 ARG A C 10
ATOM 11790 O O . ARG A 1 32 ? -6.849 -11.594 -5.664 1.00 0.00 32 ARG A O 10
ATOM 11811 N N . PRO A 1 33 ? -8.652 -12.833 -6.179 1.00 0.00 33 PRO A N 10
ATOM 11812 C CA . PRO A 1 33 ? -9.568 -11.696 -6.196 1.00 0.00 33 PRO A CA 10
ATOM 11813 C C . PRO A 1 33 ? -9.850 -11.192 -4.784 1.00 0.00 33 PRO A C 10
ATOM 11814 O O . PRO A 1 33 ? -10.190 -10.027 -4.580 1.00 0.00 33 PRO A O 10
ATOM 11825 N N . ASP A 1 34 ? -9.717 -12.096 -3.812 1.00 0.00 34 ASP A N 10
ATOM 11826 C CA . ASP A 1 34 ? -9.967 -11.774 -2.413 1.00 0.00 34 ASP A CA 10
ATOM 11827 C C . ASP A 1 34 ? -9.097 -10.617 -1.951 1.00 0.00 34 ASP A C 10
ATOM 11828 O O . ASP A 1 34 ? -9.591 -9.630 -1.402 1.00 0.00 34 ASP A O 10
ATOM 11837 N N . PHE A 1 35 ? -7.800 -10.750 -2.168 1.00 0.00 35 PHE A N 10
ATOM 11838 C CA . PHE A 1 35 ? -6.850 -9.727 -1.766 1.00 0.00 35 PHE A CA 10
ATOM 11839 C C . PHE A 1 35 ? -7.185 -8.393 -2.443 1.00 0.00 35 PHE A C 10
ATOM 11840 O O . PHE A 1 35 ? -7.157 -7.341 -1.807 1.00 0.00 35 PHE A O 10
ATOM 11857 N N . VAL A 1 36 ? -7.550 -8.451 -3.718 1.00 0.00 36 VAL A N 10
ATOM 11858 C CA . VAL A 1 36 ? -7.896 -7.249 -4.470 1.00 0.00 36 VAL A CA 10
ATOM 11859 C C . VAL A 1 36 ? -9.072 -6.506 -3.839 1.00 0.00 36 VAL A C 10
ATOM 11860 O O . VAL A 1 36 ? -9.013 -5.294 -3.631 1.00 0.00 36 VAL A O 10
ATOM 11873 N N . GLU A 1 37 ? -10.150 -7.234 -3.565 1.00 0.00 37 GLU A N 10
ATOM 11874 C CA . GLU A 1 37 ? -11.361 -6.634 -3.010 1.00 0.00 37 GLU A CA 10
ATOM 11875 C C . GLU A 1 37 ? -11.081 -5.919 -1.692 1.00 0.00 37 GLU A C 10
ATOM 11876 O O . GLU A 1 37 ? -11.413 -4.744 -1.530 1.00 0.00 37 GLU A O 10
ATOM 11888 N N . GLN A 1 38 ? -10.453 -6.626 -0.760 1.00 0.00 38 GLN A N 10
ATOM 11889 C CA . GLN A 1 38 ? -10.135 -6.050 0.541 1.00 0.00 38 GLN A CA 10
ATOM 11890 C C . GLN A 1 38 ? -9.091 -4.951 0.399 1.00 0.00 38 GLN A C 10
ATOM 11891 O O . GLN A 1 38 ? -9.283 -3.826 0.869 1.00 0.00 38 GLN A O 10
ATOM 11905 N N . ILE A 1 39 ? -7.994 -5.277 -0.274 1.00 0.00 39 ILE A N 10
ATOM 11906 C CA . ILE A 1 39 ? -6.924 -4.318 -0.484 1.00 0.00 39 ILE A CA 10
ATOM 11907 C C . ILE A 1 39 ? -7.440 -3.086 -1.225 1.00 0.00 39 ILE A C 10
ATOM 11908 O O . ILE A 1 39 ? -7.237 -1.970 -0.779 1.00 0.00 39 ILE A O 10
ATOM 11924 N N . GLU A 1 40 ? -8.140 -3.288 -2.331 1.00 0.00 40 GLU A N 10
ATOM 11925 C CA . GLU A 1 40 ? -8.615 -2.162 -3.128 1.00 0.00 40 GLU A CA 10
ATOM 11926 C C . GLU A 1 40 ? -9.382 -1.150 -2.278 1.00 0.00 40 GLU A C 10
ATOM 11927 O O . GLU A 1 40 ? -9.080 0.042 -2.308 1.00 0.00 40 GLU A O 10
ATOM 11939 N N . LEU A 1 41 ? -10.371 -1.621 -1.526 1.00 0.00 41 LEU A N 10
ATOM 11940 C CA . LEU A 1 41 ? -11.174 -0.727 -0.694 1.00 0.00 41 LEU A CA 10
ATOM 11941 C C . LEU A 1 41 ? -10.288 0.131 0.208 1.00 0.00 41 LEU A C 10
ATOM 11942 O O . LEU A 1 41 ? -10.358 1.364 0.181 1.00 0.00 41 LEU A O 10
ATOM 11958 N N . GLN A 1 42 ? -9.416 -0.520 0.969 1.00 0.00 42 GLN A N 10
ATOM 11959 C CA . GLN A 1 42 ? -8.515 0.197 1.863 1.00 0.00 42 GLN A CA 10
ATOM 11960 C C . GLN A 1 42 ? -7.460 0.955 1.069 1.00 0.00 42 GLN A C 10
ATOM 11961 O O . GLN A 1 42 ? -7.284 2.159 1.244 1.00 0.00 42 GLN A O 10
ATOM 11975 N N . LEU A 1 43 ? -6.803 0.240 0.164 1.00 0.00 43 LEU A N 10
ATOM 11976 C CA . LEU A 1 43 ? -5.741 0.797 -0.665 1.00 0.00 43 LEU A CA 10
ATOM 11977 C C . LEU A 1 43 ? -6.192 2.057 -1.389 1.00 0.00 43 LEU A C 10
ATOM 11978 O O . LEU A 1 43 ? -5.533 3.096 -1.307 1.00 0.00 43 LEU A O 10
ATOM 11994 N N . ILE A 1 44 ? -7.312 1.972 -2.095 1.00 0.00 44 ILE A N 10
ATOM 11995 C CA . ILE A 1 44 ? -7.817 3.123 -2.824 1.00 0.00 44 ILE A CA 10
ATOM 11996 C C . ILE A 1 44 ? -8.000 4.302 -1.877 1.00 0.00 44 ILE A C 10
ATOM 11997 O O . ILE A 1 44 ? -7.508 5.397 -2.135 1.00 0.00 44 ILE A O 10
ATOM 12013 N N . GLN A 1 45 ? -8.646 4.053 -0.743 1.00 0.00 45 GLN A N 10
ATOM 12014 C CA . GLN A 1 45 ? -8.873 5.099 0.241 1.00 0.00 45 GLN A CA 10
ATOM 12015 C C . GLN A 1 45 ? -7.565 5.779 0.649 1.00 0.00 45 GLN A C 10
ATOM 12016 O O . GLN A 1 45 ? -7.554 6.962 0.990 1.00 0.00 45 GLN A O 10
ATOM 12030 N N . LEU A 1 46 ? -6.469 5.024 0.630 1.00 0.00 46 LEU A N 10
ATOM 12031 C CA . LEU A 1 46 ? -5.169 5.548 1.054 1.00 0.00 46 LEU A CA 10
ATOM 12032 C C . LEU A 1 46 ? -4.586 6.565 0.075 1.00 0.00 46 LEU A C 10
ATOM 12033 O O . LEU A 1 46 ? -4.187 7.658 0.474 1.00 0.00 46 LEU A O 10
ATOM 12049 N N . ALA A 1 47 ? -4.490 6.184 -1.195 1.00 0.00 47 ALA A N 10
ATOM 12050 C CA . ALA A 1 47 ? -3.845 7.034 -2.191 1.00 0.00 47 ALA A CA 10
ATOM 12051 C C . ALA A 1 47 ? -4.642 8.297 -2.495 1.00 0.00 47 ALA A C 10
ATOM 12052 O O . ALA A 1 47 ? -4.122 9.407 -2.391 1.00 0.00 47 ALA A O 10
ATOM 12059 N N . GLN A 1 48 ? -5.902 8.130 -2.858 1.00 0.00 48 GLN A N 10
ATOM 12060 C CA . GLN A 1 48 ? -6.757 9.272 -3.181 1.00 0.00 48 GLN A CA 10
ATOM 12061 C C . GLN A 1 48 ? -7.067 10.103 -1.938 1.00 0.00 48 GLN A C 10
ATOM 12062 O O . GLN A 1 48 ? -7.443 11.271 -2.042 1.00 0.00 48 GLN A O 10
ATOM 12076 N N . MET A 1 49 ? -6.897 9.500 -0.762 1.00 0.00 49 MET A N 10
ATOM 12077 C CA . MET A 1 49 ? -7.154 10.186 0.505 1.00 0.00 49 MET A CA 10
ATOM 12078 C C . MET A 1 49 ? -6.621 11.618 0.488 1.00 0.00 49 MET A C 10
ATOM 12079 O O . MET A 1 49 ? -7.382 12.575 0.630 1.00 0.00 49 MET A O 10
ATOM 12093 N N . GLY A 1 50 ? -5.310 11.755 0.316 1.00 0.00 50 GLY A N 10
ATOM 12094 C CA . GLY A 1 50 ? -4.700 13.071 0.283 1.00 0.00 50 GLY A CA 10
ATOM 12095 C C . GLY A 1 50 ? -3.278 13.064 0.813 1.00 0.00 50 GLY A C 10
ATOM 12096 O O . GLY A 1 50 ? -2.428 12.325 0.318 1.00 0.00 50 GLY A O 10
ATOM 12100 N N . ARG A 1 51 ? -3.021 13.891 1.821 1.00 0.00 51 ARG A N 10
ATOM 12101 C CA . ARG A 1 51 ? -1.695 13.979 2.419 1.00 0.00 51 ARG A CA 10
ATOM 12102 C C . ARG A 1 51 ? -1.720 13.522 3.874 1.00 0.00 51 ARG A C 10
ATOM 12103 O O . ARG A 1 51 ? -0.895 13.946 4.683 1.00 0.00 51 ARG A O 10
ATOM 12124 N N . VAL A 1 52 ? -2.672 12.654 4.199 1.00 0.00 52 VAL A N 10
ATOM 12125 C CA . VAL A 1 52 ? -2.804 12.136 5.556 1.00 0.00 52 VAL A CA 10
ATOM 12126 C C . VAL A 1 52 ? -2.762 10.607 5.585 1.00 0.00 52 VAL A C 10
ATOM 12127 O O . VAL A 1 52 ? -2.786 10.003 6.658 1.00 0.00 52 VAL A O 10
ATOM 12140 N N . ARG A 1 53 ? -2.696 9.981 4.410 1.00 0.00 53 ARG A N 10
ATOM 12141 C CA . ARG A 1 53 ? -2.649 8.526 4.325 1.00 0.00 53 ARG A CA 10
ATOM 12142 C C . ARG A 1 53 ? -2.111 8.076 2.972 1.00 0.00 53 ARG A C 10
ATOM 12143 O O . ARG A 1 53 ? -2.495 8.612 1.932 1.00 0.00 53 ARG A O 10
ATOM 12164 N N . SER A 1 54 ? -1.215 7.095 2.992 1.00 0.00 54 SER A N 10
ATOM 12165 C CA . SER A 1 54 ? -0.618 6.578 1.765 1.00 0.00 54 SER A CA 10
ATOM 12166 C C . SER A 1 54 ? -0.917 5.088 1.599 1.00 0.00 54 SER A C 10
ATOM 12167 O O . SER A 1 54 ? -1.059 4.366 2.584 1.00 0.00 54 SER A O 10
ATOM 12175 N N . LYS A 1 55 ? -1.022 4.636 0.347 1.00 0.00 55 LYS A N 10
ATOM 12176 C CA . LYS A 1 55 ? -1.342 3.241 0.056 1.00 0.00 55 LYS A CA 10
ATOM 12177 C C . LYS A 1 55 ? -0.303 2.282 0.631 1.00 0.00 55 LYS A C 10
ATOM 12178 O O . LYS A 1 55 ? 0.881 2.602 0.728 1.00 0.00 55 LYS A O 10
ATOM 12197 N N . ILE A 1 56 ? -0.785 1.111 1.039 1.00 0.00 56 ILE A N 10
ATOM 12198 C CA . ILE A 1 56 ? 0.039 0.094 1.680 1.00 0.00 56 ILE A CA 10
ATOM 12199 C C . ILE A 1 56 ? 1.154 -0.414 0.771 1.00 0.00 56 ILE A C 10
ATOM 12200 O O . ILE A 1 56 ? 0.980 -0.539 -0.441 1.00 0.00 56 ILE A O 10
ATOM 12216 N N . THR A 1 57 ? 2.309 -0.694 1.377 1.00 0.00 57 THR A N 10
ATOM 12217 C CA . THR A 1 57 ? 3.472 -1.191 0.648 1.00 0.00 57 THR A CA 10
ATOM 12218 C C . THR A 1 57 ? 3.320 -2.668 0.303 1.00 0.00 57 THR A C 10
ATOM 12219 O O . THR A 1 57 ? 2.479 -3.366 0.868 1.00 0.00 57 THR A O 10
ATOM 12230 N N . ASP A 1 58 ? 4.144 -3.139 -0.629 1.00 0.00 58 ASP A N 10
ATOM 12231 C CA . ASP A 1 58 ? 4.108 -4.534 -1.052 1.00 0.00 58 ASP A CA 10
ATOM 12232 C C . ASP A 1 58 ? 4.278 -5.469 0.137 1.00 0.00 58 ASP A C 10
ATOM 12233 O O . ASP A 1 58 ? 3.787 -6.596 0.125 1.00 0.00 58 ASP A O 10
ATOM 12242 N N . GLU A 1 59 ? 4.974 -4.995 1.165 1.00 0.00 59 GLU A N 10
ATOM 12243 C CA . GLU A 1 59 ? 5.206 -5.795 2.361 1.00 0.00 59 GLU A CA 10
ATOM 12244 C C . GLU A 1 59 ? 3.921 -5.950 3.165 1.00 0.00 59 GLU A C 10
ATOM 12245 O O . GLU A 1 59 ? 3.489 -7.067 3.459 1.00 0.00 59 GLU A O 10
ATOM 12257 N N . GLN A 1 60 ? 3.295 -4.827 3.499 1.00 0.00 60 GLN A N 10
ATOM 12258 C CA . GLN A 1 60 ? 2.044 -4.861 4.238 1.00 0.00 60 GLN A CA 10
ATOM 12259 C C . GLN A 1 60 ? 0.942 -5.393 3.336 1.00 0.00 60 GLN A C 10
ATOM 12260 O O . GLN A 1 60 ? 0.053 -6.120 3.781 1.00 0.00 60 GLN A O 10
ATOM 12274 N N . LEU A 1 61 ? 1.049 -5.076 2.049 1.00 0.00 61 LEU A N 10
ATOM 12275 C CA . LEU A 1 61 ? 0.123 -5.592 1.053 1.00 0.00 61 LEU A CA 10
ATOM 12276 C C . LEU A 1 61 ? 0.188 -7.111 1.049 1.00 0.00 61 LEU A C 10
ATOM 12277 O O . LEU A 1 61 ? -0.835 -7.792 0.975 1.00 0.00 61 LEU A O 10
ATOM 12293 N N . LYS A 1 62 ? 1.407 -7.633 1.147 1.00 0.00 62 LYS A N 10
ATOM 12294 C CA . LYS A 1 62 ? 1.620 -9.070 1.196 1.00 0.00 62 LYS A CA 10
ATOM 12295 C C . LYS A 1 62 ? 0.820 -9.671 2.340 1.00 0.00 62 LYS A C 10
ATOM 12296 O O . LYS A 1 62 ? 0.099 -10.651 2.161 1.00 0.00 62 LYS A O 10
ATOM 12315 N N . GLU A 1 63 ? 0.922 -9.051 3.513 1.00 0.00 63 GLU A N 10
ATOM 12316 C CA . GLU A 1 63 ? 0.153 -9.494 4.669 1.00 0.00 63 GLU A CA 10
ATOM 12317 C C . GLU A 1 63 ? -1.327 -9.536 4.311 1.00 0.00 63 GLU A C 10
ATOM 12318 O O . GLU A 1 63 ? -2.023 -10.506 4.611 1.00 0.00 63 GLU A O 10
ATOM 12330 N N . LEU A 1 64 ? -1.788 -8.496 3.620 1.00 0.00 64 LEU A N 10
ATOM 12331 C CA . LEU A 1 64 ? -3.168 -8.441 3.161 1.00 0.00 64 LEU A CA 10
ATOM 12332 C C . LEU A 1 64 ? -3.475 -9.654 2.293 1.00 0.00 64 LEU A C 10
ATOM 12333 O O . LEU A 1 64 ? -4.607 -10.135 2.254 1.00 0.00 64 LEU A O 10
ATOM 12349 N N . LEU A 1 65 ? -2.449 -10.161 1.617 1.00 0.00 65 LEU A N 10
ATOM 12350 C CA . LEU A 1 65 ? -2.594 -11.340 0.779 1.00 0.00 65 LEU A CA 10
ATOM 12351 C C . LEU A 1 65 ? -2.900 -12.565 1.629 1.00 0.00 65 LEU A C 10
ATOM 12352 O O . LEU A 1 65 ? -3.805 -13.337 1.322 1.00 0.00 65 LEU A O 10
ATOM 12368 N N . LYS A 1 66 ? -2.135 -12.735 2.701 1.00 0.00 66 LYS A N 10
ATOM 12369 C CA . LYS A 1 66 ? -2.304 -13.877 3.588 1.00 0.00 66 LYS A CA 10
ATOM 12370 C C . LYS A 1 66 ? -3.612 -13.790 4.368 1.00 0.00 66 LYS A C 10
ATOM 12371 O O . LYS A 1 66 ? -4.403 -14.734 4.372 1.00 0.00 66 LYS A O 10
ATOM 12390 N N . ARG A 1 67 ? -3.840 -12.657 5.024 1.00 0.00 67 ARG A N 10
ATOM 12391 C CA . ARG A 1 67 ? -5.038 -12.488 5.841 1.00 0.00 67 ARG A CA 10
ATOM 12392 C C . ARG A 1 67 ? -6.315 -12.615 5.008 1.00 0.00 67 ARG A C 10
ATOM 12393 O O . ARG A 1 67 ? -7.242 -13.328 5.394 1.00 0.00 67 ARG A O 10
ATOM 12414 N N . VAL A 1 68 ? -6.364 -11.929 3.870 1.00 0.00 68 VAL A N 10
ATOM 12415 C CA . VAL A 1 68 ? -7.544 -11.970 3.008 1.00 0.00 68 VAL A CA 10
ATOM 12416 C C . VAL A 1 68 ? -7.684 -13.320 2.307 1.00 0.00 68 VAL A C 10
ATOM 12417 O O . VAL A 1 68 ? -8.779 -13.876 2.230 1.00 0.00 68 VAL A O 10
ATOM 12430 N N . ALA A 1 69 ? -6.575 -13.839 1.786 1.00 0.00 69 ALA A N 10
ATOM 12431 C CA . ALA A 1 69 ? -6.592 -15.119 1.084 1.00 0.00 69 ALA A CA 10
ATOM 12432 C C . ALA A 1 69 ? -7.020 -16.249 2.016 1.00 0.00 69 ALA A C 10
ATOM 12433 O O . ALA A 1 69 ? -6.627 -16.286 3.183 1.00 0.00 69 ALA A O 10
ATOM 12440 N N . GLY A 1 70 ? -7.824 -17.168 1.494 1.00 0.00 70 GLY A N 10
ATOM 12441 C CA . GLY A 1 70 ? -8.290 -18.284 2.296 1.00 0.00 70 GLY A CA 10
ATOM 12442 C C . GLY A 1 70 ? -8.229 -19.602 1.548 1.00 0.00 70 GLY A C 10
ATOM 12443 O O . GLY A 1 70 ? -7.842 -19.644 0.380 1.00 0.00 70 GLY A O 10
ATOM 12447 N N . LYS A 1 71 ? -8.611 -20.681 2.224 1.00 0.00 71 LYS A N 10
ATOM 12448 C CA . LYS A 1 71 ? -8.602 -22.006 1.617 1.00 0.00 71 LYS A CA 10
ATOM 12449 C C . LYS A 1 71 ? -10.022 -22.521 1.412 1.00 0.00 71 LYS A C 10
ATOM 12450 O O . LYS A 1 71 ? -10.330 -23.134 0.391 1.00 0.00 71 LYS A O 10
ATOM 12469 N N . LYS A 1 72 ? -10.886 -22.266 2.391 1.00 0.00 72 LYS A N 10
ATOM 12470 C CA . LYS A 1 72 ? -12.276 -22.703 2.316 1.00 0.00 72 LYS A CA 10
ATOM 12471 C C . LYS A 1 72 ? -13.189 -21.546 1.918 1.00 0.00 72 LYS A C 10
ATOM 12472 O O . LYS A 1 72 ? -14.129 -21.241 2.683 1.00 0.00 72 LYS A O 10
#

Radius of gyration: 12.92 Å; Cα contacts (8 Å, |Δi|>4): 70; chains: 1; bounding box: 18×44×24 Å

Foldseek 3Di:
DDDDDDDQQVLLVVVAEDPCFVVVLVVCVVVDVQLNVVLVVVQVCARVVPNPHHGHYPVVSVVSVVVRDDDD

Secondary structure (DSSP, 8-state):
--SSS--SSHHHHTTT--HHHHHHHHHHTTT-HHHHHHHHHHHHHHHH--SS--PPPHHHHHHHHHHHS---

InterPro domains:
  IPR002836 PDCD5-like [PF01984] (7-109)
  IPR002836 PDCD5-like [PIRSF015730] (2-109)
  IPR002836 PDCD5-like [PTHR10840] (3-110)
  IPR022889 DNA-binding protein, archaeal [MF_00026] (2-110)
  IPR036883 PDCD5-like superfamily [G3DSA:1.10.8.140] (2-103)
  IPR036883 PDCD5-like superfamily [SSF46950] (7-110)

Sequence (72 aa):
MRQQLEMQKKQIMMQILTPEARSRLANLRLTRPDFVEQIELQLIQLAQMGRVRSKITDEQLKELLKRVAGKKMRQQLEMQKKQIMMQILTPEARSRLANLRLTRPDFVEQIELQLIQLAQMGRVRSKITDEQLKELLKRVAGKKMRQQLEMQKKQIMMQILTPEARSRLANLRLTRPDFVEQIELQLIQLAQMGRVRSKITDEQLKELLKRVAGKKMRQQLEMQKKQIMMQILTPEARSRLANLRLTRPDFVEQIELQLIQLAQMGRVRSKITDEQLKELLKRVAGKKMRQQLEMQKKQIMMQILTPEARSRLANLRLTRPDFVEQIELQLIQLAQMGRVRSKITDEQLKELLKRVAGKKMRQQLEMQKKQIMMQILTPEARSRLANLRLTRPDFVEQIELQLIQLAQMGRVRSKITDEQLKELLKRVAGKKMRQQLEMQKKQIMMQILTPEARSRLANLRLTRPDFVEQIELQLIQLAQMGRVRSKITDEQLKELLKRVAGKKMRQQLEMQKKQIMMQILTPEARSRLANLRLTRPDFVEQIELQLIQLAQMGRVRSKITDEQLKELLKRVAGKKMRQQLEMQKKQIMMQILTPEARSRLANLRLTRPDFVEQIELQLIQLAQMGRVRSKITDEQLKELLKRVAGKKMRQQLEMQKKQIMMQILTPEARSRLANLRLTRPDFVEQIELQLIQLAQMGRVRSKITDEQLKELLKRVAGKK